Protein AF-A1TTP3-F1 (afdb_monomer_lite)

Structure (mmCIF, N/CA/C/O backbone):
data_AF-A1TTP3-F1
#
_entry.id   AF-A1TTP3-F1
#
loop_
_atom_site.group_PDB
_atom_site.id
_atom_site.type_symbol
_atom_site.label_atom_id
_atom_site.label_alt_id
_atom_site.label_comp_id
_atom_site.label_asym_id
_atom_site.label_entity_id
_atom_site.label_seq_id
_atom_site.pdbx_PDB_ins_code
_atom_site.Cartn_x
_atom_site.Cartn_y
_atom_site.Cartn_z
_atom_site.occupancy
_atom_site.B_iso_or_equiv
_atom_site.auth_seq_id
_atom_site.auth_comp_id
_atom_site.auth_asym_id
_atom_site.auth_atom_id
_atom_site.pdbx_PDB_model_num
ATOM 1 N N . MET A 1 1 ? -35.742 26.262 1.747 1.00 59.22 1 MET A N 1
ATOM 2 C CA . MET A 1 1 ? -34.486 25.643 2.225 1.00 59.22 1 MET A CA 1
ATOM 3 C C . MET A 1 1 ? -34.831 24.274 2.790 1.00 59.22 1 MET A C 1
ATOM 5 O O . MET A 1 1 ? -35.871 24.199 3.437 1.00 59.22 1 MET A O 1
ATOM 9 N N . PRO A 1 2 ? -34.054 23.215 2.505 1.00 73.19 2 PRO A N 1
ATOM 10 C CA . PRO A 1 2 ? -34.301 21.889 3.076 1.00 73.19 2 PRO A CA 1
ATOM 11 C C . PRO A 1 2 ? -34.246 21.943 4.609 1.00 73.19 2 PRO A C 1
ATOM 13 O O . PRO A 1 2 ? -33.523 22.768 5.177 1.00 73.19 2 PRO A O 1
ATOM 16 N N . SER A 1 3 ? -35.034 21.098 5.279 1.00 91.38 3 SER A N 1
ATOM 17 C CA . SER A 1 3 ? -34.999 21.002 6.742 1.00 91.38 3 SER A CA 1
ATOM 18 C C . SER A 1 3 ? -33.659 20.419 7.209 1.00 91.38 3 SER A C 1
ATOM 20 O O . SER A 1 3 ? -32.960 19.748 6.448 1.00 91.38 3 SER A O 1
ATOM 22 N N . ARG A 1 4 ? -33.291 20.652 8.476 1.00 91.38 4 ARG A N 1
ATOM 23 C CA . ARG A 1 4 ? -32.071 20.074 9.067 1.00 91.38 4 ARG A CA 1
ATOM 24 C C . ARG A 1 4 ? -32.036 18.553 8.903 1.00 91.38 4 ARG A C 1
ATOM 26 O O . ARG A 1 4 ? -31.016 18.006 8.501 1.00 91.38 4 ARG A O 1
ATOM 33 N N . ASP A 1 5 ? -33.151 17.891 9.182 1.00 92.25 5 ASP A N 1
ATOM 34 C CA . ASP A 1 5 ? -33.230 16.431 9.149 1.00 92.25 5 ASP A CA 1
ATOM 35 C C . ASP A 1 5 ? -33.136 15.908 7.707 1.00 92.25 5 ASP A C 1
ATOM 37 O O . ASP A 1 5 ? -32.488 14.893 7.458 1.00 92.25 5 ASP A O 1
ATOM 41 N N . GLN A 1 6 ? -33.689 16.650 6.739 1.00 92.81 6 GLN A N 1
ATOM 42 C CA . GLN A 1 6 ? -33.528 16.354 5.316 1.00 92.81 6 GLN A CA 1
ATOM 43 C C . GLN A 1 6 ? -32.065 16.499 4.868 1.00 92.81 6 GLN A C 1
ATOM 45 O O . GLN A 1 6 ? -31.550 15.622 4.181 1.00 92.81 6 GLN A O 1
ATOM 50 N N . LEU A 1 7 ? -31.367 17.553 5.303 1.00 94.25 7 LEU A N 1
ATOM 51 C CA . LEU A 1 7 ? -29.942 17.743 5.008 1.00 94.25 7 LEU A CA 1
ATOM 52 C C . LEU A 1 7 ? -29.069 16.623 5.591 1.00 94.25 7 LEU A C 1
ATOM 54 O O . LEU A 1 7 ? -28.158 16.147 4.916 1.00 94.25 7 LEU A O 1
ATOM 58 N N . ILE A 1 8 ? -29.339 16.195 6.829 1.00 96.25 8 ILE A N 1
ATOM 59 C CA . ILE A 1 8 ? -28.625 15.075 7.463 1.00 96.25 8 ILE A CA 1
ATOM 60 C C . ILE A 1 8 ? -28.858 13.787 6.668 1.00 96.25 8 ILE A C 1
ATOM 62 O O . ILE A 1 8 ? -27.892 13.088 6.362 1.00 96.25 8 ILE A O 1
ATOM 66 N N . ALA A 1 9 ? -30.106 13.495 6.291 1.00 94.94 9 ALA A N 1
ATOM 67 C CA . ALA A 1 9 ? -30.447 12.306 5.513 1.00 94.94 9 ALA A CA 1
ATOM 68 C C . ALA A 1 9 ? -29.756 12.295 4.137 1.00 94.94 9 ALA A C 1
ATOM 70 O O . ALA A 1 9 ? -29.125 11.301 3.774 1.00 94.94 9 ALA A O 1
ATOM 71 N N . GLU A 1 10 ? -29.795 13.415 3.407 1.00 95.19 10 GLU A N 1
ATOM 72 C CA . GLU A 1 10 ? -29.129 13.564 2.107 1.00 95.19 10 GLU A CA 1
ATOM 73 C C . GLU A 1 10 ? -27.606 13.379 2.233 1.00 95.19 10 GLU A C 1
ATOM 75 O O . GLU A 1 10 ? -27.002 12.602 1.488 1.00 95.19 10 GLU A O 1
ATOM 80 N N . LEU A 1 11 ? -26.970 14.032 3.214 1.00 96.12 11 LEU A N 1
ATOM 81 C CA . LEU A 1 11 ? -25.533 13.885 3.465 1.00 96.12 11 LEU A CA 1
ATOM 82 C C . LEU A 1 11 ? -25.159 12.450 3.842 1.00 96.12 11 LEU A C 1
ATOM 84 O O . LEU A 1 11 ? -24.139 11.942 3.364 1.00 96.12 11 LEU A O 1
ATOM 88 N N . LEU A 1 12 ? -25.955 11.793 4.685 1.00 96.44 12 LEU A N 1
ATOM 89 C CA . LEU A 1 12 ? -25.716 10.418 5.106 1.00 96.44 12 LEU A CA 1
ATOM 90 C C . LEU A 1 12 ? -25.799 9.466 3.910 1.00 96.44 12 LEU A C 1
ATOM 92 O O . LEU A 1 12 ? -24.857 8.708 3.670 1.00 96.44 12 LEU A O 1
ATOM 96 N N . GLU A 1 13 ? -26.856 9.567 3.104 1.00 95.88 13 GLU A N 1
ATOM 97 C CA . GLU A 1 13 ? -27.032 8.747 1.907 1.00 95.88 13 GLU A CA 1
ATOM 98 C C . GLU A 1 13 ? -25.877 8.939 0.911 1.00 95.88 13 GLU A C 1
ATOM 100 O O . GLU A 1 13 ? -25.285 7.969 0.419 1.00 95.88 13 GLU A O 1
ATOM 105 N N . GLU A 1 14 ? -25.499 10.190 0.638 1.00 96.31 14 GLU A N 1
ATOM 106 C CA . GLU A 1 14 ? -24.366 10.495 -0.230 1.00 96.31 14 GLU A CA 1
ATOM 107 C C . GLU A 1 14 ? -23.057 9.879 0.278 1.00 96.31 14 GLU A C 1
ATOM 109 O O . GLU A 1 14 ? -22.246 9.389 -0.519 1.00 96.31 14 GLU A O 1
ATOM 114 N N . THR A 1 15 ? -22.843 9.913 1.593 1.00 95.50 15 THR A N 1
ATOM 115 C CA . THR A 1 15 ? -21.629 9.393 2.232 1.00 95.50 15 THR A CA 1
ATOM 116 C C . THR A 1 15 ? -21.603 7.871 2.187 1.00 95.50 15 THR A C 1
ATOM 118 O O . THR A 1 15 ? -20.571 7.291 1.843 1.00 95.50 15 THR A O 1
ATOM 121 N N . VAL A 1 16 ? -22.741 7.212 2.427 1.00 95.62 16 VAL A N 1
ATOM 122 C CA . VAL A 1 16 ? -22.895 5.756 2.290 1.00 95.62 16 VAL A CA 1
ATOM 123 C C . VAL A 1 16 ? -22.591 5.323 0.858 1.00 95.62 16 VAL A C 1
ATOM 125 O O . VAL A 1 16 ? -21.792 4.408 0.641 1.00 95.62 16 VAL A O 1
ATOM 128 N N . ARG A 1 17 ? -23.162 6.007 -0.144 1.00 95.06 17 ARG A N 1
ATOM 129 C CA . ARG A 1 17 ? -22.886 5.733 -1.566 1.00 95.06 17 ARG A CA 1
ATOM 130 C C . ARG A 1 17 ? -21.397 5.901 -1.888 1.00 95.06 17 ARG A C 1
ATOM 132 O O . ARG A 1 17 ? -20.814 5.044 -2.554 1.00 95.06 17 ARG A O 1
ATOM 139 N N . ALA A 1 18 ? -20.764 6.966 -1.390 1.00 91.25 18 ALA A N 1
ATOM 140 C CA . ALA A 1 18 ? -19.334 7.202 -1.581 1.00 91.25 18 ALA A CA 1
ATOM 141 C C . ALA A 1 18 ? -18.478 6.103 -0.924 1.00 91.25 18 ALA A C 1
ATOM 143 O O . ALA A 1 18 ? -17.605 5.538 -1.582 1.00 91.25 18 ALA A O 1
ATOM 144 N N . ARG A 1 19 ? -18.765 5.720 0.327 1.00 91.06 19 ARG A N 1
ATOM 145 C CA . ARG A 1 19 ? -18.040 4.651 1.032 1.00 91.06 19 ARG A CA 1
ATOM 146 C C . ARG A 1 19 ? -18.205 3.297 0.347 1.00 91.06 19 ARG A C 1
ATOM 148 O O . ARG A 1 19 ? -17.218 2.588 0.183 1.00 91.06 19 ARG A O 1
ATOM 155 N N . ARG A 1 20 ? -19.398 2.960 -0.143 1.00 91.31 20 ARG A N 1
ATOM 156 C CA . ARG A 1 20 ? -19.616 1.737 -0.936 1.00 91.31 20 ARG A CA 1
ATOM 157 C C . ARG A 1 20 ? -18.816 1.739 -2.234 1.00 91.31 20 ARG A C 1
ATOM 159 O O . ARG A 1 20 ? -18.190 0.735 -2.565 1.00 91.31 20 ARG A O 1
ATOM 166 N N . ARG A 1 21 ? -18.778 2.870 -2.948 1.00 89.06 21 ARG A N 1
ATOM 167 C CA . ARG A 1 21 ? -17.932 3.019 -4.142 1.00 89.06 21 ARG A CA 1
ATOM 168 C C . ARG A 1 21 ? -16.455 2.842 -3.799 1.00 89.06 21 ARG A C 1
ATOM 170 O O . ARG A 1 21 ? -15.745 2.165 -4.535 1.00 89.06 21 ARG A O 1
ATOM 177 N N . ARG A 1 22 ? -16.004 3.404 -2.674 1.00 86.00 22 ARG A N 1
ATOM 178 C CA . ARG A 1 22 ? -14.642 3.211 -2.167 1.00 86.00 22 ARG A CA 1
ATOM 179 C C . ARG A 1 22 ? -14.349 1.730 -1.929 1.00 86.00 22 ARG A C 1
ATOM 181 O O . ARG A 1 22 ? -13.361 1.239 -2.456 1.00 86.00 22 ARG A O 1
ATOM 188 N N . LEU A 1 23 ? -15.224 1.025 -1.204 1.00 84.88 23 LEU A N 1
ATOM 189 C CA . LEU A 1 23 ? -15.094 -0.410 -0.925 1.00 84.88 23 LEU A CA 1
ATOM 190 C C . LEU A 1 23 ? -15.046 -1.247 -2.205 1.00 84.88 23 LEU A C 1
ATOM 192 O O . LEU A 1 23 ? -14.235 -2.161 -2.296 1.00 84.88 23 LEU A O 1
ATOM 196 N N . HIS A 1 24 ? -15.855 -0.905 -3.209 1.00 84.69 24 HIS A N 1
ATOM 197 C CA . HIS A 1 24 ? -15.828 -1.564 -4.513 1.00 84.69 24 HIS A CA 1
ATOM 198 C C . HIS A 1 24 ? -14.479 -1.379 -5.225 1.00 84.69 24 HIS A C 1
ATOM 200 O O . HIS A 1 24 ? -13.900 -2.353 -5.698 1.00 84.69 24 HIS A O 1
ATOM 206 N N . ILE A 1 25 ? -13.937 -0.155 -5.240 1.00 80.19 25 ILE A N 1
ATOM 207 C CA . ILE A 1 25 ? -12.615 0.117 -5.825 1.00 80.19 25 ILE A CA 1
ATOM 208 C C . ILE A 1 25 ? -11.528 -0.652 -5.060 1.00 80.19 25 ILE A C 1
ATOM 210 O O . ILE A 1 25 ? -10.695 -1.309 -5.676 1.00 80.19 25 ILE A O 1
ATOM 214 N N . THR A 1 26 ? -11.550 -0.626 -3.724 1.00 75.94 26 THR A N 1
ATOM 215 C CA . THR A 1 26 ? -10.543 -1.309 -2.893 1.00 75.94 26 THR A CA 1
ATOM 216 C C . THR A 1 26 ? -10.708 -2.823 -2.808 1.00 75.94 26 THR A C 1
ATOM 218 O O . THR A 1 26 ? -9.776 -3.505 -2.395 1.00 75.94 26 THR A O 1
ATOM 221 N N . GLY A 1 27 ? -11.880 -3.353 -3.165 1.00 70.19 27 GLY A N 1
ATOM 222 C CA . GLY A 1 27 ? -12.133 -4.791 -3.254 1.00 70.19 27 GLY A CA 1
ATOM 223 C C . GLY A 1 27 ? -11.354 -5.443 -4.398 1.00 70.19 27 GLY A C 1
ATOM 224 O O . GLY A 1 27 ? -11.111 -6.646 -4.374 1.00 70.19 27 GLY A O 1
ATOM 225 N N . THR A 1 28 ? -10.895 -4.646 -5.368 1.00 66.25 28 THR A N 1
ATOM 226 C CA . THR A 1 28 ? -9.881 -5.083 -6.328 1.00 66.25 28 THR A CA 1
ATOM 227 C C . THR A 1 28 ? -8.512 -5.070 -5.639 1.00 66.25 28 THR A C 1
ATOM 229 O O . THR A 1 28 ? -8.120 -4.074 -5.039 1.00 66.25 28 THR A O 1
ATOM 232 N N . MET A 1 29 ? -7.781 -6.190 -5.679 1.00 58.50 29 MET A N 1
ATOM 233 C CA . MET A 1 29 ? -6.513 -6.375 -4.942 1.00 58.50 29 MET A CA 1
ATOM 234 C C . MET A 1 29 ? -5.419 -5.354 -5.306 1.00 58.50 29 MET A C 1
ATOM 236 O O . MET A 1 29 ? -4.422 -5.254 -4.589 1.00 58.50 29 MET A O 1
ATOM 240 N N . ASP A 1 30 ? -5.585 -4.614 -6.405 1.00 70.19 30 ASP A N 1
ATOM 241 C CA . ASP A 1 30 ? -4.606 -3.657 -6.894 1.00 70.19 30 ASP A CA 1
ATOM 242 C C . ASP A 1 30 ? -5.281 -2.428 -7.522 1.00 70.19 30 ASP A C 1
ATOM 244 O O . ASP A 1 30 ? -5.767 -2.455 -8.650 1.00 70.19 30 ASP A O 1
ATOM 248 N N . PHE A 1 31 ? -5.330 -1.334 -6.762 1.00 71.75 31 PHE A N 1
ATOM 249 C CA . PHE A 1 31 ? -5.953 -0.074 -7.165 1.00 71.75 31 PHE A CA 1
ATOM 250 C C . PHE A 1 31 ? -4.997 1.108 -6.937 1.00 71.75 31 PHE A C 1
ATOM 252 O O . PHE A 1 31 ? -4.132 1.100 -6.052 1.00 71.75 31 PHE A O 1
ATOM 259 N N . ARG A 1 32 ? -5.180 2.180 -7.711 1.00 74.44 32 ARG A N 1
ATOM 260 C CA . ARG A 1 32 ? -4.397 3.421 -7.588 1.00 74.44 32 ARG A CA 1
ATOM 261 C C . ARG A 1 32 ? -5.032 4.366 -6.570 1.00 74.44 32 ARG A C 1
ATOM 263 O O . ARG A 1 32 ? -6.247 4.540 -6.577 1.00 74.44 32 ARG A O 1
ATOM 270 N N . LEU A 1 33 ? -4.229 5.033 -5.735 1.00 68.00 33 LEU A N 1
ATOM 271 C CA . LEU A 1 33 ? -4.731 6.033 -4.773 1.00 68.00 33 LEU A CA 1
ATOM 272 C C . LEU A 1 33 ? -5.452 7.181 -5.463 1.00 68.00 33 LEU A C 1
ATOM 274 O O . LEU A 1 33 ? -6.448 7.677 -4.945 1.00 68.00 33 LEU A O 1
ATOM 278 N N . LEU A 1 34 ? -4.971 7.593 -6.638 1.00 70.56 34 LEU A N 1
ATOM 279 C CA . LEU A 1 34 ? -5.595 8.678 -7.386 1.00 70.56 34 LEU A CA 1
ATOM 280 C C . LEU A 1 34 ? -7.066 8.373 -7.717 1.00 70.56 34 LEU A C 1
ATOM 282 O O . LEU A 1 34 ? -7.903 9.268 -7.657 1.00 70.56 34 LEU A O 1
ATOM 286 N N . ALA A 1 35 ? -7.403 7.103 -7.972 1.00 71.44 35 ALA A N 1
ATOM 287 C CA . ALA A 1 35 ? -8.782 6.680 -8.220 1.00 71.44 35 ALA A CA 1
ATOM 288 C C . ALA A 1 35 ? -9.688 6.843 -6.985 1.00 71.44 35 ALA A C 1
ATOM 290 O O . ALA A 1 35 ? -10.903 6.986 -7.122 1.00 71.44 35 ALA A O 1
ATOM 291 N N . LEU A 1 36 ? -9.106 6.843 -5.784 1.00 75.06 36 LEU A N 1
ATOM 292 C CA . LEU A 1 36 ? -9.829 7.025 -4.528 1.00 75.06 36 LEU A CA 1
ATOM 293 C C . LEU A 1 36 ? -9.930 8.486 -4.103 1.00 75.06 36 LEU A C 1
ATOM 295 O O . LEU A 1 36 ? -10.867 8.833 -3.395 1.00 75.06 36 LEU A O 1
ATOM 299 N N . GLN A 1 37 ? -9.036 9.357 -4.577 1.00 75.94 37 GLN A N 1
ATOM 300 C CA . GLN A 1 37 ? -8.929 10.740 -4.110 1.00 75.94 37 GLN A CA 1
ATOM 301 C C . GLN A 1 37 ? -10.264 11.500 -4.145 1.00 75.94 37 GLN A C 1
ATOM 303 O O . GLN A 1 37 ? -10.617 12.176 -3.180 1.00 75.94 37 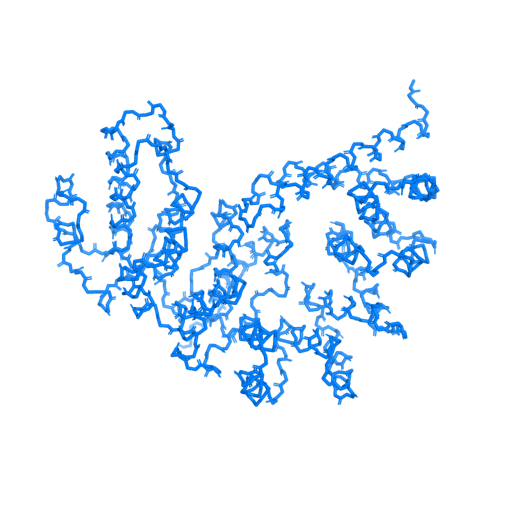GLN A O 1
ATOM 308 N N . THR A 1 38 ? -11.020 11.390 -5.239 1.00 81.38 38 THR A N 1
ATOM 309 C CA . THR A 1 38 ? -12.323 12.063 -5.378 1.00 81.38 38 THR A CA 1
ATOM 310 C C . THR A 1 38 ? -13.366 11.491 -4.419 1.00 81.38 38 THR A C 1
ATOM 312 O O . THR A 1 38 ? -14.153 12.242 -3.843 1.00 81.38 38 THR A O 1
ATOM 315 N N . VAL A 1 39 ? -13.369 10.169 -4.231 1.00 84.19 39 VAL A N 1
ATOM 316 C CA . VAL A 1 39 ? -14.325 9.479 -3.355 1.00 84.19 39 VAL A CA 1
ATOM 317 C C . VAL A 1 39 ? -14.014 9.773 -1.888 1.00 84.19 39 VAL A C 1
ATOM 319 O O . VAL A 1 39 ? -14.917 10.155 -1.147 1.00 84.19 39 VAL A O 1
ATOM 322 N N . ASP A 1 40 ? -12.744 9.691 -1.497 1.00 82.19 40 ASP A N 1
ATOM 323 C CA . ASP A 1 40 ? -12.272 10.001 -0.146 1.00 82.19 40 ASP A CA 1
ATOM 324 C C . ASP A 1 40 ? -12.561 11.465 0.210 1.00 82.19 40 ASP A C 1
ATOM 326 O O . ASP A 1 40 ? -13.148 11.738 1.251 1.00 82.19 40 ASP A O 1
ATOM 330 N N . ARG A 1 41 ? -12.284 12.421 -0.693 1.00 82.62 41 ARG A N 1
ATOM 331 C CA . ARG A 1 41 ? -12.637 13.840 -0.477 1.00 82.62 41 ARG A CA 1
ATOM 332 C C . ARG A 1 41 ? -14.132 14.044 -0.230 1.00 82.62 41 ARG A C 1
ATOM 334 O O . ARG A 1 41 ? -14.496 14.904 0.573 1.00 82.62 41 ARG A O 1
ATOM 341 N N . LYS A 1 42 ? -14.995 13.291 -0.924 1.00 87.94 42 LYS A N 1
ATOM 342 C CA . LYS A 1 42 ? -16.449 13.366 -0.723 1.00 87.94 42 LYS A CA 1
ATOM 343 C C . LYS A 1 42 ? -16.837 12.839 0.660 1.00 87.94 42 LYS A C 1
ATOM 345 O O . LYS A 1 42 ? -17.586 13.520 1.353 1.00 87.94 42 LYS A O 1
ATOM 350 N N . ILE A 1 43 ? -16.295 11.689 1.072 1.00 89.81 43 ILE A N 1
ATOM 351 C CA . ILE A 1 43 ? -16.520 11.121 2.413 1.00 89.81 43 ILE A CA 1
ATOM 352 C C . ILE A 1 43 ? -16.058 12.117 3.481 1.00 89.81 43 ILE A C 1
ATOM 354 O O . ILE A 1 43 ? -16.854 12.518 4.320 1.00 89.81 43 ILE A O 1
ATOM 358 N N . ASP A 1 44 ? -14.822 12.604 3.385 1.00 86.44 44 ASP A N 1
ATOM 359 C CA . ASP A 1 44 ? -14.217 13.545 4.332 1.00 86.44 44 ASP A CA 1
ATOM 360 C C . ASP A 1 44 ? -15.040 14.820 4.521 1.00 86.44 44 ASP A C 1
ATOM 362 O O . ASP A 1 44 ? -15.190 15.341 5.628 1.00 86.44 44 ASP A O 1
ATOM 366 N N . ARG A 1 45 ? -15.512 15.392 3.409 1.00 88.69 45 ARG A N 1
ATOM 367 C CA . ARG A 1 45 ? -16.326 16.606 3.425 1.00 88.69 45 ARG A CA 1
ATOM 368 C C . ARG A 1 45 ? -17.662 16.336 4.103 1.00 88.69 45 ARG A C 1
ATOM 370 O O . ARG A 1 45 ? -18.072 17.120 4.954 1.00 88.69 45 ARG A O 1
ATOM 377 N N . ASN A 1 46 ? -18.324 15.247 3.729 1.00 94.06 46 ASN A N 1
ATOM 378 C CA . ASN A 1 46 ? -19.654 14.952 4.230 1.00 94.06 46 ASN A CA 1
ATOM 379 C C . ASN A 1 46 ? -19.618 14.498 5.702 1.00 94.06 46 ASN A C 1
ATOM 381 O O . ASN A 1 46 ? -20.462 14.948 6.462 1.00 94.06 46 ASN A O 1
ATOM 385 N N . VAL A 1 47 ? -18.618 13.725 6.145 1.00 92.81 47 VAL A N 1
ATOM 386 C CA . VAL A 1 47 ? -18.419 13.374 7.569 1.00 92.81 47 VAL A CA 1
ATOM 387 C C . VAL A 1 47 ? -18.203 14.628 8.414 1.00 92.81 47 VAL A C 1
ATOM 389 O O . VAL A 1 47 ? -18.830 14.779 9.459 1.00 92.81 47 VAL A O 1
ATOM 392 N N . ARG A 1 48 ? -17.376 15.576 7.951 1.00 89.69 48 ARG A N 1
ATOM 393 C CA . ARG A 1 48 ? -17.197 16.854 8.655 1.00 89.69 48 ARG A CA 1
ATOM 394 C C . ARG A 1 48 ? -18.494 17.657 8.707 1.00 89.69 48 ARG A C 1
ATOM 396 O O . ARG A 1 48 ? -18.835 18.162 9.768 1.00 89.69 48 ARG A O 1
ATOM 403 N N . ALA A 1 49 ? -19.254 17.725 7.615 1.00 92.25 49 ALA A N 1
ATOM 404 C CA . ALA A 1 49 ? -20.558 18.389 7.616 1.00 92.25 49 ALA A CA 1
ATOM 405 C C . ALA A 1 49 ? -21.548 17.717 8.585 1.00 92.25 49 ALA A C 1
ATOM 407 O O . ALA A 1 49 ? -22.168 18.395 9.397 1.00 92.25 49 ALA A O 1
ATOM 408 N N . LEU A 1 50 ? -21.636 16.385 8.560 1.00 94.62 50 LEU A N 1
ATOM 409 C CA . LEU A 1 50 ? -22.449 15.588 9.480 1.00 94.62 50 LEU A CA 1
ATOM 410 C C . LEU A 1 50 ? -22.042 15.823 10.942 1.00 94.62 50 LEU A C 1
ATOM 412 O O . LEU A 1 50 ? -22.912 15.966 11.800 1.00 94.62 50 LEU A O 1
ATOM 416 N N . SER A 1 51 ? -20.741 15.943 11.229 1.00 91.44 51 SER A N 1
ATOM 417 C CA . SER A 1 51 ? -20.250 16.186 12.589 1.00 91.44 51 SER A CA 1
ATOM 418 C C . SER A 1 51 ? -20.706 17.518 13.196 1.00 91.44 51 SER A C 1
ATOM 420 O O . SER A 1 51 ? -20.854 17.606 14.413 1.00 91.44 51 SER A O 1
ATOM 422 N N . VAL A 1 52 ? -21.014 18.527 12.369 1.00 91.12 52 VAL A N 1
ATOM 423 C CA . VAL A 1 52 ? -21.512 19.836 12.833 1.00 91.12 52 VAL A CA 1
ATOM 424 C C . VAL A 1 52 ? -22.907 19.725 13.451 1.00 91.12 52 VAL A C 1
ATOM 426 O O . VAL A 1 52 ? -23.223 20.466 14.378 1.00 91.12 52 VAL A O 1
ATOM 429 N N . PHE A 1 53 ? -23.738 18.788 12.989 1.00 92.38 53 PHE A N 1
ATOM 430 C CA . PHE A 1 53 ? -25.093 18.609 13.524 1.00 92.38 53 PHE A CA 1
ATOM 431 C C . PHE A 1 53 ? -25.141 17.802 14.836 1.00 92.38 53 PHE A C 1
ATOM 433 O O . PHE A 1 53 ? -26.2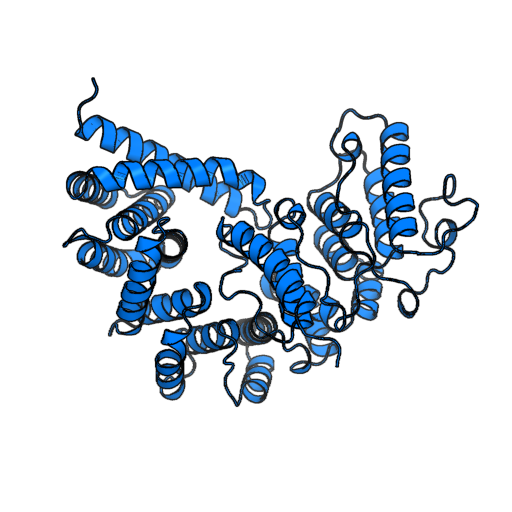26 17.624 15.394 1.00 92.38 53 PHE A O 1
ATOM 440 N N . GLY A 1 54 ? -23.991 17.342 15.351 1.00 90.94 54 GLY A N 1
ATOM 441 C CA . GLY A 1 54 ? -23.867 16.722 16.674 1.00 90.94 54 GLY A CA 1
ATOM 442 C C . GLY A 1 54 ? -24.829 15.552 16.889 1.00 90.94 54 GLY A C 1
ATOM 443 O O . GLY A 1 54 ? -24.932 14.658 16.047 1.00 90.94 54 GLY A O 1
ATOM 444 N N . GLN A 1 55 ? -25.568 15.584 18.000 1.00 92.06 55 GLN A N 1
ATOM 445 C CA . GLN A 1 55 ? -26.503 14.527 18.395 1.00 92.06 55 GLN A CA 1
ATOM 446 C C . GLN A 1 55 ? -27.519 14.150 17.305 1.00 92.06 55 GLN A C 1
ATOM 448 O O . GLN A 1 55 ? -27.768 12.967 17.104 1.00 92.06 55 GLN A O 1
ATOM 453 N N . ALA A 1 56 ? -28.042 15.117 16.542 1.00 93.62 56 ALA A N 1
ATOM 454 C CA . ALA A 1 56 ? -29.033 14.836 15.498 1.00 93.62 56 ALA A CA 1
ATOM 455 C C . ALA A 1 56 ? -28.484 13.901 14.403 1.00 93.62 56 ALA A C 1
ATOM 457 O O . ALA A 1 56 ? -29.206 13.050 13.886 1.00 93.62 56 ALA A O 1
ATOM 458 N N . THR A 1 57 ? -27.192 14.019 14.079 1.00 94.69 57 THR A N 1
ATOM 459 C CA . THR A 1 57 ? -26.503 13.086 13.176 1.00 94.69 57 THR A CA 1
ATOM 460 C C . THR A 1 57 ? -26.378 11.702 13.802 1.00 94.69 57 THR A C 1
ATOM 462 O O . THR A 1 57 ? -26.603 10.707 13.119 1.00 94.69 57 THR A O 1
ATOM 465 N N . LEU A 1 58 ? -26.015 11.620 15.085 1.00 92.38 58 LEU A N 1
ATOM 466 C CA . LEU A 1 58 ? -25.826 10.341 15.776 1.00 92.38 58 LEU A CA 1
ATOM 467 C C . LEU A 1 58 ? -27.148 9.567 15.876 1.00 92.38 58 LEU A C 1
ATOM 469 O O . LEU A 1 58 ? -27.173 8.374 15.579 1.00 92.38 58 LEU A O 1
ATOM 473 N N . ASP A 1 59 ? -28.246 10.258 16.187 1.00 93.12 59 ASP A N 1
ATOM 474 C CA . ASP A 1 59 ? -29.591 9.679 16.235 1.00 93.12 59 ASP A CA 1
ATOM 475 C C . ASP A 1 59 ? -30.044 9.190 14.850 1.00 93.12 59 ASP A C 1
ATOM 477 O O . ASP A 1 59 ? -30.577 8.086 14.715 1.00 93.12 59 ASP A O 1
ATOM 481 N N . ALA A 1 60 ? -29.792 9.982 13.800 1.00 94.69 60 ALA A N 1
ATOM 482 C CA . ALA A 1 60 ? -30.099 9.590 12.426 1.00 94.69 60 ALA A CA 1
ATOM 483 C C . ALA A 1 60 ? -29.306 8.345 11.997 1.00 94.69 60 ALA A C 1
ATOM 485 O O . ALA A 1 60 ? -29.871 7.422 11.412 1.00 94.69 60 ALA A O 1
ATOM 486 N N . ILE A 1 61 ? -28.014 8.282 12.330 1.00 94.56 61 ILE A N 1
ATOM 487 C CA . ILE A 1 61 ? -27.165 7.128 12.022 1.00 94.56 61 ILE A CA 1
ATOM 488 C C . ILE A 1 61 ? -27.623 5.882 12.793 1.00 94.56 61 ILE A C 1
ATOM 490 O O . ILE A 1 61 ? -27.730 4.818 12.190 1.00 94.56 61 ILE A O 1
ATOM 494 N N . GLU A 1 62 ? -27.927 5.983 14.092 1.00 93.56 62 GLU A N 1
ATOM 495 C CA . GLU A 1 62 ? -28.432 4.851 14.889 1.00 93.56 62 GLU A CA 1
ATOM 496 C C . GLU A 1 62 ? -29.748 4.306 14.308 1.00 93.56 62 GLU A C 1
ATOM 498 O O . GLU A 1 62 ? -29.936 3.089 14.204 1.00 93.56 62 GLU A O 1
ATOM 503 N N . LYS A 1 63 ? -30.644 5.193 13.862 1.00 93.88 63 LYS A N 1
ATOM 504 C CA . LYS A 1 63 ? -31.898 4.810 13.203 1.00 93.88 63 LYS A CA 1
ATOM 505 C C . LYS A 1 63 ? -31.660 4.050 11.890 1.00 93.88 63 LYS A C 1
ATOM 507 O O . LYS A 1 63 ? -32.274 3.008 11.661 1.00 93.88 63 LYS A O 1
ATOM 512 N N . GLU A 1 64 ? -30.757 4.529 11.040 1.00 94.44 64 GLU A N 1
ATOM 513 C CA . GLU A 1 64 ? -30.421 3.848 9.780 1.00 94.44 64 GLU A CA 1
ATOM 514 C C . GLU A 1 64 ? -29.705 2.512 10.025 1.00 94.44 64 GLU A C 1
ATOM 516 O O . GLU A 1 64 ? -30.022 1.500 9.407 1.00 94.44 64 GLU A O 1
ATOM 521 N N . ILE A 1 65 ? -28.777 2.469 10.981 1.00 93.25 65 ILE A N 1
ATOM 522 C CA . ILE A 1 65 ? -28.065 1.243 11.357 1.00 93.25 65 ILE A CA 1
ATOM 523 C C . ILE A 1 65 ? -29.037 0.181 11.880 1.00 93.25 65 ILE A C 1
ATOM 525 O O . ILE A 1 65 ? -28.958 -0.975 11.473 1.00 93.25 65 ILE A O 1
ATOM 529 N N . SER A 1 66 ? -29.956 0.560 12.771 1.00 89.94 66 SER A N 1
ATOM 530 C CA . SER A 1 66 ? -30.906 -0.375 13.387 1.00 89.94 66 SER A CA 1
ATOM 531 C C . SER A 1 66 ? -31.930 -0.954 12.406 1.00 89.94 66 SER A C 1
ATOM 533 O O . SER A 1 66 ? -32.451 -2.040 12.654 1.00 89.94 66 SER A O 1
ATOM 535 N N . SER A 1 67 ? -32.188 -0.269 11.290 1.00 90.62 67 SER A N 1
ATOM 536 C CA . SER A 1 67 ? -33.110 -0.712 10.237 1.00 90.62 67 SER A CA 1
ATOM 537 C C . SER A 1 67 ? -32.414 -1.372 9.036 1.00 90.62 67 SER A C 1
ATOM 539 O O . SER A 1 67 ? -33.075 -2.005 8.209 1.00 90.62 67 SER A O 1
ATOM 541 N N . CYS A 1 68 ? -31.085 -1.280 8.932 1.00 90.38 68 CYS A N 1
ATOM 542 C CA . CYS A 1 68 ? -30.328 -1.788 7.792 1.00 90.38 68 CYS A CA 1
ATOM 543 C C . CYS A 1 68 ? -29.940 -3.269 7.938 1.00 90.38 68 CYS A C 1
ATOM 545 O O . CYS A 1 68 ? -29.080 -3.634 8.736 1.00 90.38 68 CYS A O 1
ATOM 547 N N . VAL A 1 69 ? -30.474 -4.112 7.050 1.00 86.81 69 VAL A N 1
ATOM 548 C CA . VAL A 1 69 ? -30.113 -5.543 6.942 1.00 86.81 69 VAL A CA 1
ATOM 549 C C . VAL A 1 69 ? -29.067 -5.843 5.858 1.00 86.81 69 VAL A C 1
ATOM 551 O O . VAL A 1 69 ? -28.511 -6.937 5.801 1.00 86.81 69 VAL A O 1
ATOM 554 N N . HIS A 1 70 ? -28.778 -4.888 4.969 1.00 89.06 70 HIS A N 1
ATOM 555 C CA . HIS A 1 70 ? -27.880 -5.105 3.834 1.00 89.06 70 HIS A CA 1
ATOM 556 C C . HIS A 1 70 ? -26.409 -4.890 4.232 1.00 89.06 70 HIS A C 1
ATOM 558 O O . HIS A 1 70 ? -25.955 -3.751 4.365 1.00 89.06 70 HIS A O 1
ATOM 564 N N . GLY A 1 71 ? -25.633 -5.974 4.347 1.00 86.38 71 GLY A N 1
ATOM 565 C CA . GLY A 1 71 ? -24.258 -5.975 4.882 1.00 86.38 71 GLY A CA 1
ATOM 566 C C . GLY A 1 71 ? -23.324 -4.863 4.362 1.00 86.38 71 GLY A C 1
ATOM 567 O O . GLY A 1 71 ? -22.787 -4.108 5.167 1.00 86.38 71 GLY A O 1
ATOM 568 N N . PRO A 1 72 ? -23.158 -4.670 3.037 1.00 88.06 72 PRO A N 1
ATOM 569 C CA . PRO A 1 72 ? -22.316 -3.589 2.504 1.00 88.06 72 PRO A CA 1
ATOM 570 C C . PRO A 1 72 ? -22.778 -2.160 2.832 1.00 88.06 72 PRO A C 1
ATOM 572 O O . PRO A 1 72 ? -21.976 -1.229 2.785 1.00 88.06 72 PRO A O 1
ATOM 575 N N . VAL A 1 73 ? -24.074 -1.961 3.090 1.00 92.06 73 VAL A N 1
ATOM 576 C CA . VAL A 1 73 ? -24.614 -0.656 3.511 1.00 92.06 73 VAL A CA 1
ATOM 577 C C . VAL A 1 73 ? -24.362 -0.476 5.002 1.00 92.06 73 VAL A C 1
ATOM 579 O O . VAL A 1 73 ? -23.886 0.582 5.402 1.00 92.06 73 VAL A O 1
ATOM 582 N N . LEU A 1 74 ? -24.577 -1.530 5.792 1.00 92.56 74 LEU A N 1
ATOM 583 C CA . LEU A 1 74 ? -24.276 -1.542 7.218 1.00 92.56 74 LEU A CA 1
ATOM 584 C C . LEU A 1 74 ? -22.793 -1.244 7.490 1.00 92.56 74 LEU A C 1
ATOM 586 O O . LEU A 1 74 ? -22.501 -0.377 8.303 1.00 92.56 74 LEU A O 1
ATOM 590 N N . ASP A 1 75 ? -21.858 -1.856 6.755 1.00 91.25 75 ASP A N 1
ATOM 591 C CA . ASP A 1 75 ? -20.419 -1.565 6.892 1.00 91.25 75 ASP A CA 1
ATOM 592 C C . ASP A 1 75 ? -20.095 -0.084 6.636 1.00 91.25 75 ASP A C 1
ATOM 594 O O . ASP A 1 75 ? -19.336 0.551 7.374 1.00 91.25 75 ASP A O 1
ATOM 598 N N . ALA A 1 76 ? -20.719 0.495 5.605 1.00 93.00 76 ALA A N 1
ATOM 599 C CA . ALA A 1 76 ? -20.560 1.905 5.287 1.00 93.00 76 ALA A CA 1
ATOM 600 C C . ALA A 1 76 ? -21.138 2.808 6.385 1.00 93.00 76 ALA A C 1
ATOM 602 O O . ALA A 1 76 ? -20.483 3.775 6.769 1.00 93.00 76 ALA A O 1
ATOM 603 N N . LEU A 1 77 ? -22.320 2.482 6.910 1.00 94.88 77 LEU A N 1
ATOM 604 C CA . LEU A 1 77 ? -22.936 3.207 8.019 1.00 94.88 77 LEU A CA 1
ATOM 605 C C . LEU A 1 77 ? -22.079 3.126 9.284 1.00 94.88 77 LEU A C 1
ATOM 607 O O . LEU A 1 77 ? -21.803 4.160 9.878 1.00 94.88 77 LEU A O 1
ATOM 611 N N . VAL A 1 78 ? -21.579 1.941 9.646 1.00 93.75 78 VAL A N 1
ATOM 612 C CA . VAL A 1 78 ? -20.684 1.737 10.797 1.00 93.75 78 VAL A CA 1
ATOM 613 C C . VAL A 1 78 ? -19.405 2.569 10.662 1.00 93.75 78 VAL A C 1
ATOM 615 O O . VAL A 1 78 ? -18.981 3.214 11.621 1.00 93.75 78 VAL A O 1
ATOM 618 N N . HIS A 1 79 ? -18.811 2.617 9.465 1.00 93.50 79 HIS A N 1
ATOM 619 C CA . HIS A 1 79 ? -17.664 3.484 9.196 1.00 93.50 79 HIS A CA 1
ATOM 620 C C . HIS A 1 79 ? -18.001 4.963 9.425 1.00 93.50 79 HIS A C 1
ATOM 622 O O . HIS A 1 79 ? -17.242 5.667 10.086 1.00 93.50 79 HIS A O 1
ATOM 628 N N . ILE A 1 80 ? -19.131 5.434 8.891 1.00 94.69 80 ILE A N 1
ATOM 629 C CA . ILE A 1 80 ? -19.563 6.834 9.011 1.00 94.69 80 ILE A CA 1
ATOM 630 C C . ILE A 1 80 ? -19.870 7.186 10.466 1.00 94.69 80 ILE A C 1
ATOM 632 O O . ILE A 1 80 ? -19.479 8.258 10.920 1.00 94.69 80 ILE A O 1
ATOM 636 N N . ALA A 1 81 ? -20.509 6.275 11.198 1.00 93.31 81 ALA A N 1
ATOM 637 C CA . ALA A 1 81 ? -20.814 6.398 12.617 1.00 93.31 81 ALA A CA 1
ATOM 638 C C . ALA A 1 81 ? -19.529 6.623 13.426 1.00 93.31 81 ALA A C 1
ATOM 640 O O . ALA A 1 81 ? -19.370 7.647 14.094 1.00 93.31 81 ALA A O 1
ATOM 641 N N . ALA A 1 82 ? -18.558 5.719 13.265 1.00 91.62 82 ALA A N 1
ATOM 642 C CA . ALA A 1 82 ? -17.254 5.831 13.902 1.00 91.62 82 ALA A CA 1
ATOM 643 C C . ALA A 1 82 ? -16.520 7.116 13.482 1.00 91.62 82 ALA A C 1
ATOM 645 O O . ALA A 1 82 ? -15.971 7.812 14.332 1.00 91.62 82 ALA A O 1
ATOM 646 N N . ALA A 1 83 ? -16.544 7.475 12.196 1.00 91.44 83 ALA A N 1
ATOM 647 C CA . ALA A 1 83 ? -15.864 8.660 11.678 1.00 91.44 83 ALA A CA 1
ATOM 648 C C . ALA A 1 83 ? -16.461 9.962 12.237 1.00 91.44 83 ALA A C 1
ATOM 650 O O . ALA A 1 83 ? -15.717 10.864 12.621 1.00 91.44 83 ALA A O 1
ATOM 651 N N . CYS A 1 84 ? -17.791 10.042 12.352 1.00 93.00 84 CYS A N 1
ATOM 652 C CA . CYS A 1 84 ? -18.475 11.175 12.969 1.00 93.00 84 CYS A CA 1
ATOM 653 C C . CYS A 1 84 ? -18.108 11.301 14.450 1.00 93.00 84 CYS A C 1
ATOM 655 O O . CYS A 1 84 ? -17.730 12.390 14.873 1.00 93.00 84 CYS A O 1
ATOM 657 N N . CYS A 1 85 ? -18.116 10.204 15.219 1.00 90.50 85 CYS A N 1
ATOM 658 C CA . CYS A 1 85 ? -17.645 10.234 16.608 1.00 90.50 85 CYS A CA 1
ATOM 659 C C . CYS A 1 85 ? -16.193 10.712 16.711 1.00 90.50 85 CYS A C 1
ATOM 661 O O . CYS A 1 85 ? -15.848 11.482 17.612 1.00 90.50 85 CYS A O 1
ATOM 663 N N . MET A 1 86 ? -15.340 10.296 15.769 1.00 87.38 86 MET A N 1
ATOM 664 C CA . MET A 1 86 ? -13.946 10.724 15.742 1.00 87.38 86 MET A CA 1
ATOM 665 C C . MET A 1 86 ? -13.793 12.227 15.476 1.00 87.38 86 MET A C 1
ATOM 667 O O . MET A 1 86 ? -13.007 12.878 16.163 1.00 87.38 86 MET A O 1
ATOM 671 N N . GLU A 1 87 ? -14.566 12.802 14.555 1.00 89.25 87 GLU A N 1
ATOM 672 C CA . GLU A 1 87 ? -14.582 14.254 14.312 1.00 89.25 87 GLU A CA 1
ATOM 673 C C . GLU A 1 87 ? -15.185 15.047 15.488 1.00 89.25 87 GLU A C 1
ATOM 675 O O . GLU A 1 87 ? -14.665 16.105 15.856 1.00 89.25 87 GLU A O 1
ATOM 680 N N . MET A 1 88 ? -16.218 14.510 16.145 1.00 89.31 88 MET A N 1
ATOM 681 C CA . MET A 1 88 ? -16.922 15.111 17.289 1.00 89.31 88 MET A CA 1
ATOM 682 C C . MET A 1 88 ? -16.145 14.994 18.622 1.00 89.31 88 MET A C 1
ATOM 684 O O . MET A 1 88 ? -16.686 14.589 19.645 1.00 89.31 88 MET A O 1
ATOM 688 N N . HIS A 1 89 ? -14.864 15.361 18.640 1.00 76.25 89 HIS A N 1
ATOM 689 C CA . HIS A 1 89 ? -13.958 15.187 19.788 1.00 76.25 89 HIS A CA 1
ATOM 690 C C . HIS A 1 89 ? -14.296 15.989 21.062 1.00 76.25 89 HIS A C 1
ATOM 692 O O . HIS A 1 89 ? -13.731 15.705 22.112 1.00 76.25 89 HIS A O 1
ATOM 698 N N . VAL A 1 90 ? -15.204 16.968 20.996 1.00 77.00 90 VAL A N 1
ATOM 699 C CA . VAL A 1 90 ? -15.692 17.735 22.166 1.00 77.00 90 VAL A CA 1
ATOM 700 C C . VAL A 1 90 ? -17.084 17.259 22.612 1.00 77.00 90 VAL A C 1
ATOM 702 O O . VAL A 1 90 ? -17.605 17.701 23.632 1.00 77.00 90 VAL A O 1
ATOM 705 N N . HIS A 1 91 ? -17.721 16.360 21.855 1.00 82.00 91 HIS A N 1
ATOM 706 C CA . HIS A 1 91 ? -19.087 15.942 22.139 1.00 82.00 91 HIS A CA 1
ATOM 707 C C . HIS A 1 91 ? -19.109 14.866 23.238 1.00 82.00 91 HIS A C 1
ATOM 709 O O . HIS A 1 91 ? -18.543 13.789 23.037 1.00 82.00 91 HIS A O 1
ATOM 715 N N . PRO A 1 92 ? -19.807 15.092 24.366 1.00 77.12 92 PRO A N 1
ATOM 716 C CA . PRO A 1 92 ? -19.690 14.256 25.563 1.00 77.12 92 PRO A CA 1
ATOM 717 C C . PRO A 1 92 ? -20.125 12.799 25.355 1.00 77.12 92 PRO A C 1
ATOM 719 O O . PRO A 1 92 ? -19.628 11.917 26.039 1.00 77.12 92 PRO A O 1
ATOM 722 N N . GLN A 1 93 ? -21.018 12.531 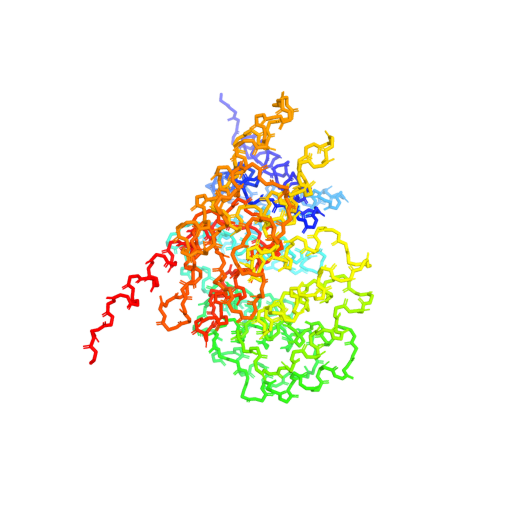24.397 1.00 82.38 93 GLN A N 1
ATOM 723 C CA . GLN A 1 93 ? -21.527 11.178 24.117 1.00 82.38 93 GLN A CA 1
ATOM 724 C C . GLN A 1 93 ? -20.827 10.462 22.950 1.00 82.38 93 GLN A C 1
ATOM 726 O O . GLN A 1 93 ? -21.134 9.303 22.673 1.00 82.38 93 GLN A O 1
ATOM 731 N N . ALA A 1 94 ? -19.929 11.135 22.220 1.00 83.19 94 ALA A N 1
ATOM 732 C CA . ALA A 1 94 ? -19.349 10.559 21.003 1.00 83.19 94 ALA A CA 1
ATOM 733 C C . ALA A 1 94 ? -18.514 9.303 21.299 1.00 83.19 94 ALA A C 1
ATOM 735 O O . ALA A 1 94 ? -18.591 8.321 20.556 1.00 83.19 94 ALA A O 1
ATOM 736 N N . ASP A 1 95 ? -17.758 9.316 22.395 1.00 82.06 95 ASP A N 1
ATOM 737 C CA . ASP A 1 95 ? -16.886 8.204 22.779 1.00 82.06 95 ASP A CA 1
ATOM 738 C C . ASP A 1 95 ? -17.694 6.999 23.286 1.00 82.06 95 ASP A C 1
ATOM 740 O O . ASP A 1 95 ? -17.447 5.871 22.853 1.00 82.06 95 ASP A O 1
ATOM 744 N N . ASP A 1 96 ? -18.728 7.237 24.099 1.00 85.12 96 ASP A N 1
ATOM 745 C CA . ASP A 1 96 ? -19.637 6.190 24.586 1.00 85.12 96 ASP A CA 1
ATOM 746 C C . ASP A 1 96 ? -20.390 5.507 23.437 1.00 85.12 96 ASP A C 1
ATOM 748 O O . ASP A 1 96 ? -20.520 4.279 23.396 1.00 85.12 96 ASP A O 1
ATOM 752 N N . LEU A 1 97 ? -20.863 6.288 22.461 1.00 86.81 97 LEU A N 1
ATOM 753 C CA . LEU A 1 97 ? -21.531 5.758 21.272 1.00 86.81 97 LEU A CA 1
ATOM 754 C C . LEU A 1 97 ? -20.572 4.967 20.381 1.00 86.81 97 LEU A C 1
ATOM 756 O O . LEU A 1 97 ? -20.927 3.882 19.919 1.00 86.81 97 LEU A O 1
ATOM 760 N N . ALA A 1 98 ? -19.341 5.449 20.194 1.00 86.06 98 ALA A N 1
ATOM 761 C CA . ALA A 1 98 ? -18.320 4.708 19.460 1.00 86.06 98 ALA A CA 1
ATOM 762 C C . ALA A 1 98 ? -18.006 3.362 20.135 1.00 86.06 98 ALA A C 1
ATOM 764 O O . ALA A 1 98 ? -17.937 2.338 19.452 1.00 86.06 98 ALA A O 1
ATOM 765 N N . ALA A 1 99 ? -17.881 3.339 21.467 1.00 85.25 99 ALA A N 1
ATOM 766 C CA . ALA A 1 99 ? -17.662 2.117 22.238 1.00 85.25 99 ALA A CA 1
ATOM 767 C C . ALA A 1 99 ? -18.851 1.147 22.142 1.00 85.25 99 ALA A C 1
ATOM 769 O O . ALA A 1 99 ? -18.656 -0.057 21.943 1.00 85.25 99 ALA A O 1
ATOM 770 N N . ARG A 1 100 ? -20.088 1.658 22.213 1.00 89.19 100 ARG A N 1
ATOM 771 C CA . ARG A 1 100 ? -21.314 0.870 22.005 1.00 89.19 100 ARG A CA 1
ATOM 772 C C . ARG A 1 100 ? -21.366 0.244 20.616 1.00 89.19 100 ARG A C 1
ATOM 774 O O . ARG A 1 100 ? -21.593 -0.959 20.497 1.00 89.19 100 ARG A O 1
ATOM 781 N N . TRP A 1 101 ? -21.151 1.033 19.565 1.00 90.25 101 TRP A N 1
ATOM 782 C CA . TRP A 1 101 ? -21.161 0.517 18.198 1.00 90.25 101 TRP A CA 1
ATOM 783 C C . TRP A 1 101 ? -20.031 -0.478 17.967 1.00 90.25 101 TRP A C 1
ATOM 785 O O . TRP A 1 101 ? -20.261 -1.496 17.320 1.00 90.25 101 TRP A O 1
ATOM 795 N N . PHE A 1 102 ? -18.838 -0.243 18.519 1.00 89.00 102 PHE A N 1
ATOM 796 C CA . PHE A 1 102 ? -17.750 -1.211 18.425 1.00 89.00 102 PHE A CA 1
ATOM 797 C C . PHE A 1 102 ? -18.097 -2.517 19.143 1.00 89.00 102 PHE A C 1
ATOM 799 O O . PHE A 1 102 ?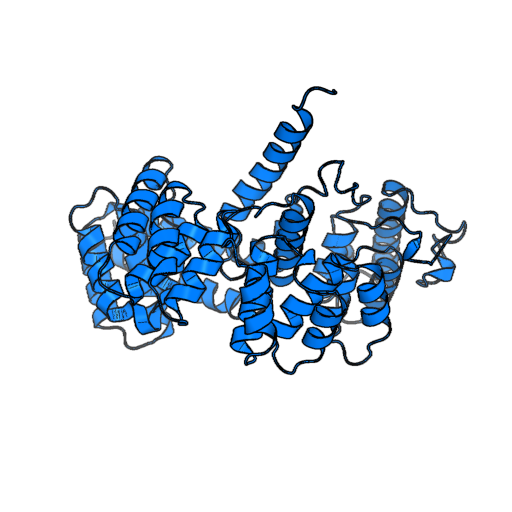 -17.863 -3.590 18.602 1.00 89.00 102 PHE A O 1
ATOM 806 N N . SER A 1 103 ? -18.720 -2.450 20.318 1.00 88.00 103 SER A N 1
ATOM 807 C CA . SER A 1 103 ? -19.154 -3.651 21.042 1.00 88.00 103 SER A CA 1
ATOM 808 C C . SER A 1 103 ? -20.205 -4.446 20.259 1.00 88.00 103 SER A C 1
ATOM 810 O O . SER A 1 103 ? -20.195 -5.670 20.289 1.00 88.00 103 SER A O 1
ATOM 812 N N . ARG A 1 104 ? -21.095 -3.759 19.532 1.00 89.19 104 ARG A N 1
ATOM 813 C CA . ARG A 1 104 ? -22.179 -4.388 18.762 1.00 89.19 104 ARG A CA 1
ATOM 814 C C . ARG A 1 104 ? -21.750 -4.901 17.384 1.00 89.19 104 ARG A C 1
ATOM 816 O O . ARG A 1 104 ? -22.260 -5.918 16.933 1.00 89.19 104 ARG A O 1
ATOM 823 N N . TYR A 1 105 ? -20.863 -4.184 16.698 1.00 89.19 105 TYR A N 1
ATOM 824 C CA . TYR A 1 105 ? -20.534 -4.421 15.286 1.00 89.19 105 TYR A CA 1
ATOM 825 C C . TYR A 1 105 ? -19.053 -4.718 15.041 1.00 89.19 105 TYR A C 1
ATOM 827 O O . TYR A 1 105 ? -18.682 -5.093 13.931 1.00 89.19 105 TYR A O 1
ATOM 835 N N . GLY A 1 106 ? -18.189 -4.537 16.037 1.00 83.38 106 GLY A N 1
ATOM 836 C CA . GLY A 1 106 ? -16.736 -4.598 15.891 1.00 83.38 106 GLY A CA 1
ATOM 837 C C . GLY A 1 106 ? -16.205 -5.967 15.480 1.00 83.38 106 GLY A C 1
ATOM 838 O O . GLY A 1 106 ? -15.154 -6.017 14.853 1.00 83.38 106 GLY A O 1
ATOM 839 N N . GLU A 1 107 ? -16.929 -7.054 15.752 1.00 84.56 107 GLU A N 1
ATOM 840 C CA . GLU A 1 107 ? -16.556 -8.400 15.303 1.00 84.56 107 GLU A CA 1
ATOM 841 C C . GLU A 1 107 ? -16.642 -8.536 13.773 1.00 84.56 107 GLU A C 1
ATOM 843 O O . GLU A 1 107 ? -15.689 -8.967 13.126 1.00 84.56 107 GLU A O 1
ATOM 848 N N . HIS A 1 108 ? -17.747 -8.085 13.172 1.00 86.25 108 HIS A N 1
ATOM 849 C CA . HIS A 1 108 ? -17.998 -8.226 11.732 1.00 86.25 108 HIS A CA 1
ATOM 850 C C . HIS A 1 108 ? -17.543 -7.017 10.901 1.00 86.25 108 HIS A C 1
ATOM 852 O O . HIS A 1 108 ? -17.276 -7.149 9.709 1.00 86.25 108 HIS A O 1
ATOM 858 N N . HIS A 1 109 ? -17.410 -5.843 11.526 1.00 88.44 109 HIS A N 1
ATOM 859 C CA . HIS A 1 109 ? -17.096 -4.569 10.868 1.00 88.44 109 HIS A CA 1
ATOM 860 C C . HIS A 1 109 ? -15.832 -3.903 11.429 1.00 88.44 109 HIS A C 1
ATOM 862 O O . HIS A 1 109 ? -15.657 -2.684 11.348 1.00 88.44 109 HIS A O 1
ATOM 868 N N . ARG A 1 110 ? -14.899 -4.690 11.981 1.00 86.56 110 ARG A N 1
ATOM 869 C CA . ARG A 1 110 ? -13.633 -4.197 12.558 1.00 86.56 110 ARG A CA 1
ATOM 870 C C . ARG A 1 110 ? -12.876 -3.245 11.632 1.00 86.56 110 ARG A C 1
ATOM 872 O O . ARG A 1 110 ? -12.309 -2.247 12.076 1.00 86.56 110 ARG A O 1
ATOM 879 N N . THR A 1 111 ? -12.851 -3.552 10.336 1.00 84.31 111 THR A N 1
ATOM 880 C CA . THR A 1 111 ? -12.167 -2.747 9.317 1.00 84.31 111 THR A CA 1
ATOM 881 C C . THR A 1 111 ? -12.798 -1.373 9.138 1.00 84.31 111 THR A C 1
ATOM 883 O O . THR A 1 111 ? -12.062 -0.412 8.930 1.00 84.31 111 THR A O 1
ATOM 886 N N . ALA A 1 112 ? -14.124 -1.258 9.260 1.00 88.00 112 ALA A N 1
ATOM 887 C CA . ALA A 1 112 ? -14.838 0.012 9.176 1.00 88.00 112 ALA A CA 1
ATOM 888 C C . ALA A 1 112 ? -14.435 0.955 10.320 1.00 88.00 112 ALA A C 1
ATOM 890 O O . ALA A 1 112 ? -14.085 2.110 10.055 1.00 88.00 112 ALA A O 1
ATOM 891 N N . PHE A 1 113 ? -14.388 0.439 11.557 1.00 88.06 113 PHE A N 1
ATOM 892 C CA . PHE A 1 113 ? -13.912 1.174 12.737 1.00 88.06 113 PHE A CA 1
ATOM 893 C C . PHE A 1 113 ? -12.443 1.551 12.629 1.00 88.06 113 PHE A C 1
ATOM 895 O O . PHE A 1 113 ? -12.099 2.717 12.797 1.00 88.06 113 PHE A O 1
ATOM 902 N N . ARG A 1 114 ? -11.580 0.580 12.309 1.00 87.19 114 ARG A N 1
ATOM 903 C CA . ARG A 1 114 ? -10.145 0.819 12.120 1.00 87.19 114 ARG A CA 1
ATOM 904 C C . ARG A 1 114 ? -9.906 1.931 11.105 1.00 87.19 114 ARG A C 1
ATOM 906 O O . ARG A 1 114 ? -9.123 2.831 11.375 1.00 87.19 114 ARG A O 1
ATOM 913 N N . ASP A 1 115 ? -10.562 1.865 9.950 1.00 83.31 115 ASP A N 1
ATOM 914 C CA . ASP A 1 115 ? -10.426 2.873 8.900 1.00 83.31 115 ASP A CA 1
ATOM 915 C C . ASP A 1 115 ? -10.930 4.244 9.370 1.00 83.31 115 ASP A C 1
ATOM 917 O O . ASP A 1 115 ? -10.259 5.245 9.153 1.00 83.31 115 ASP A O 1
ATOM 921 N N . ALA A 1 116 ? -12.088 4.303 10.033 1.00 86.38 116 ALA A N 1
ATOM 922 C CA . ALA A 1 116 ? -12.636 5.556 10.547 1.00 86.38 116 ALA A CA 1
ATOM 923 C C . ALA A 1 116 ? -11.694 6.223 11.561 1.00 86.38 116 ALA A C 1
ATOM 925 O O . ALA A 1 116 ? -11.382 7.403 11.432 1.00 86.38 116 ALA A O 1
ATOM 926 N N . TRP A 1 117 ? -11.192 5.448 12.522 1.00 84.50 117 TRP A N 1
ATOM 927 C CA . TRP A 1 117 ? -10.270 5.909 13.564 1.00 84.50 117 TRP A CA 1
ATOM 928 C C . TRP A 1 117 ? -8.897 6.286 13.032 1.00 84.50 117 TRP A C 1
ATOM 930 O O . TRP A 1 117 ? -8.221 7.158 13.572 1.00 84.50 117 TRP A O 1
ATOM 940 N N . TRP A 1 118 ? -8.474 5.606 11.970 1.00 78.12 118 TRP A N 1
ATOM 941 C CA . TRP A 1 118 ? -7.268 5.976 11.262 1.00 78.12 118 TRP A CA 1
ATOM 942 C C . TRP A 1 118 ? -7.449 7.346 10.594 1.00 78.12 118 TRP A C 1
ATOM 944 O O . TRP A 1 118 ? -6.595 8.216 10.742 1.00 78.12 118 TRP A O 1
ATOM 954 N N . PHE A 1 119 ? -8.514 7.530 9.805 1.00 75.81 119 PHE A N 1
ATOM 955 C CA . PHE A 1 119 ? -8.654 8.689 8.907 1.00 75.81 119 PHE A CA 1
ATOM 956 C C . PHE A 1 119 ? -9.177 9.957 9.582 1.00 75.81 119 PHE A C 1
ATOM 958 O O . PHE A 1 119 ? -9.036 11.044 9.016 1.00 75.81 119 PHE A O 1
ATOM 965 N N . HIS A 1 120 ? -9.768 9.823 10.766 1.00 79.38 120 HIS A N 1
ATOM 966 C CA . HIS A 1 120 ? -10.386 10.915 11.503 1.00 79.38 120 HIS A CA 1
ATOM 967 C C . HIS A 1 120 ? -9.844 10.992 12.936 1.00 79.38 120 HIS A C 1
ATOM 969 O O . HIS A 1 120 ? -9.366 9.995 13.480 1.00 79.38 120 HIS A O 1
ATOM 975 N N . PRO A 1 121 ? -9.911 12.167 13.580 1.00 74.81 121 PRO A N 1
ATOM 976 C CA . PRO A 1 121 ? -10.295 13.475 13.026 1.00 74.81 121 PRO A CA 1
ATOM 977 C C . PRO A 1 121 ? -9.250 14.056 12.060 1.00 74.81 121 PRO A C 1
ATOM 979 O O . PRO A 1 121 ? -8.078 13.705 12.141 1.00 74.81 121 PRO A O 1
ATOM 982 N N . GLN A 1 122 ? -9.649 14.964 11.164 1.00 71.31 122 GLN A N 1
ATOM 983 C CA . GLN A 1 122 ? -8.732 15.591 10.190 1.00 71.31 122 GLN A CA 1
ATOM 984 C C . GLN A 1 122 ? -8.069 16.890 10.663 1.00 71.31 122 GLN A C 1
ATOM 986 O O . GLN A 1 122 ? -7.228 17.452 9.953 1.00 71.31 122 GLN A O 1
ATOM 991 N N . SER A 1 123 ? -8.472 17.418 11.816 1.00 69.88 123 SER A N 1
ATOM 992 C CA . SER A 1 123 ? -7.909 18.649 12.368 1.00 69.88 123 SER A CA 1
ATOM 993 C C . SER A 1 123 ? -6.623 18.367 13.153 1.00 69.88 123 SER A C 1
ATOM 995 O O . SER A 1 123 ? -6.491 17.325 13.789 1.00 69.88 123 SER A O 1
ATOM 997 N N . ARG A 1 124 ? -5.690 19.333 13.177 1.00 63.88 124 ARG A N 1
ATOM 998 C CA . ARG A 1 124 ? -4.483 19.254 14.028 1.00 63.88 124 ARG A CA 1
ATOM 999 C C . ARG A 1 124 ? -4.832 19.138 15.517 1.00 63.88 124 ARG A C 1
ATOM 1001 O O . ARG A 1 124 ? -4.170 18.421 16.252 1.00 63.88 124 ARG A O 1
ATOM 1008 N N . GLN A 1 125 ? -5.892 19.820 15.958 1.00 66.25 125 GLN A N 1
ATOM 1009 C CA . GLN A 1 125 ? -6.415 19.702 17.328 1.00 66.25 125 GLN A CA 1
ATOM 1010 C C . GLN A 1 125 ? -6.948 18.290 17.616 1.00 66.25 125 GLN A C 1
ATOM 1012 O O . GLN A 1 125 ? -6.852 17.795 18.736 1.00 66.25 125 GLN A O 1
ATOM 1017 N N . GLY A 1 126 ? -7.449 17.612 16.585 1.00 72.69 126 GLY A N 1
ATOM 1018 C CA . GLY A 1 126 ? -7.946 16.253 16.664 1.00 72.69 126 GLY A CA 1
ATOM 1019 C C . GLY A 1 126 ? -6.862 15.180 16.831 1.00 72.69 126 GLY A C 1
ATOM 1020 O O . GLY A 1 126 ? -7.181 14.088 17.299 1.00 72.69 126 GLY A O 1
ATOM 1021 N N . ASP A 1 127 ? -5.590 15.457 16.521 1.00 72.62 127 ASP A N 1
ATOM 1022 C CA . ASP A 1 127 ? -4.516 14.469 16.705 1.00 72.62 127 ASP A CA 1
ATOM 1023 C C . ASP A 1 127 ? -4.328 14.106 18.190 1.00 72.62 127 ASP A C 1
ATOM 1025 O O . ASP A 1 127 ? -4.172 12.930 18.524 1.00 72.62 127 ASP A O 1
ATOM 1029 N N . ALA A 1 128 ? -4.446 15.082 19.100 1.00 79.88 128 ALA A N 1
ATOM 1030 C CA . ALA A 1 128 ? -4.410 14.833 20.544 1.00 79.88 128 ALA A CA 1
ATOM 1031 C C . ALA A 1 128 ? -5.580 13.943 20.998 1.00 79.88 128 ALA A C 1
ATOM 1033 O O . ALA A 1 128 ? -5.384 12.987 21.752 1.00 79.88 128 ALA A O 1
ATOM 1034 N N . ALA A 1 129 ? -6.783 14.200 20.474 1.00 81.38 129 ALA A N 1
ATOM 1035 C CA . ALA A 1 129 ? -7.953 13.367 20.734 1.00 81.38 129 ALA A CA 1
ATOM 1036 C C . ALA A 1 129 ? -7.767 11.941 20.190 1.00 81.38 129 ALA A C 1
ATOM 1038 O O . ALA A 1 129 ? -8.091 10.979 20.883 1.00 81.38 129 ALA A O 1
ATOM 1039 N N . ARG A 1 130 ? -7.182 11.773 18.991 1.00 83.44 130 ARG A N 1
ATOM 1040 C CA . ARG A 1 130 ? -6.864 10.450 18.421 1.00 83.44 130 ARG A CA 1
ATOM 1041 C C . ARG A 1 130 ? -5.907 9.671 19.323 1.00 83.44 130 ARG A C 1
ATOM 1043 O O . ARG A 1 130 ? -6.122 8.478 19.547 1.00 83.44 130 ARG A O 1
ATOM 1050 N N . ILE A 1 131 ? -4.879 10.334 19.860 1.00 84.19 131 ILE A N 1
ATOM 1051 C CA . ILE A 1 131 ? -3.920 9.724 20.791 1.00 84.19 131 ILE A CA 1
ATOM 1052 C C . ILE A 1 131 ? -4.625 9.276 22.074 1.00 84.19 131 ILE A C 1
ATOM 1054 O O . ILE A 1 131 ? -4.522 8.103 22.435 1.00 84.19 131 ILE A O 1
ATOM 1058 N N . ALA A 1 132 ? -5.383 10.165 22.723 1.00 86.75 132 ALA A N 1
ATOM 1059 C CA . ALA A 1 132 ? -6.099 9.858 23.963 1.00 86.75 132 ALA A CA 1
ATOM 1060 C C . ALA A 1 132 ? -7.087 8.692 23.787 1.00 86.75 132 ALA A C 1
ATOM 1062 O O . ALA A 1 132 ? -7.098 7.742 24.567 1.00 86.75 132 ALA A O 1
ATOM 1063 N N . ARG A 1 133 ? -7.854 8.710 22.698 1.00 87.00 133 ARG A N 1
ATOM 1064 C CA . ARG A 1 133 ? -8.811 7.658 22.343 1.00 87.00 133 ARG A CA 1
ATOM 1065 C C . ARG A 1 133 ? -8.145 6.319 22.035 1.00 87.00 133 ARG A C 1
ATOM 1067 O O . ARG A 1 133 ? -8.638 5.272 22.443 1.00 87.00 133 ARG A O 1
ATOM 1074 N N . THR A 1 134 ? -6.998 6.333 21.356 1.00 88.69 134 THR A N 1
ATOM 1075 C CA . THR A 1 134 ? -6.222 5.104 21.120 1.00 88.69 134 THR A CA 1
ATOM 1076 C C . THR A 1 134 ? -5.665 4.546 22.431 1.00 88.69 134 THR A C 1
ATOM 1078 O O . THR A 1 134 ? -5.704 3.335 22.647 1.00 88.69 134 THR A O 1
ATOM 1081 N N . ALA A 1 135 ? -5.213 5.414 23.341 1.00 90.25 135 ALA A N 1
ATOM 1082 C CA . ALA A 1 135 ? -4.789 5.011 24.679 1.00 90.25 135 ALA A CA 1
ATOM 1083 C C . ALA A 1 135 ? -5.944 4.406 25.500 1.00 90.25 135 ALA A C 1
ATOM 1085 O O . ALA A 1 135 ? -5.731 3.421 26.203 1.00 90.25 135 ALA A O 1
ATOM 1086 N N . ALA A 1 136 ? -7.166 4.931 25.364 1.00 89.25 136 ALA A N 1
ATOM 1087 C CA . ALA A 1 136 ? -8.358 4.358 25.989 1.00 89.25 136 ALA A CA 1
ATOM 1088 C C . ALA A 1 136 ? -8.692 2.960 25.436 1.00 89.25 136 ALA A C 1
ATOM 1090 O O . ALA A 1 136 ? -8.937 2.042 26.215 1.00 89.25 136 ALA A O 1
ATOM 1091 N N . LEU A 1 137 ? -8.615 2.755 24.113 1.00 90.56 137 LEU A N 1
ATOM 1092 C CA . LEU A 1 137 ? -8.783 1.426 23.503 1.00 90.56 137 LEU A CA 1
ATOM 1093 C C . LEU A 1 137 ? -7.742 0.423 24.019 1.00 90.56 137 LEU A C 1
ATOM 1095 O O . LEU A 1 137 ? -8.095 -0.691 24.395 1.00 90.56 137 LEU A O 1
ATOM 1099 N N . LEU A 1 138 ? -6.473 0.835 24.094 1.00 91.94 138 LEU A N 1
ATOM 1100 C CA . LEU A 1 138 ? -5.382 0.039 24.673 1.00 91.94 138 LEU A CA 1
ATOM 1101 C C . LEU A 1 138 ? -5.596 -0.309 26.152 1.00 91.94 138 LEU A C 1
ATOM 1103 O O . LEU A 1 138 ? -5.009 -1.272 26.656 1.00 91.94 138 LEU A O 1
ATOM 1107 N N . ALA A 1 139 ? -6.381 0.505 26.857 1.00 91.25 139 ALA A N 1
ATOM 1108 C CA . ALA A 1 139 ? -6.714 0.318 28.258 1.00 91.25 139 ALA A CA 1
ATOM 1109 C C . ALA A 1 139 ? -8.008 -0.452 28.510 1.00 91.25 139 ALA A C 1
ATOM 1111 O O . ALA A 1 139 ? -8.317 -0.729 29.666 1.00 91.25 139 ALA A O 1
ATOM 1112 N N . SER A 1 140 ? -8.740 -0.807 27.456 1.00 89.81 140 SER A N 1
ATOM 1113 C CA . SER A 1 140 ? -9.979 -1.561 27.574 1.00 89.81 140 SER A CA 1
ATOM 1114 C C . SER A 1 140 ? -9.733 -2.984 28.076 1.00 89.81 140 SER A C 1
ATOM 1116 O O . SER A 1 140 ? -8.759 -3.630 27.693 1.00 89.81 140 SER A O 1
ATOM 1118 N N . ASN A 1 141 ? -10.677 -3.492 28.871 1.00 88.69 141 ASN A N 1
ATOM 1119 C CA . ASN A 1 141 ? -10.731 -4.898 29.284 1.00 88.69 141 ASN A CA 1
ATOM 1120 C C . ASN A 1 141 ? -11.264 -5.819 28.170 1.00 88.69 141 ASN A C 1
ATOM 1122 O O . ASN A 1 141 ? -11.241 -7.038 28.308 1.00 88.69 141 ASN A O 1
ATOM 1126 N N . SER A 1 142 ? -11.783 -5.257 27.072 1.00 88.38 142 SER A N 1
ATOM 1127 C CA . SER A 1 142 ? -12.202 -6.030 25.902 1.00 88.38 142 SER A CA 1
ATOM 1128 C C . SER A 1 142 ? -10.995 -6.333 25.016 1.00 88.38 142 SER A C 1
ATOM 1130 O O . SER A 1 142 ? -10.403 -5.411 24.452 1.00 88.38 142 SER A O 1
ATOM 1132 N N . GLU A 1 143 ? -10.681 -7.617 24.815 1.00 89.44 143 GLU A N 1
ATOM 1133 C CA . GLU A 1 143 ? -9.589 -8.051 23.929 1.00 89.44 143 GLU A CA 1
ATOM 1134 C C . GLU A 1 143 ? -9.739 -7.471 22.512 1.00 89.44 143 GLU A C 1
ATOM 1136 O O . GLU A 1 143 ? -8.768 -7.011 21.915 1.00 89.44 143 GLU A O 1
ATOM 1141 N N . ALA A 1 144 ? -10.965 -7.410 21.982 1.00 87.69 144 ALA A N 1
ATOM 1142 C CA . ALA A 1 144 ? -11.234 -6.855 20.657 1.00 87.69 144 ALA A CA 1
ATOM 1143 C C . ALA A 1 144 ? -10.898 -5.354 20.569 1.00 87.69 144 ALA A C 1
ATOM 1145 O O . ALA A 1 144 ? -10.278 -4.912 19.594 1.00 87.69 144 ALA A O 1
ATOM 1146 N N . MET A 1 145 ? -11.276 -4.571 21.589 1.00 88.38 145 MET A N 1
ATOM 1147 C CA . MET A 1 145 ? -10.936 -3.145 21.671 1.00 88.38 145 MET A CA 1
ATOM 1148 C C . MET A 1 145 ? -9.437 -2.950 21.870 1.00 88.38 145 MET A C 1
ATOM 1150 O O . MET A 1 145 ? -8.837 -2.109 21.203 1.00 88.38 145 MET A O 1
ATOM 1154 N N . GLN A 1 146 ? -8.825 -3.762 22.731 1.00 91.81 146 GLN A N 1
ATOM 1155 C CA . GLN A 1 146 ? -7.396 -3.715 22.993 1.00 91.81 146 GLN A CA 1
ATOM 1156 C C . GLN A 1 146 ? -6.594 -4.044 21.728 1.00 91.81 146 GLN A C 1
ATOM 1158 O O . GLN A 1 146 ? -5.688 -3.295 21.367 1.00 91.81 146 GLN A O 1
ATOM 1163 N N . ALA A 1 147 ? -6.987 -5.074 20.973 1.00 91.06 147 ALA A N 1
ATOM 1164 C CA . ALA A 1 147 ? -6.381 -5.429 19.692 1.00 91.06 147 ALA A CA 1
ATOM 1165 C C . ALA A 1 147 ? -6.527 -4.317 18.646 1.00 91.06 147 ALA A C 1
ATOM 1167 O O . ALA A 1 147 ? -5.606 -4.077 17.862 1.00 91.06 147 ALA A O 1
ATOM 1168 N N . LEU A 1 148 ? -7.676 -3.629 18.603 1.00 89.25 148 LEU A N 1
ATOM 1169 C CA . LEU A 1 148 ? -7.846 -2.445 17.761 1.00 89.25 148 LEU A CA 1
ATOM 1170 C C . LEU A 1 148 ? -6.924 -1.302 18.218 1.00 89.25 148 LEU A C 1
ATOM 1172 O O . LEU A 1 148 ? -6.263 -0.699 17.376 1.00 89.25 148 LEU A O 1
ATOM 1176 N N . GLY A 1 149 ? -6.836 -1.037 19.523 1.00 91.50 149 GLY A N 1
ATOM 1177 C CA . GLY A 1 149 ? -5.964 -0.014 20.102 1.00 91.50 149 GLY A CA 1
ATOM 1178 C C . GLY A 1 149 ? -4.486 -0.252 19.791 1.00 91.50 149 GLY A C 1
ATOM 1179 O O . GLY A 1 149 ? -3.797 0.667 19.358 1.00 91.50 149 GLY A O 1
ATOM 1180 N N . VAL A 1 150 ? -4.013 -1.494 19.921 1.00 93.38 150 VAL A N 1
ATOM 1181 C CA . VAL A 1 150 ? -2.647 -1.909 19.558 1.00 93.38 150 VAL A CA 1
ATOM 1182 C C . VAL A 1 150 ? -2.395 -1.699 18.071 1.00 93.38 150 VAL A C 1
ATOM 1184 O O . VAL A 1 150 ? -1.399 -1.081 17.684 1.00 93.38 150 VAL A O 1
ATOM 1187 N N . GLU A 1 151 ? -3.316 -2.176 17.230 1.00 88.62 151 GLU A N 1
ATOM 1188 C CA . GLU A 1 151 ? -3.213 -2.002 15.788 1.00 88.62 151 GLU A CA 1
ATOM 1189 C C . GLU A 1 151 ? -3.145 -0.513 15.423 1.00 88.62 151 GLU A C 1
ATOM 1191 O O . GLU A 1 151 ? -2.259 -0.135 14.658 1.00 88.62 151 GLU A O 1
ATOM 1196 N N . LEU A 1 152 ? -4.021 0.328 15.980 1.00 85.75 152 LEU A N 1
ATOM 1197 C CA . LEU A 1 152 ? -4.061 1.770 15.735 1.00 85.75 152 LEU A CA 1
ATOM 1198 C C . LEU A 1 152 ? -2.832 2.495 16.280 1.00 85.75 152 LEU A C 1
ATOM 1200 O O . LEU A 1 152 ? -2.313 3.364 15.595 1.00 85.75 152 LEU A O 1
ATOM 1204 N N . ALA A 1 153 ? -2.309 2.132 17.449 1.00 87.25 153 ALA A N 1
ATOM 1205 C CA . ALA A 1 153 ? -1.104 2.751 17.995 1.00 87.25 153 ALA A CA 1
ATOM 1206 C C . ALA A 1 153 ? 0.113 2.504 17.098 1.00 87.25 153 ALA A C 1
ATOM 1208 O O . ALA A 1 153 ? 0.809 3.449 16.716 1.00 87.25 153 ALA A O 1
ATOM 1209 N N . GLY A 1 154 ? 0.307 1.247 16.683 1.00 83.25 154 GLY A N 1
ATOM 1210 C CA . GLY A 1 154 ? 1.362 0.874 15.743 1.00 83.25 154 GLY A CA 1
ATOM 1211 C C . GLY A 1 154 ? 1.175 1.472 14.353 1.00 83.25 154 GLY A C 1
ATOM 1212 O O . GLY A 1 154 ? 2.137 1.620 13.613 1.00 83.25 154 GLY A O 1
ATOM 1213 N N . ARG A 1 155 ? -0.061 1.813 13.992 1.00 78.12 155 ARG A N 1
ATOM 1214 C CA . ARG A 1 155 ? -0.434 2.418 12.716 1.00 78.12 155 ARG A CA 1
ATOM 1215 C C . ARG A 1 155 ? -0.335 3.945 12.711 1.00 78.12 155 ARG A C 1
ATOM 1217 O O . ARG A 1 155 ? 0.072 4.551 11.739 1.00 78.12 155 ARG A O 1
ATOM 1224 N N . CYS A 1 156 ? -0.670 4.599 13.805 1.00 76.69 156 CYS A N 1
ATOM 1225 C CA . CYS A 1 156 ? -0.632 6.053 13.917 1.00 76.69 156 CYS A CA 1
ATOM 1226 C C . CYS A 1 156 ? 0.727 6.562 14.418 1.00 76.69 156 CYS A C 1
ATOM 1228 O O . CYS A 1 156 ? 0.903 7.767 14.559 1.00 76.69 156 CYS A O 1
ATOM 1230 N N . GLY A 1 157 ? 1.684 5.671 14.695 1.00 78.25 157 GLY A N 1
ATOM 1231 C CA . GLY A 1 157 ? 3.013 6.059 15.171 1.00 78.25 157 GLY A CA 1
ATOM 1232 C C . GLY A 1 157 ? 2.999 6.620 16.588 1.00 78.25 157 GLY A C 1
ATOM 1233 O O . GLY A 1 157 ? 3.781 7.511 16.905 1.00 78.25 157 GLY A O 1
ATOM 1234 N N . ILE A 1 158 ? 2.095 6.132 17.441 1.00 82.31 158 ILE A N 1
ATOM 1235 C CA . ILE A 1 158 ? 1.903 6.659 18.795 1.00 82.31 158 ILE A CA 1
ATOM 1236 C C . ILE A 1 158 ? 2.994 6.095 19.713 1.00 82.31 158 ILE A C 1
ATOM 1238 O O . ILE A 1 158 ? 2.783 5.124 20.438 1.00 82.31 158 ILE A O 1
ATOM 1242 N N . ALA A 1 159 ? 4.175 6.714 19.680 1.00 85.06 159 ALA A N 1
ATOM 1243 C CA . ALA A 1 159 ? 5.348 6.283 20.445 1.00 85.06 159 ALA A CA 1
ATOM 1244 C C . ALA A 1 159 ? 5.086 6.199 21.962 1.00 85.06 159 ALA A C 1
ATOM 1246 O O . ALA A 1 159 ? 5.590 5.300 22.629 1.00 85.06 159 ALA A O 1
ATOM 1247 N N . SER A 1 160 ? 4.221 7.063 22.504 1.00 87.44 160 SER A N 1
ATOM 1248 C CA . SER A 1 160 ? 3.817 7.022 23.918 1.00 87.44 160 SER A CA 1
ATOM 1249 C C . SER A 1 160 ? 3.107 5.722 24.326 1.00 87.44 160 SER A C 1
ATOM 1251 O O . SER A 1 160 ? 3.022 5.423 25.514 1.00 87.44 160 SER A O 1
ATOM 1253 N N . SER A 1 161 ? 2.623 4.922 23.368 1.00 91.38 161 SER A N 1
ATOM 1254 C CA . SER A 1 161 ? 1.980 3.628 23.635 1.00 91.38 161 SER A CA 1
ATOM 1255 C C . SER A 1 161 ? 2.968 2.468 23.791 1.00 91.38 161 SER A C 1
ATOM 1257 O O . SER A 1 161 ? 2.564 1.404 24.258 1.00 91.38 161 SER A O 1
ATOM 1259 N N . VAL A 1 162 ? 4.249 2.646 23.434 1.00 92.81 162 VAL A N 1
ATOM 1260 C CA . VAL A 1 162 ? 5.258 1.570 23.448 1.00 92.81 162 VAL A CA 1
ATOM 1261 C C . VAL A 1 162 ? 5.348 0.866 24.807 1.00 92.81 162 VAL A C 1
ATOM 1263 O O . VAL A 1 162 ? 5.205 -0.355 24.814 1.00 92.81 162 VAL A O 1
ATOM 1266 N N . PRO A 1 163 ? 5.491 1.559 25.960 1.00 95.50 163 PRO A N 1
ATOM 1267 C CA . PRO A 1 163 ? 5.620 0.876 27.251 1.00 95.50 163 PRO A CA 1
ATOM 1268 C C . PRO A 1 163 ? 4.425 -0.030 27.568 1.00 95.50 163 PRO A C 1
ATOM 1270 O O . PRO A 1 163 ? 4.600 -1.153 28.033 1.00 95.50 163 PRO A O 1
ATOM 1273 N N . ARG A 1 164 ? 3.207 0.431 27.252 1.00 95.38 164 ARG A N 1
ATOM 1274 C CA . ARG A 1 164 ? 1.975 -0.325 27.495 1.00 95.38 164 ARG A CA 1
ATOM 1275 C C . ARG A 1 164 ? 1.861 -1.544 26.584 1.00 95.38 164 ARG A C 1
ATOM 1277 O O . ARG A 1 164 ? 1.491 -2.610 27.060 1.00 95.38 164 ARG A O 1
ATOM 1284 N N . ILE A 1 165 ? 2.184 -1.400 25.296 1.00 96.12 165 ILE A N 1
ATOM 1285 C CA . ILE A 1 165 ? 2.153 -2.520 24.342 1.00 96.12 165 ILE A CA 1
ATOM 1286 C C . ILE A 1 165 ? 3.215 -3.563 24.712 1.00 96.12 165 ILE A C 1
ATOM 1288 O O . ILE A 1 165 ? 2.935 -4.755 24.643 1.00 96.12 165 ILE A O 1
ATOM 1292 N N . THR A 1 166 ? 4.405 -3.134 25.145 1.00 96.19 166 THR A N 1
ATOM 1293 C CA . THR A 1 166 ? 5.468 -4.037 25.611 1.00 96.19 166 THR A CA 1
ATOM 1294 C C . THR A 1 166 ? 5.046 -4.820 26.851 1.00 96.19 166 THR A C 1
ATOM 1296 O O . THR A 1 166 ? 5.197 -6.039 26.862 1.00 96.19 166 THR A O 1
ATOM 1299 N N . ALA A 1 167 ? 4.489 -4.149 27.867 1.00 94.88 167 ALA A N 1
ATOM 1300 C CA . ALA A 1 167 ? 3.991 -4.814 29.073 1.00 94.88 167 ALA A CA 1
ATOM 1301 C C . ALA A 1 167 ? 2.889 -5.829 28.734 1.00 94.88 167 ALA A C 1
ATOM 1303 O O . ALA A 1 167 ? 2.970 -6.987 29.129 1.00 94.88 167 ALA A O 1
ATOM 1304 N N . LEU A 1 168 ? 1.924 -5.423 27.902 1.00 94.56 168 LEU A N 1
ATOM 1305 C CA . LEU A 1 168 ? 0.855 -6.297 27.429 1.00 94.56 168 LEU A CA 1
ATOM 1306 C C . LEU A 1 168 ? 1.404 -7.524 26.681 1.00 94.56 168 LEU A C 1
ATOM 1308 O O . LEU A 1 168 ? 0.987 -8.645 26.935 1.00 94.56 168 LEU A O 1
ATOM 1312 N N . ALA A 1 169 ? 2.363 -7.338 25.773 1.00 94.56 169 ALA A N 1
ATOM 1313 C CA . ALA A 1 169 ? 2.949 -8.434 25.001 1.00 94.56 169 ALA A CA 1
ATOM 1314 C C . ALA A 1 169 ? 3.711 -9.459 25.859 1.00 94.56 169 ALA A C 1
ATOM 1316 O O . ALA A 1 169 ? 3.844 -10.607 25.438 1.00 94.56 169 ALA A O 1
ATOM 1317 N N . ALA A 1 170 ? 4.232 -9.059 27.022 1.00 92.69 170 ALA A N 1
ATOM 1318 C CA . ALA A 1 170 ? 5.007 -9.937 27.897 1.00 92.69 170 ALA A CA 1
ATOM 1319 C C . ALA A 1 170 ? 4.140 -10.985 28.618 1.00 92.69 170 ALA A C 1
ATOM 1321 O O . ALA A 1 170 ? 4.634 -12.060 28.948 1.00 92.69 170 ALA A O 1
ATOM 1322 N N . GLU A 1 171 ? 2.861 -10.679 28.842 1.00 91.31 171 GLU A N 1
ATOM 1323 C CA . GLU A 1 171 ? 1.934 -11.506 29.626 1.00 91.31 171 GLU A CA 1
ATOM 1324 C C . GLU A 1 171 ? 1.017 -12.377 28.754 1.00 91.31 171 GLU A C 1
ATOM 1326 O O . GLU A 1 171 ? 0.384 -13.312 29.245 1.00 91.31 171 GLU A O 1
ATOM 1331 N N . LEU A 1 172 ? 0.929 -12.082 27.455 1.00 92.19 172 LEU A N 1
ATOM 1332 C CA . LEU A 1 172 ? -0.015 -12.741 26.558 1.00 92.19 172 LEU A CA 1
ATOM 1333 C C . LEU A 1 172 ? 0.497 -14.095 26.035 1.00 92.19 172 LEU A C 1
ATOM 1335 O O . LEU A 1 172 ? 1.655 -14.202 25.619 1.00 92.19 172 LEU A O 1
ATOM 1339 N N . PRO A 1 173 ? -0.379 -15.115 25.942 1.00 91.25 173 PRO A N 1
ATOM 1340 C CA . PRO A 1 173 ? -0.082 -16.337 25.198 1.00 91.25 173 PRO A CA 1
ATOM 1341 C C . PRO A 1 173 ? -0.008 -16.062 23.685 1.00 91.25 173 PRO A C 1
ATOM 1343 O O . PRO A 1 173 ? -0.420 -15.001 23.206 1.00 91.25 173 PRO A O 1
ATOM 1346 N N . ASP A 1 174 ? 0.489 -17.029 22.899 1.00 86.31 174 ASP A N 1
ATOM 1347 C CA . ASP A 1 174 ? 0.436 -16.896 21.437 1.00 86.31 174 ASP A CA 1
ATOM 1348 C C . ASP A 1 174 ? -1.018 -16.863 20.955 1.00 86.31 174 ASP A C 1
ATOM 1350 O O . ASP A 1 174 ? -1.802 -17.771 21.217 1.00 86.31 174 ASP A O 1
ATOM 1354 N N . GLY A 1 175 ? -1.375 -15.789 20.255 1.00 89.44 175 GLY A N 1
ATOM 1355 C CA . GLY A 1 175 ? -2.746 -15.494 19.862 1.00 89.44 175 GLY A CA 1
ATOM 1356 C C . GLY A 1 175 ? -2.835 -14.213 19.037 1.00 89.44 175 GLY A C 1
ATOM 1357 O O . GLY A 1 175 ? -1.826 -13.561 18.752 1.00 89.44 175 GLY A O 1
ATOM 1358 N N . HIS A 1 176 ? -4.051 -13.838 18.633 1.00 89.00 176 HIS A N 1
ATOM 1359 C CA . HIS A 1 176 ? -4.273 -12.683 17.758 1.00 89.00 176 HIS A CA 1
ATOM 1360 C C . HIS A 1 176 ? -3.763 -11.371 18.378 1.00 89.00 176 HIS A C 1
ATOM 1362 O O . HIS A 1 176 ? -3.088 -10.593 17.699 1.00 89.00 176 HIS A O 1
ATOM 1368 N N . LEU A 1 177 ? -4.033 -11.140 19.667 1.00 92.62 177 LEU A N 1
ATOM 1369 C CA . LEU A 1 177 ? -3.592 -9.930 20.357 1.00 92.62 177 LEU A CA 1
ATOM 1370 C C . LEU A 1 177 ? -2.061 -9.843 20.471 1.00 92.62 177 LEU A C 1
ATOM 1372 O O . LEU A 1 177 ? -1.500 -8.798 20.143 1.00 92.62 177 LEU A O 1
ATOM 1376 N N . LEU A 1 178 ? -1.367 -10.933 20.831 1.00 93.12 178 LEU A N 1
ATOM 1377 C CA . LEU A 1 178 ? 0.102 -10.940 20.876 1.00 93.12 178 LEU A CA 1
ATOM 1378 C C . LEU A 1 178 ? 0.700 -10.619 19.502 1.00 93.12 178 LEU A C 1
ATOM 1380 O O . LEU A 1 178 ? 1.590 -9.776 19.392 1.00 93.12 178 LEU A O 1
ATOM 1384 N N . ARG A 1 179 ? 0.176 -11.233 18.434 1.00 91.50 179 ARG A N 1
ATOM 1385 C CA . ARG A 1 179 ? 0.618 -10.957 17.058 1.00 91.50 179 ARG A CA 1
ATOM 1386 C C . ARG A 1 179 ? 0.400 -9.488 16.679 1.00 91.50 179 ARG A C 1
ATOM 1388 O O . ARG A 1 179 ? 1.260 -8.887 16.032 1.00 91.50 179 ARG A O 1
ATOM 1395 N N . ALA A 1 180 ? -0.714 -8.887 17.101 1.00 91.69 180 ALA A N 1
ATOM 1396 C CA . ALA A 1 180 ? -0.958 -7.459 16.914 1.00 91.69 180 ALA A CA 1
ATOM 1397 C C . ALA A 1 180 ? 0.073 -6.601 17.669 1.00 91.69 180 ALA A C 1
ATOM 1399 O O . ALA A 1 180 ? 0.592 -5.647 17.084 1.00 91.69 180 ALA A O 1
ATOM 1400 N N . CYS A 1 181 ? 0.414 -6.961 18.913 1.00 94.94 181 CYS A N 1
ATOM 1401 C CA . CYS A 1 181 ? 1.430 -6.272 19.714 1.00 94.94 181 CYS A CA 1
ATOM 1402 C C . CYS A 1 181 ? 2.808 -6.335 19.058 1.00 94.94 181 CYS A C 1
ATOM 1404 O O . CYS A 1 181 ? 3.430 -5.295 18.861 1.00 94.94 181 CYS A O 1
ATOM 1406 N N . GLU A 1 182 ? 3.259 -7.524 18.653 1.00 93.19 182 GLU A N 1
ATOM 1407 C CA . GLU A 1 182 ? 4.542 -7.716 17.965 1.00 93.19 182 GLU A CA 1
ATOM 1408 C C . GLU A 1 182 ? 4.636 -6.835 16.711 1.00 93.19 182 GLU A C 1
ATOM 1410 O O . GLU A 1 182 ? 5.620 -6.123 16.506 1.00 93.19 182 GLU A O 1
ATOM 1415 N N . LEU A 1 183 ? 3.579 -6.828 15.892 1.00 90.88 183 LEU A N 1
ATOM 1416 C CA . LEU A 1 183 ? 3.548 -6.038 14.667 1.00 90.88 183 LEU A CA 1
ATOM 1417 C C . LEU A 1 183 ? 3.519 -4.530 14.947 1.00 90.88 183 LEU A C 1
ATOM 1419 O O . LEU A 1 183 ? 4.172 -3.764 14.237 1.00 90.88 183 LEU A O 1
ATOM 1423 N N . ALA A 1 184 ? 2.770 -4.092 15.961 1.00 89.94 184 ALA A N 1
ATOM 1424 C CA . ALA A 1 184 ? 2.728 -2.694 16.375 1.00 89.94 184 ALA A CA 1
ATOM 1425 C C . ALA A 1 184 ? 4.092 -2.220 16.892 1.00 89.94 184 ALA A C 1
ATOM 1427 O O . ALA A 1 184 ? 4.561 -1.161 16.486 1.00 89.94 184 ALA A O 1
ATOM 1428 N N . LEU A 1 185 ? 4.758 -3.032 17.710 1.00 91.94 185 LEU A N 1
ATOM 1429 C CA . LEU A 1 185 ? 6.098 -2.772 18.231 1.00 91.94 185 LEU A CA 1
ATOM 1430 C C . LEU A 1 185 ? 7.143 -2.664 17.113 1.00 91.94 185 LEU A C 1
ATOM 1432 O O . LEU A 1 185 ? 7.909 -1.701 17.088 1.00 91.94 185 LEU A O 1
ATOM 1436 N N . CYS A 1 186 ? 7.123 -3.570 16.127 1.00 88.69 186 CYS A N 1
ATOM 1437 C CA . CYS A 1 186 ? 7.971 -3.451 14.936 1.00 88.69 186 CYS A CA 1
ATOM 1438 C C . CYS A 1 186 ? 7.722 -2.131 14.187 1.00 88.69 186 CYS A C 1
ATOM 1440 O O . CYS A 1 186 ? 8.673 -1.419 13.876 1.00 88.69 186 CYS A O 1
ATOM 1442 N N . ARG A 1 187 ? 6.453 -1.761 13.960 1.00 84.31 187 ARG A N 1
ATOM 1443 C CA . ARG A 1 187 ? 6.084 -0.503 13.281 1.00 84.31 187 ARG A CA 1
ATOM 1444 C C . ARG A 1 187 ? 6.491 0.751 14.048 1.00 84.31 187 ARG A C 1
ATOM 1446 O O . ARG A 1 187 ? 6.792 1.767 13.426 1.00 84.31 187 ARG A O 1
ATOM 1453 N N . LEU A 1 188 ? 6.509 0.682 15.374 1.00 83.12 188 LEU A N 1
ATOM 1454 C CA . LEU A 1 188 ? 6.970 1.758 16.250 1.00 83.12 188 LEU A CA 1
ATOM 1455 C C . LEU A 1 188 ? 8.496 1.788 16.390 1.00 83.12 188 LEU A C 1
ATOM 1457 O O . LEU A 1 188 ? 9.006 2.600 17.149 1.00 83.12 188 LEU A O 1
ATOM 1461 N N . ASN A 1 189 ? 9.228 0.943 15.654 1.00 85.50 189 ASN A N 1
ATOM 1462 C CA . ASN A 1 189 ? 10.682 0.824 15.733 1.00 85.50 189 ASN A CA 1
ATOM 1463 C C . ASN A 1 189 ? 11.192 0.348 17.113 1.00 85.50 189 ASN A C 1
ATOM 1465 O O . ASN A 1 189 ? 12.328 0.621 17.491 1.00 85.50 189 ASN A O 1
ATOM 1469 N N . HIS A 1 190 ? 10.364 -0.404 17.843 1.00 90.62 190 HIS A N 1
ATOM 1470 C CA . HIS A 1 190 ? 10.694 -1.049 19.118 1.00 90.62 190 HIS A CA 1
ATOM 1471 C C . HIS A 1 190 ? 10.443 -2.565 19.044 1.00 90.62 190 HIS A C 1
ATOM 1473 O O . HIS A 1 190 ? 9.628 -3.081 19.806 1.00 90.62 190 HIS A O 1
ATOM 1479 N N . PRO A 1 191 ? 11.078 -3.298 18.107 1.00 89.62 191 PRO A N 1
ATOM 1480 C CA . PRO A 1 191 ? 10.845 -4.733 17.967 1.00 89.62 191 PRO A CA 1
ATOM 1481 C C . PRO A 1 191 ? 11.170 -5.492 19.268 1.00 89.62 191 PRO A C 1
ATOM 1483 O O . PRO A 1 191 ? 12.088 -5.087 19.987 1.00 89.62 191 PRO A O 1
ATOM 1486 N N . PRO A 1 192 ? 10.484 -6.617 19.551 1.00 89.50 192 PRO A N 1
ATOM 1487 C CA . PRO A 1 192 ? 10.832 -7.486 20.675 1.00 89.50 192 PRO A CA 1
ATOM 1488 C C . PRO A 1 192 ? 12.312 -7.896 20.651 1.00 89.50 192 PRO A C 1
ATOM 1490 O O . PRO A 1 192 ? 12.866 -8.161 19.582 1.00 89.50 192 PRO A O 1
ATOM 1493 N N . ALA A 1 193 ? 12.957 -7.983 21.818 1.00 88.62 193 ALA A N 1
ATOM 1494 C CA . ALA A 1 193 ? 14.377 -8.344 21.911 1.00 88.62 193 ALA A CA 1
ATOM 1495 C C . ALA A 1 193 ? 14.668 -9.746 21.339 1.00 88.62 193 ALA A C 1
ATOM 1497 O O . ALA A 1 193 ? 15.700 -9.972 20.713 1.00 88.62 193 ALA A O 1
ATOM 1498 N N . ASP A 1 194 ? 13.720 -10.670 21.490 1.00 90.81 194 ASP A N 1
ATOM 1499 C CA . ASP A 1 194 ? 13.755 -12.038 20.971 1.00 90.81 194 ASP A CA 1
ATOM 1500 C C . ASP A 1 194 ? 13.133 -12.169 19.565 1.00 90.81 194 ASP A C 1
ATOM 1502 O O . ASP A 1 194 ? 12.794 -13.277 19.139 1.00 90.81 194 ASP A O 1
ATOM 1506 N N . LEU A 1 195 ? 12.984 -11.064 18.816 1.00 90.38 195 LEU A N 1
ATOM 1507 C CA . LEU A 1 195 ? 12.410 -11.069 17.464 1.00 90.38 195 LEU A CA 1
ATOM 1508 C C . LEU A 1 195 ? 13.036 -12.129 16.529 1.00 90.38 195 LEU A C 1
ATOM 1510 O O . LEU A 1 195 ? 12.258 -12.822 15.869 1.00 90.38 195 LEU A O 1
ATOM 1514 N N . PRO A 1 196 ? 14.373 -12.337 16.480 1.00 92.88 196 PRO A N 1
ATOM 1515 C CA . PRO A 1 196 ? 14.959 -13.396 15.651 1.00 92.88 196 PRO A CA 1
ATOM 1516 C C . PRO A 1 196 ? 14.436 -14.793 16.018 1.00 92.88 196 PRO A C 1
ATOM 1518 O O . PRO A 1 196 ? 14.030 -15.561 15.147 1.00 92.88 196 PRO A O 1
ATOM 1521 N N . ALA A 1 197 ? 14.360 -15.106 17.316 1.00 91.31 197 ALA A N 1
ATOM 1522 C CA . ALA A 1 197 ? 13.848 -16.387 17.799 1.00 91.31 197 ALA A CA 1
ATOM 1523 C C . ALA A 1 197 ? 12.347 -16.552 17.508 1.00 91.31 197 ALA A C 1
ATOM 1525 O O . ALA A 1 197 ? 11.886 -17.651 17.196 1.00 91.31 197 ALA A O 1
ATOM 1526 N N . ARG A 1 198 ? 11.563 -15.468 17.576 1.00 90.88 198 ARG A N 1
ATOM 1527 C CA . ARG A 1 198 ? 10.139 -15.474 17.194 1.00 90.88 198 ARG A CA 1
ATOM 1528 C C . ARG A 1 198 ? 9.950 -15.735 15.707 1.00 90.88 198 ARG A C 1
ATOM 1530 O O . ARG A 1 198 ? 9.134 -16.579 15.352 1.00 90.88 198 ARG A O 1
ATOM 1537 N N . ILE A 1 199 ? 10.708 -15.050 14.853 1.00 92.12 199 ILE A N 1
ATOM 1538 C CA . ILE A 1 199 ? 10.674 -15.264 13.402 1.00 92.12 199 ILE A CA 1
ATOM 1539 C C . ILE A 1 199 ? 11.045 -16.707 13.073 1.00 92.12 199 ILE A C 1
ATOM 1541 O O . ILE A 1 199 ? 10.324 -17.344 12.313 1.00 92.12 199 ILE A O 1
ATOM 1545 N N . HIS A 1 200 ? 12.095 -17.248 13.696 1.00 91.94 200 HIS A N 1
ATOM 1546 C CA . HIS A 1 200 ? 12.499 -18.635 13.487 1.00 91.94 200 HIS A CA 1
ATOM 1547 C C . HIS A 1 200 ? 11.390 -19.627 13.874 1.00 91.94 200 HIS A C 1
ATOM 1549 O O . HIS A 1 200 ? 10.978 -20.431 13.043 1.00 91.94 200 HIS A O 1
ATOM 1555 N N . ARG A 1 201 ? 10.831 -19.513 15.091 1.00 91.19 201 ARG A N 1
ATOM 1556 C CA . ARG A 1 201 ? 9.726 -20.377 15.558 1.00 91.19 201 ARG A CA 1
ATOM 1557 C C . ARG A 1 201 ? 8.491 -20.304 14.662 1.00 91.19 201 ARG A C 1
ATOM 1559 O O . ARG A 1 201 ? 7.833 -21.310 14.428 1.00 91.19 201 ARG A O 1
ATOM 1566 N N . ARG A 1 202 ? 8.148 -19.107 14.180 1.00 90.94 202 ARG A N 1
ATOM 1567 C CA . ARG A 1 202 ? 6.989 -18.902 13.300 1.00 90.94 202 ARG A CA 1
ATOM 1568 C C . ARG A 1 202 ? 7.257 -19.356 11.867 1.00 90.94 202 ARG A C 1
ATOM 1570 O O . ARG A 1 202 ? 6.327 -19.785 11.195 1.00 90.94 202 ARG A O 1
ATOM 1577 N N . GLY A 1 203 ? 8.511 -19.308 11.426 1.00 86.38 203 GLY A N 1
ATOM 1578 C CA . GLY A 1 203 ? 8.945 -19.803 10.122 1.00 86.38 203 GLY A CA 1
ATOM 1579 C C . GLY A 1 203 ? 8.795 -21.316 9.960 1.00 86.38 203 GLY A C 1
ATOM 1580 O O . GLY A 1 203 ? 8.669 -21.790 8.837 1.00 86.38 203 GLY A O 1
ATOM 1581 N N . THR A 1 204 ? 8.755 -22.063 11.067 1.00 85.88 204 THR A N 1
ATOM 1582 C CA . THR A 1 204 ? 8.496 -23.513 11.086 1.00 85.88 204 THR A CA 1
ATOM 1583 C C . THR A 1 204 ? 7.042 -23.864 11.424 1.00 85.88 204 THR A C 1
ATOM 1585 O O . THR A 1 204 ? 6.735 -25.035 11.636 1.00 85.88 204 THR A O 1
ATOM 1588 N N . GLY A 1 205 ? 6.166 -22.862 11.554 1.00 88.12 205 GLY A N 1
ATOM 1589 C CA . GLY A 1 205 ? 4.750 -23.038 11.875 1.00 88.12 205 GLY A CA 1
ATOM 1590 C C . GLY A 1 205 ? 3.865 -23.240 10.643 1.00 88.12 205 GLY A C 1
ATOM 1591 O O . GLY A 1 205 ? 4.331 -23.591 9.560 1.00 88.12 205 GLY A O 1
ATOM 1592 N N . ASP A 1 206 ? 2.566 -23.000 10.818 1.00 91.62 206 ASP A N 1
ATOM 1593 C CA . ASP A 1 206 ? 1.596 -22.992 9.721 1.00 91.62 206 ASP A CA 1
ATOM 1594 C C . ASP A 1 206 ? 1.757 -21.769 8.790 1.00 91.62 206 ASP A C 1
ATOM 1596 O O . ASP A 1 206 ? 2.544 -20.848 9.031 1.00 91.62 206 ASP A O 1
ATOM 1600 N N . THR A 1 207 ? 0.985 -21.751 7.700 1.00 91.69 207 THR A N 1
ATOM 1601 C CA . THR A 1 207 ? 0.992 -20.668 6.702 1.00 91.69 207 THR A CA 1
ATOM 1602 C C . THR A 1 207 ? 0.723 -19.289 7.316 1.00 91.69 207 THR A C 1
ATOM 1604 O O . THR A 1 207 ? 1.313 -18.299 6.876 1.00 91.69 207 THR A O 1
ATOM 1607 N N . ASP A 1 208 ? -0.131 -19.200 8.338 1.00 89.81 208 ASP A N 1
ATOM 1608 C CA . ASP A 1 208 ? -0.481 -17.935 8.988 1.00 89.81 208 ASP A CA 1
ATOM 1609 C C . ASP A 1 208 ? 0.638 -17.434 9.906 1.00 89.81 208 ASP A C 1
ATOM 1611 O O . ASP A 1 208 ? 0.932 -16.233 9.936 1.00 89.81 208 ASP A O 1
ATOM 1615 N N . ALA A 1 209 ? 1.296 -18.341 10.629 1.00 91.88 209 ALA A N 1
ATOM 1616 C CA . ALA A 1 209 ? 2.482 -18.055 11.421 1.00 91.88 209 ALA A CA 1
ATOM 1617 C C . ALA A 1 209 ? 3.630 -17.583 10.522 1.00 91.88 209 ALA A C 1
ATOM 1619 O O . ALA A 1 209 ? 4.240 -16.549 10.809 1.00 91.88 209 ALA A O 1
ATOM 1620 N N . LEU A 1 210 ? 3.863 -18.266 9.400 1.00 92.94 210 LEU A N 1
ATOM 1621 C CA . LEU A 1 210 ? 4.876 -17.888 8.419 1.00 92.94 210 LEU A CA 1
ATOM 1622 C C . LEU A 1 210 ? 4.568 -16.525 7.784 1.00 92.94 210 LEU A C 1
ATOM 1624 O O . LEU A 1 210 ? 5.439 -15.655 7.719 1.00 92.94 210 LEU A O 1
ATOM 1628 N N . LEU A 1 211 ? 3.315 -16.277 7.387 1.00 91.50 211 LEU A N 1
ATOM 1629 C CA . LEU A 1 211 ? 2.888 -14.968 6.888 1.00 91.50 211 LEU A CA 1
ATOM 1630 C C . LEU A 1 211 ? 3.110 -13.864 7.930 1.00 91.50 211 LEU A C 1
ATOM 1632 O O . LEU A 1 211 ? 3.534 -12.759 7.584 1.00 91.50 211 LEU A O 1
ATOM 1636 N N . HIS A 1 212 ? 2.826 -14.141 9.203 1.00 91.81 212 HIS A N 1
ATOM 1637 C CA . HIS A 1 212 ? 3.091 -13.199 10.286 1.00 91.81 212 HIS A CA 1
ATOM 1638 C C . HIS A 1 212 ? 4.593 -12.949 10.472 1.00 91.81 212 HIS A C 1
ATOM 1640 O O . HIS A 1 212 ? 4.990 -11.792 10.584 1.00 91.81 212 HIS A O 1
ATOM 1646 N N . ALA A 1 213 ? 5.444 -13.976 10.391 1.00 92.94 213 ALA A N 1
ATOM 1647 C CA . ALA A 1 213 ? 6.901 -13.816 10.431 1.00 92.94 213 ALA A CA 1
ATOM 1648 C C . ALA A 1 213 ? 7.405 -12.865 9.329 1.00 92.94 213 ALA A C 1
ATOM 1650 O O . ALA A 1 213 ? 8.138 -11.917 9.615 1.00 92.94 213 ALA A O 1
ATOM 1651 N N . LEU A 1 214 ? 6.930 -13.040 8.090 1.00 91.88 214 LEU A N 1
ATOM 1652 C CA . LEU A 1 214 ? 7.256 -12.136 6.980 1.00 91.88 214 LEU A CA 1
ATOM 1653 C C . LEU A 1 214 ? 6.743 -10.706 7.221 1.00 91.88 214 LEU A C 1
ATOM 1655 O O . LEU A 1 214 ? 7.415 -9.737 6.867 1.00 91.88 214 LEU A O 1
ATOM 1659 N N . ARG A 1 215 ? 5.572 -10.539 7.851 1.00 91.06 215 ARG A N 1
ATOM 1660 C CA . ARG A 1 215 ? 5.050 -9.212 8.227 1.00 91.06 215 ARG A CA 1
ATOM 1661 C C . ARG A 1 215 ? 5.922 -8.526 9.277 1.00 91.06 215 ARG A C 1
ATOM 1663 O O . ARG A 1 215 ? 6.077 -7.310 9.197 1.00 91.06 215 ARG A O 1
ATOM 1670 N N . LEU A 1 216 ? 6.492 -9.270 10.226 1.00 90.25 216 LEU A N 1
ATOM 1671 C CA . LEU A 1 216 ? 7.421 -8.727 11.222 1.00 90.25 216 LEU A CA 1
ATOM 1672 C C . LEU A 1 216 ? 8.729 -8.258 10.575 1.00 90.25 216 LEU A C 1
ATOM 1674 O O . LEU A 1 216 ? 9.188 -7.153 10.867 1.00 90.25 216 LEU A O 1
ATOM 1678 N N . VAL A 1 217 ? 9.291 -9.040 9.647 1.00 90.12 217 VAL A N 1
ATOM 1679 C CA . VAL A 1 217 ? 10.452 -8.630 8.835 1.00 90.12 217 VAL A CA 1
ATOM 1680 C C . VAL A 1 217 ? 10.139 -7.342 8.072 1.00 90.12 217 VAL A C 1
ATOM 1682 O O . VAL A 1 217 ? 10.846 -6.346 8.210 1.00 90.12 217 VAL A O 1
ATOM 1685 N N . ALA A 1 218 ? 9.034 -7.331 7.324 1.00 87.25 218 ALA A N 1
ATOM 1686 C CA . ALA A 1 218 ? 8.624 -6.183 6.523 1.00 87.25 218 ALA A CA 1
ATOM 1687 C C . ALA A 1 218 ? 8.396 -4.919 7.367 1.00 87.25 218 ALA A C 1
ATOM 1689 O O . ALA A 1 218 ? 8.791 -3.830 6.963 1.00 87.25 218 ALA A O 1
ATOM 1690 N N . ALA A 1 219 ? 7.767 -5.058 8.539 1.00 83.75 219 ALA A N 1
ATOM 1691 C CA . ALA A 1 219 ? 7.471 -3.939 9.430 1.00 83.75 219 ALA A CA 1
ATOM 1692 C C . ALA A 1 219 ? 8.699 -3.424 10.191 1.00 83.75 219 ALA A C 1
ATOM 1694 O O . ALA A 1 219 ? 8.754 -2.243 10.513 1.00 83.75 219 ALA A O 1
ATOM 1695 N N . SER A 1 220 ? 9.658 -4.294 10.507 1.00 84.25 220 SER A N 1
ATOM 1696 C CA . SER A 1 220 ? 10.893 -3.900 11.194 1.00 84.25 220 SER A CA 1
ATOM 1697 C C . SER A 1 220 ? 11.970 -3.371 10.243 1.00 84.25 220 SER A C 1
ATOM 1699 O O . SER A 1 220 ? 12.896 -2.709 10.703 1.00 84.25 220 SER A O 1
ATOM 1701 N N . GLY A 1 221 ? 11.874 -3.670 8.942 1.00 81.94 221 GLY A N 1
ATOM 1702 C CA . GLY A 1 221 ? 12.906 -3.346 7.952 1.00 81.94 221 GLY A CA 1
ATOM 1703 C C . GLY A 1 221 ? 14.175 -4.201 8.075 1.00 81.94 221 GLY A C 1
ATOM 1704 O O . GLY A 1 221 ? 15.186 -3.877 7.459 1.00 81.94 221 GLY A O 1
ATOM 1705 N N . ARG A 1 222 ? 14.139 -5.281 8.864 1.00 86.75 222 ARG A N 1
ATOM 1706 C CA . ARG A 1 222 ? 15.293 -6.139 9.170 1.00 86.75 222 ARG A CA 1
ATOM 1707 C C . ARG A 1 222 ? 15.304 -7.396 8.303 1.00 86.75 222 ARG A C 1
ATOM 1709 O O . ARG A 1 222 ? 14.848 -8.458 8.728 1.00 86.75 222 ARG A O 1
ATOM 1716 N N . LEU A 1 223 ? 15.769 -7.263 7.059 1.00 87.56 223 LEU A N 1
ATOM 1717 C CA . LEU A 1 223 ? 15.807 -8.377 6.098 1.00 87.56 223 LEU A CA 1
ATOM 1718 C C . LEU A 1 223 ? 16.773 -9.489 6.505 1.00 87.56 223 LEU A C 1
ATOM 1720 O O . LEU A 1 223 ? 16.559 -10.634 6.119 1.00 87.56 223 LEU A O 1
ATOM 1724 N N . GLU A 1 224 ? 17.796 -9.171 7.297 1.00 89.50 224 GLU A N 1
ATOM 1725 C CA . GLU A 1 224 ? 18.829 -10.099 7.760 1.00 89.50 224 GLU A CA 1
ATOM 1726 C C . GLU A 1 224 ? 18.296 -11.218 8.670 1.00 89.50 224 GLU A C 1
ATOM 1728 O O . GLU A 1 224 ? 18.997 -12.193 8.927 1.00 89.50 224 GLU A O 1
ATOM 1733 N N . LEU A 1 225 ? 17.053 -11.098 9.149 1.00 90.00 225 LEU A N 1
ATOM 1734 C CA . LEU A 1 225 ? 16.427 -12.066 10.054 1.00 90.00 225 LEU A CA 1
ATOM 1735 C C . LEU A 1 225 ? 16.000 -13.368 9.363 1.00 90.00 225 LEU A C 1
ATOM 1737 O O . LEU A 1 225 ? 15.774 -14.367 10.045 1.00 90.00 225 LEU A O 1
ATOM 1741 N N . ILE A 1 226 ? 15.879 -13.372 8.034 1.00 91.38 226 ILE A N 1
ATOM 1742 C CA . ILE A 1 226 ? 15.619 -14.572 7.232 1.00 91.38 226 ILE A CA 1
ATOM 1743 C C . ILE A 1 226 ? 16.563 -14.537 6.031 1.00 91.38 226 ILE A C 1
ATOM 1745 O O . ILE A 1 226 ? 16.671 -13.526 5.341 1.00 91.38 226 ILE A O 1
ATOM 1749 N N . GLN A 1 227 ? 17.239 -15.653 5.764 1.00 91.56 227 GLN A N 1
ATOM 1750 C CA . GLN A 1 227 ? 18.072 -15.785 4.570 1.00 91.56 227 GLN A CA 1
ATOM 1751 C C . GLN A 1 227 ? 17.225 -15.662 3.298 1.00 91.56 227 GLN A C 1
ATOM 1753 O O . GLN A 1 227 ? 16.082 -16.116 3.255 1.00 91.56 227 GLN A O 1
ATOM 1758 N N . THR A 1 228 ? 17.806 -15.122 2.227 1.00 90.62 228 THR A N 1
ATOM 1759 C CA . THR A 1 228 ? 17.119 -14.916 0.941 1.00 90.62 228 THR A CA 1
ATOM 1760 C C . THR A 1 228 ? 16.435 -16.181 0.414 1.00 90.62 228 THR A C 1
ATOM 1762 O O . THR A 1 228 ? 15.300 -16.123 -0.060 1.00 90.62 228 THR A O 1
ATOM 1765 N N . SER A 1 229 ? 17.079 -17.341 0.573 1.00 92.25 229 SER A N 1
ATOM 1766 C CA . SER A 1 229 ? 16.530 -18.655 0.216 1.00 92.25 229 SER A CA 1
ATOM 1767 C C . SER A 1 229 ? 15.194 -18.957 0.904 1.00 92.25 229 SER A C 1
ATOM 1769 O O . SER A 1 229 ? 14.307 -19.536 0.279 1.00 92.25 229 SER A O 1
ATOM 1771 N N . GLY A 1 230 ? 15.007 -18.514 2.151 1.00 92.94 230 GLY A N 1
ATOM 1772 C CA . GLY A 1 230 ? 13.755 -18.657 2.891 1.00 92.94 230 GLY A CA 1
ATOM 1773 C C . GLY A 1 230 ? 12.618 -17.837 2.279 1.00 92.94 230 GLY A C 1
ATOM 1774 O O . GLY A 1 230 ? 11.509 -18.349 2.112 1.00 92.94 230 GLY A O 1
ATOM 1775 N N . TYR A 1 231 ? 12.888 -16.594 1.858 1.00 94.00 231 TYR A N 1
ATOM 1776 C CA . TYR A 1 231 ? 11.896 -15.799 1.122 1.00 94.00 231 TYR A CA 1
ATOM 1777 C C . TYR A 1 231 ? 11.550 -16.454 -0.219 1.00 94.00 231 TYR A C 1
ATOM 1779 O O . TYR A 1 231 ? 10.376 -16.574 -0.555 1.00 94.00 231 TYR A O 1
ATOM 1787 N N . LEU A 1 232 ? 12.547 -16.935 -0.964 1.00 93.00 232 LEU A N 1
ATOM 1788 C CA . LEU A 1 232 ? 12.334 -17.600 -2.254 1.00 93.00 232 LEU A CA 1
ATOM 1789 C C . LEU A 1 232 ? 11.590 -18.936 -2.133 1.00 93.00 232 LEU A C 1
ATOM 1791 O O . LEU A 1 232 ? 10.841 -19.306 -3.028 1.00 93.00 232 LEU A O 1
ATOM 1795 N N . GLN A 1 233 ? 11.732 -19.661 -1.026 1.00 92.06 233 GLN A N 1
ATOM 1796 C CA . GLN A 1 233 ? 10.904 -20.840 -0.770 1.00 92.06 233 GLN A CA 1
ATOM 1797 C C . GLN A 1 233 ? 9.428 -20.448 -0.597 1.00 92.06 233 GLN A C 1
ATOM 1799 O O . GLN A 1 233 ? 8.535 -21.096 -1.146 1.00 92.06 233 GLN A O 1
ATOM 1804 N N . CYS A 1 234 ? 9.175 -19.347 0.112 1.00 92.56 234 CYS A N 1
ATOM 1805 C CA . CYS A 1 234 ? 7.836 -18.819 0.351 1.00 92.56 234 CYS A CA 1
ATOM 1806 C C . CYS A 1 234 ? 7.132 -18.355 -0.941 1.00 92.56 234 CYS A C 1
ATOM 1808 O O . CYS A 1 234 ? 5.905 -18.416 -1.025 1.00 92.56 234 CYS A O 1
ATOM 1810 N N . THR A 1 235 ? 7.869 -17.939 -1.980 1.00 91.25 235 THR A N 1
ATOM 1811 C CA . THR A 1 235 ? 7.259 -17.535 -3.263 1.00 91.25 235 THR A CA 1
ATOM 1812 C C . THR A 1 235 ? 6.589 -18.691 -4.007 1.00 91.25 235 THR A C 1
ATOM 1814 O O . THR A 1 235 ? 5.722 -18.456 -4.848 1.00 91.25 235 THR A O 1
ATOM 1817 N N . ARG A 1 236 ? 6.939 -19.938 -3.678 1.00 89.94 236 ARG A N 1
ATOM 1818 C CA . ARG A 1 236 ? 6.400 -21.154 -4.309 1.00 89.94 236 ARG A CA 1
ATOM 1819 C C . ARG A 1 236 ? 5.175 -21.722 -3.587 1.00 89.94 236 ARG A C 1
ATOM 1821 O O . ARG A 1 236 ? 4.600 -22.710 -4.035 1.00 89.94 236 ARG A O 1
ATOM 1828 N N . MET A 1 237 ? 4.773 -21.132 -2.461 1.00 90.44 237 MET A N 1
ATOM 1829 C CA . MET A 1 237 ? 3.629 -21.607 -1.681 1.00 90.44 237 MET A CA 1
ATOM 1830 C C . MET A 1 237 ? 2.295 -21.166 -2.294 1.00 90.44 237 MET A C 1
ATOM 1832 O O . MET A 1 237 ? 2.160 -20.045 -2.785 1.00 90.44 237 MET A O 1
ATOM 1836 N N . GLN A 1 238 ? 1.264 -22.007 -2.168 1.00 87.56 238 GLN A N 1
ATOM 1837 C CA . GLN A 1 238 ? -0.098 -21.738 -2.654 1.00 87.56 238 GLN A CA 1
ATOM 1838 C C . GLN A 1 238 ? -0.894 -20.797 -1.729 1.00 87.56 238 GLN A C 1
ATOM 1840 O O . GLN A 1 238 ? -2.049 -21.048 -1.394 1.00 87.56 238 GLN A O 1
ATOM 1845 N N . HIS A 1 239 ? -0.278 -19.700 -1.287 1.00 89.75 239 HIS A N 1
ATOM 1846 C CA . HIS A 1 239 ? -0.940 -18.690 -0.465 1.00 89.75 239 HIS A CA 1
ATOM 1847 C C . HIS A 1 239 ? -0.684 -17.282 -1.033 1.00 89.75 239 HIS A C 1
ATOM 1849 O O . HIS A 1 239 ? 0.404 -16.729 -0.839 1.00 89.75 239 HIS A O 1
ATOM 1855 N N . PRO A 1 240 ? -1.669 -16.646 -1.706 1.00 87.50 240 PRO A N 1
ATOM 1856 C CA . PRO A 1 240 ? -1.436 -15.443 -2.511 1.00 87.50 240 PRO A CA 1
ATOM 1857 C C . PRO A 1 240 ? -0.840 -14.249 -1.758 1.00 87.50 240 PRO A C 1
ATOM 1859 O O . PRO A 1 240 ? -0.080 -13.474 -2.337 1.00 87.50 240 PRO A O 1
ATOM 1862 N N . ALA A 1 241 ? -1.201 -14.046 -0.487 1.00 85.38 241 ALA A N 1
ATOM 1863 C CA . ALA A 1 241 ? -0.660 -12.936 0.305 1.00 85.38 241 ALA A CA 1
ATOM 1864 C C . ALA A 1 241 ? 0.775 -13.206 0.779 1.00 85.38 241 ALA A C 1
ATOM 1866 O O . ALA A 1 241 ? 1.569 -12.276 0.908 1.00 85.38 241 ALA A O 1
ATOM 1867 N N . LEU A 1 242 ? 1.097 -14.480 1.009 1.00 89.69 242 LEU A N 1
ATOM 1868 C CA . LEU A 1 242 ? 2.423 -14.913 1.431 1.00 89.69 242 LEU A CA 1
ATOM 1869 C C . LEU A 1 242 ? 3.374 -14.849 0.240 1.00 89.69 242 LEU A C 1
ATOM 1871 O O . LEU A 1 242 ? 4.398 -14.188 0.345 1.00 89.69 242 LEU A O 1
ATOM 1875 N N . GLN A 1 243 ? 2.984 -15.407 -0.909 1.00 91.00 243 GLN A N 1
ATOM 1876 C CA . GLN A 1 243 ? 3.759 -15.337 -2.149 1.00 91.00 243 GLN A CA 1
ATOM 1877 C C . GLN A 1 243 ? 4.091 -13.888 -2.537 1.00 91.00 243 GLN A C 1
ATOM 1879 O O . GLN A 1 243 ? 5.243 -13.575 -2.831 1.00 91.00 243 GLN A O 1
ATOM 1884 N N . ARG A 1 244 ? 3.102 -12.983 -2.499 1.00 89.25 244 ARG A N 1
ATOM 1885 C CA . ARG A 1 244 ? 3.312 -11.561 -2.820 1.00 89.25 244 ARG A CA 1
ATOM 1886 C C . ARG A 1 244 ? 4.324 -10.898 -1.890 1.00 89.25 244 ARG A C 1
ATOM 1888 O O . ARG A 1 244 ? 5.245 -10.241 -2.365 1.00 89.25 244 ARG A O 1
ATOM 1895 N N . LEU A 1 245 ? 4.166 -11.075 -0.578 1.00 90.19 245 LEU A N 1
ATOM 1896 C CA . LEU A 1 245 ? 5.083 -10.488 0.398 1.00 90.19 245 LEU A CA 1
ATOM 1897 C C . LEU A 1 245 ? 6.484 -11.104 0.300 1.00 90.19 245 LEU A C 1
ATOM 1899 O O . LEU A 1 245 ? 7.473 -10.380 0.368 1.00 90.19 245 LEU A O 1
ATOM 1903 N N . ALA A 1 246 ? 6.564 -12.416 0.089 1.00 93.12 246 ALA A N 1
ATOM 1904 C CA . ALA A 1 246 ? 7.808 -13.149 -0.084 1.00 93.12 246 ALA A CA 1
ATOM 1905 C C . ALA A 1 246 ? 8.601 -12.655 -1.297 1.00 93.12 246 ALA A C 1
ATOM 1907 O O . ALA A 1 246 ? 9.790 -12.391 -1.163 1.00 93.12 246 ALA A O 1
ATOM 1908 N N . TRP A 1 247 ? 7.952 -12.440 -2.446 1.00 93.62 247 TRP A N 1
ATOM 1909 C CA . TRP A 1 247 ? 8.611 -11.871 -3.624 1.00 93.62 247 TRP A CA 1
ATOM 1910 C C . TRP A 1 247 ? 9.146 -10.464 -3.359 1.00 93.62 247 TRP A C 1
ATOM 1912 O O . TRP A 1 247 ? 10.275 -10.163 -3.743 1.00 93.62 247 TRP A O 1
ATOM 1922 N N . CYS A 1 248 ? 8.377 -9.611 -2.673 1.00 91.50 248 CYS A N 1
ATOM 1923 C CA . CYS A 1 248 ? 8.857 -8.287 -2.280 1.00 91.50 248 CYS A CA 1
ATOM 1924 C C . CYS A 1 248 ? 10.110 -8.394 -1.399 1.00 91.50 248 CYS A C 1
ATOM 1926 O O . CYS A 1 248 ? 11.127 -7.784 -1.712 1.00 91.50 248 CYS A O 1
ATOM 1928 N N . LEU A 1 249 ? 10.064 -9.196 -0.332 1.00 92.31 249 LEU A N 1
ATOM 1929 C CA . LEU A 1 249 ? 11.185 -9.354 0.599 1.00 92.31 249 LEU A CA 1
ATOM 1930 C C . LEU A 1 249 ? 12.410 -10.000 -0.061 1.00 92.31 249 LEU A C 1
ATOM 1932 O O . LEU A 1 249 ? 13.522 -9.519 0.141 1.00 92.31 249 LEU A O 1
ATOM 1936 N N . ALA A 1 250 ? 12.213 -11.016 -0.905 1.00 94.62 250 ALA A N 1
ATOM 1937 C CA . ALA A 1 250 ? 13.278 -11.643 -1.683 1.00 94.62 250 ALA A CA 1
ATOM 1938 C C . ALA A 1 250 ? 13.969 -10.626 -2.596 1.00 94.62 250 ALA A C 1
ATOM 1940 O O . ALA A 1 250 ? 15.190 -10.535 -2.593 1.00 94.62 250 ALA A O 1
ATOM 1941 N N . THR A 1 251 ? 13.193 -9.806 -3.309 1.00 93.69 251 THR A N 1
ATOM 1942 C CA . THR A 1 251 ? 13.733 -8.780 -4.215 1.00 93.69 251 THR A CA 1
ATOM 1943 C C . THR A 1 251 ? 14.506 -7.695 -3.475 1.00 93.69 251 THR A C 1
ATOM 1945 O O . THR A 1 251 ? 15.491 -7.177 -3.989 1.00 93.69 251 THR A O 1
ATOM 1948 N N . LEU A 1 252 ? 14.072 -7.327 -2.269 1.00 89.81 252 LEU A N 1
ATOM 1949 C CA . LEU A 1 252 ? 14.788 -6.347 -1.454 1.00 89.81 252 LEU A CA 1
ATOM 1950 C C . LEU A 1 252 ? 16.043 -6.935 -0.801 1.00 89.81 252 LEU A C 1
ATOM 1952 O O . LEU A 1 252 ? 16.997 -6.201 -0.562 1.00 89.81 252 LEU A O 1
ATOM 1956 N N . SER A 1 253 ? 16.034 -8.239 -0.516 1.00 91.62 253 SER A N 1
ATOM 1957 C CA . SER A 1 253 ? 17.155 -8.953 0.096 1.00 91.62 253 SER A CA 1
ATOM 1958 C C . SER A 1 253 ? 18.257 -9.272 -0.912 1.00 91.62 253 SER A C 1
ATOM 1960 O O . SER A 1 253 ? 19.422 -9.044 -0.607 1.00 91.62 253 SER A O 1
ATOM 1962 N N . ASP A 1 254 ? 17.894 -9.787 -2.086 1.00 93.00 254 ASP A N 1
ATOM 1963 C CA . ASP A 1 254 ? 18.798 -10.064 -3.201 1.00 93.00 254 ASP A CA 1
ATOM 1964 C C . ASP A 1 254 ? 18.096 -9.696 -4.521 1.00 93.00 254 ASP A C 1
ATOM 1966 O O . ASP A 1 254 ? 17.403 -10.521 -5.136 1.00 93.00 254 ASP A O 1
ATOM 1970 N N . PRO A 1 255 ? 18.237 -8.438 -4.974 1.00 92.50 255 PRO A N 1
ATOM 1971 C CA . PRO A 1 255 ? 17.576 -7.986 -6.189 1.00 92.50 255 PRO A CA 1
ATOM 1972 C C . PRO A 1 255 ? 18.088 -8.718 -7.429 1.00 92.50 255 PRO A C 1
ATOM 1974 O O . PRO A 1 255 ? 17.311 -8.897 -8.364 1.00 92.50 255 PRO A O 1
ATOM 1977 N N . VAL A 1 256 ? 19.359 -9.142 -7.462 1.00 93.31 256 VAL A N 1
ATOM 1978 C CA . VAL A 1 256 ? 19.958 -9.817 -8.627 1.00 93.31 256 VAL A CA 1
ATOM 1979 C C . VAL A 1 256 ? 19.341 -11.199 -8.796 1.00 93.31 256 VAL A C 1
ATOM 1981 O O . VAL A 1 256 ? 18.870 -11.535 -9.883 1.00 93.31 256 VAL A O 1
ATOM 1984 N N . GLN A 1 257 ? 19.295 -11.988 -7.720 1.00 94.12 257 GLN A N 1
ATOM 1985 C CA . GLN A 1 257 ? 18.705 -13.322 -7.762 1.00 94.12 257 GLN A CA 1
ATOM 1986 C C . GLN A 1 257 ? 17.207 -13.265 -8.079 1.00 94.12 257 GLN A C 1
ATOM 1988 O O . GLN A 1 257 ? 16.734 -14.007 -8.940 1.00 94.12 257 GLN A O 1
ATOM 1993 N N . ALA A 1 258 ? 16.461 -12.366 -7.430 1.00 94.31 258 ALA A N 1
ATOM 1994 C CA . ALA A 1 258 ? 15.030 -12.214 -7.683 1.00 94.31 258 ALA A CA 1
ATOM 1995 C C . ALA A 1 258 ? 14.732 -11.766 -9.123 1.00 94.31 258 ALA A C 1
ATOM 1997 O O . ALA A 1 258 ? 13.768 -12.240 -9.720 1.00 94.31 258 ALA A O 1
ATOM 1998 N N . HIS A 1 259 ? 15.567 -10.890 -9.693 1.00 94.38 259 HIS A N 1
ATOM 1999 C CA . HIS A 1 259 ? 15.451 -10.454 -11.083 1.00 94.38 259 HIS A CA 1
ATOM 2000 C C . HIS A 1 259 ? 15.591 -11.621 -12.064 1.00 94.38 259 HIS A C 1
ATOM 2002 O O . HIS A 1 259 ? 14.706 -11.821 -12.893 1.00 94.38 259 HIS A O 1
ATOM 2008 N N . ARG A 1 260 ? 16.659 -12.419 -11.924 1.00 94.25 260 ARG A N 1
ATOM 2009 C CA . ARG A 1 260 ? 16.906 -13.595 -12.775 1.00 94.25 260 ARG A CA 1
ATOM 2010 C C . ARG A 1 260 ? 15.760 -14.598 -12.680 1.00 94.25 260 ARG A C 1
ATOM 2012 O O . ARG A 1 260 ? 15.183 -14.971 -13.694 1.00 94.25 260 ARG A O 1
ATOM 2019 N N . LEU A 1 261 ? 15.345 -14.935 -11.456 1.00 94.94 261 LEU A N 1
ATOM 2020 C CA . LEU A 1 261 ? 14.230 -15.858 -11.237 1.00 94.94 261 LEU A CA 1
ATOM 2021 C C . LEU A 1 261 ? 12.918 -15.349 -11.842 1.00 94.94 261 LEU A C 1
ATOM 2023 O O . LEU A 1 261 ? 12.164 -16.144 -12.381 1.00 94.94 261 LEU A O 1
ATOM 2027 N N . ALA A 1 262 ? 12.631 -14.047 -11.788 1.00 94.88 262 ALA A N 1
ATOM 2028 C CA . ALA A 1 262 ? 11.412 -13.507 -12.388 1.00 94.88 262 ALA A CA 1
ATOM 2029 C C . ALA A 1 262 ? 11.404 -13.590 -13.926 1.00 94.88 262 ALA A C 1
ATOM 2031 O O . ALA A 1 262 ? 10.329 -13.728 -14.515 1.00 94.88 262 ALA A O 1
ATOM 2032 N N . LEU A 1 263 ? 12.572 -13.497 -14.573 1.00 92.94 263 LEU A N 1
ATOM 2033 C CA . LEU A 1 263 ? 12.710 -13.681 -16.022 1.00 92.94 263 LEU A CA 1
ATOM 2034 C C . LEU A 1 263 ? 12.600 -15.158 -16.427 1.00 92.94 263 LEU A C 1
ATOM 2036 O O . LEU A 1 263 ? 11.967 -15.463 -17.434 1.00 92.94 263 LEU A O 1
ATOM 2040 N N . GLU A 1 264 ? 13.184 -16.059 -15.638 1.00 92.75 264 GLU A N 1
ATOM 2041 C CA . GLU A 1 264 ? 13.243 -17.499 -15.927 1.00 92.75 264 GLU A CA 1
ATOM 2042 C C . GLU A 1 264 ? 11.957 -18.251 -15.541 1.00 92.75 264 GLU A C 1
ATOM 2044 O O . GLU A 1 264 ? 11.603 -19.251 -16.168 1.00 92.75 264 GLU A O 1
ATOM 2049 N N . ASP A 1 265 ? 11.238 -17.790 -14.513 1.00 90.44 265 ASP A N 1
ATOM 2050 C CA . ASP A 1 265 ? 10.041 -18.459 -14.005 1.00 90.44 265 ASP A CA 1
ATOM 2051 C C . ASP A 1 265 ? 8.825 -18.203 -14.912 1.00 90.44 265 ASP A C 1
ATOM 2053 O O . ASP A 1 265 ? 8.093 -17.210 -14.794 1.00 90.44 265 ASP A O 1
ATOM 2057 N N . ALA A 1 266 ? 8.585 -19.153 -15.815 1.00 86.19 266 ALA A N 1
ATOM 2058 C CA . ALA A 1 266 ? 7.427 -19.164 -16.701 1.00 86.19 266 ALA A CA 1
ATOM 2059 C C . ALA A 1 266 ? 6.085 -19.299 -15.952 1.00 86.19 266 ALA A C 1
ATOM 2061 O O . ALA A 1 266 ? 5.050 -18.934 -16.505 1.00 86.19 266 ALA A O 1
ATOM 2062 N N . SER A 1 267 ? 6.084 -19.802 -14.710 1.00 86.56 267 SER A N 1
ATOM 2063 C CA . SER A 1 267 ? 4.868 -19.957 -13.899 1.00 86.56 267 SER A CA 1
ATOM 2064 C C . SER A 1 267 ? 4.474 -18.684 -13.143 1.00 86.56 267 SER A C 1
ATOM 2066 O O . SER A 1 267 ? 3.355 -18.585 -12.634 1.00 86.56 267 SER A O 1
ATOM 2068 N N . LEU A 1 268 ? 5.374 -17.698 -13.079 1.00 90.06 268 LEU A N 1
ATOM 2069 C CA . LEU A 1 268 ? 5.113 -16.424 -12.429 1.00 90.06 268 LEU A CA 1
ATOM 2070 C C . LEU A 1 268 ? 4.096 -15.609 -13.237 1.00 90.06 268 LEU A C 1
ATOM 2072 O O . LEU A 1 268 ? 4.317 -15.311 -14.410 1.00 90.06 268 LEU A O 1
ATOM 2076 N N . ASP A 1 269 ? 3.009 -15.201 -12.579 1.00 90.38 269 ASP A N 1
ATOM 2077 C CA . ASP A 1 269 ? 2.031 -14.265 -13.142 1.00 90.38 269 ASP A CA 1
ATOM 2078 C C . ASP A 1 269 ? 2.729 -13.014 -13.696 1.00 90.38 269 ASP A C 1
ATOM 2080 O O . ASP A 1 269 ? 3.535 -12.389 -12.999 1.00 90.38 269 ASP A O 1
ATOM 2084 N N . ASP A 1 270 ? 2.380 -12.614 -14.921 1.00 90.25 270 ASP A N 1
ATOM 2085 C CA . ASP A 1 270 ? 2.978 -11.463 -15.609 1.00 90.25 270 ASP A CA 1
ATOM 2086 C C . ASP A 1 270 ? 2.915 -10.195 -14.755 1.00 90.25 270 ASP A C 1
ATOM 2088 O O . ASP A 1 270 ? 3.877 -9.429 -14.675 1.00 90.25 270 ASP A O 1
ATOM 2092 N N . GLY A 1 271 ? 1.792 -9.974 -14.068 1.00 90.25 271 GLY A N 1
ATOM 2093 C CA . GLY A 1 271 ? 1.641 -8.839 -13.176 1.00 90.25 271 GLY A CA 1
ATOM 2094 C C . GLY A 1 271 ? 2.672 -8.866 -12.051 1.00 90.25 271 GLY A C 1
ATOM 2095 O O . GLY A 1 271 ? 3.259 -7.830 -11.727 1.00 90.25 271 GLY A O 1
ATOM 2096 N N . MET A 1 272 ? 2.888 -10.017 -11.416 1.00 91.12 272 MET A N 1
ATOM 2097 C CA . MET A 1 272 ? 3.913 -10.150 -10.382 1.00 91.12 272 MET A CA 1
ATOM 2098 C C . MET A 1 272 ? 5.326 -10.032 -10.963 1.00 91.12 272 MET A C 1
ATOM 2100 O O . MET A 1 272 ? 6.144 -9.323 -10.374 1.00 91.12 272 MET A O 1
ATOM 2104 N N . ARG A 1 273 ? 5.589 -10.619 -12.140 1.00 95.06 273 ARG A N 1
ATOM 2105 C CA . ARG A 1 273 ? 6.868 -10.500 -12.859 1.00 95.06 273 ARG A CA 1
ATOM 2106 C C . ARG A 1 273 ? 7.258 -9.038 -13.044 1.00 95.06 273 ARG A C 1
ATOM 2108 O O . ARG A 1 273 ? 8.320 -8.629 -12.583 1.00 95.06 273 ARG A O 1
ATOM 2115 N N . TRP A 1 274 ? 6.379 -8.213 -13.618 1.00 95.12 274 TRP A N 1
ATOM 2116 C CA . TRP A 1 274 ? 6.675 -6.790 -13.838 1.00 95.12 274 TRP A CA 1
ATOM 2117 C C . TRP A 1 274 ? 6.933 -6.028 -12.540 1.00 95.12 274 TRP A C 1
ATOM 2119 O O . TRP A 1 274 ? 7.793 -5.147 -12.506 1.00 95.12 274 TRP A O 1
ATOM 2129 N N . ARG A 1 275 ? 6.242 -6.387 -11.452 1.00 91.62 275 ARG A N 1
ATOM 2130 C CA . ARG A 1 275 ? 6.469 -5.769 -10.142 1.00 91.62 275 ARG A CA 1
ATOM 2131 C C . ARG A 1 275 ? 7.823 -6.160 -9.550 1.00 91.62 275 ARG A C 1
ATOM 2133 O O . ARG A 1 275 ? 8.514 -5.286 -9.039 1.00 91.62 275 ARG A O 1
ATOM 2140 N N . VAL A 1 276 ? 8.229 -7.426 -9.650 1.00 94.56 276 VAL A N 1
ATOM 2141 C CA . VAL A 1 276 ? 9.557 -7.879 -9.200 1.00 94.56 276 VAL A CA 1
ATOM 2142 C C . VAL A 1 276 ? 10.656 -7.196 -10.007 1.00 94.56 276 VAL A C 1
ATOM 2144 O O . VAL A 1 276 ? 11.565 -6.613 -9.422 1.00 94.56 276 VAL A O 1
ATOM 2147 N N . LEU A 1 277 ? 10.541 -7.180 -11.338 1.00 95.75 277 LEU A N 1
ATOM 2148 C CA . LEU A 1 277 ? 11.535 -6.547 -12.208 1.00 95.75 277 LEU A CA 1
ATOM 2149 C C . LEU A 1 277 ? 11.665 -5.045 -11.926 1.00 95.75 277 LEU A C 1
ATOM 2151 O O . LEU A 1 277 ? 12.783 -4.545 -11.813 1.00 95.75 277 LEU A O 1
ATOM 2155 N N . ALA A 1 278 ? 10.547 -4.337 -11.745 1.00 94.19 278 ALA A N 1
ATOM 2156 C CA . ALA A 1 278 ? 10.553 -2.917 -11.399 1.00 94.19 278 ALA A CA 1
ATOM 2157 C C . ALA A 1 278 ? 11.072 -2.636 -9.985 1.00 94.19 278 ALA A C 1
ATOM 2159 O O . ALA A 1 278 ? 11.740 -1.628 -9.757 1.00 94.19 278 ALA A O 1
ATOM 2160 N N . LEU A 1 279 ? 10.799 -3.514 -9.019 1.00 91.88 279 LEU A N 1
ATOM 2161 C CA . LEU A 1 279 ? 11.342 -3.393 -7.669 1.00 91.88 279 LEU A CA 1
ATOM 2162 C C . LEU A 1 279 ? 12.859 -3.641 -7.655 1.00 91.88 279 LEU A C 1
ATOM 2164 O O . LEU A 1 279 ? 13.593 -2.873 -7.029 1.00 91.88 279 LEU A O 1
ATOM 2168 N N . ALA A 1 280 ? 13.333 -4.640 -8.404 1.00 93.38 280 ALA A N 1
ATOM 2169 C CA . ALA A 1 280 ? 14.754 -4.894 -8.622 1.00 93.38 280 ALA A CA 1
ATOM 2170 C C . ALA A 1 280 ? 15.419 -3.723 -9.360 1.00 93.38 280 ALA A C 1
ATOM 2172 O O . ALA A 1 280 ? 16.517 -3.319 -8.998 1.00 93.38 280 ALA A O 1
ATOM 2173 N N . GLY A 1 281 ? 14.744 -3.111 -10.333 1.00 92.75 281 GLY A N 1
ATOM 2174 C CA . GLY A 1 281 ? 15.181 -1.867 -10.965 1.00 92.75 281 GLY A CA 1
ATOM 2175 C C . GLY A 1 281 ? 16.288 -2.032 -12.009 1.00 92.75 281 GLY A C 1
ATOM 2176 O O . GLY A 1 281 ? 16.849 -1.034 -12.446 1.00 92.75 281 GLY A O 1
ATOM 2177 N N . PHE A 1 282 ? 16.632 -3.244 -12.446 1.00 94.31 282 PHE A N 1
ATOM 2178 C CA . PHE A 1 282 ? 17.680 -3.410 -13.458 1.00 94.31 282 PHE A CA 1
ATOM 2179 C C . PHE A 1 282 ? 17.219 -2.983 -14.866 1.00 94.31 282 PHE A C 1
ATOM 2181 O O . PHE A 1 282 ? 16.082 -3.285 -15.245 1.00 94.31 282 PHE A O 1
ATOM 2188 N N . PRO A 1 283 ? 18.090 -2.325 -15.662 1.00 94.56 283 PRO A N 1
ATOM 2189 C CA . PRO A 1 283 ? 17.791 -1.885 -17.029 1.00 94.56 283 PRO A CA 1
ATOM 2190 C C . PRO A 1 283 ? 17.277 -2.985 -17.963 1.00 94.56 283 PRO A C 1
ATOM 2192 O O . PRO A 1 283 ? 16.397 -2.727 -18.778 1.00 94.56 283 PRO A O 1
ATOM 2195 N N . GLU A 1 284 ? 17.778 -4.210 -17.816 1.00 94.75 284 GLU A N 1
ATOM 2196 C CA . GLU A 1 284 ? 17.317 -5.387 -18.561 1.00 94.75 284 GLU A CA 1
ATOM 2197 C C . GLU A 1 284 ? 15.796 -5.579 -18.429 1.00 94.75 284 GLU A C 1
ATOM 2199 O O . GLU A 1 284 ? 15.072 -5.682 -19.421 1.00 94.75 284 GLU A O 1
ATOM 2204 N N . GLY A 1 285 ? 15.283 -5.496 -17.199 1.00 95.25 285 GLY A N 1
ATOM 2205 C CA . GLY A 1 285 ? 13.852 -5.600 -16.918 1.00 95.25 285 GLY A CA 1
ATOM 2206 C C . GLY A 1 285 ? 13.031 -4.482 -17.560 1.00 95.25 285 GLY A C 1
ATOM 2207 O O . GLY A 1 285 ? 11.908 -4.729 -17.999 1.00 95.25 285 GLY A O 1
ATOM 2208 N N . LEU A 1 286 ? 13.588 -3.270 -17.665 1.00 96.38 286 LEU A N 1
ATOM 2209 C CA . LEU A 1 286 ? 12.947 -2.151 -18.361 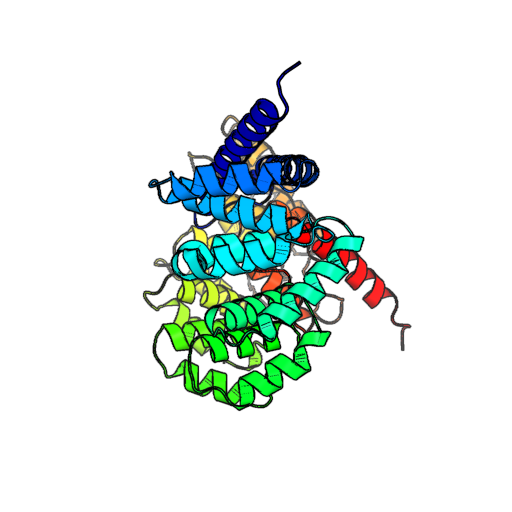1.00 96.38 286 LEU A CA 1
ATOM 2210 C C . LEU A 1 286 ? 12.868 -2.396 -19.876 1.00 96.38 286 LEU A C 1
ATOM 2212 O O . LEU A 1 286 ? 11.845 -2.083 -20.486 1.00 96.38 286 LEU A O 1
ATOM 2216 N N . VAL A 1 287 ? 13.904 -2.982 -20.483 1.00 96.38 287 VAL A N 1
ATOM 2217 C CA . VAL A 1 287 ? 13.898 -3.334 -21.912 1.00 96.38 287 VAL A CA 1
ATOM 2218 C C . VAL A 1 287 ? 12.858 -4.423 -22.198 1.00 96.38 287 VAL A C 1
ATOM 2220 O O . VAL A 1 287 ? 12.033 -4.253 -23.098 1.00 96.38 287 VAL A O 1
ATOM 2223 N N . HIS A 1 288 ? 12.811 -5.487 -21.387 1.00 95.88 288 HIS A N 1
ATOM 2224 C CA . HIS A 1 288 ? 11.783 -6.531 -21.506 1.00 95.88 288 HIS A CA 1
ATOM 2225 C C . HIS A 1 288 ? 10.364 -5.991 -21.312 1.00 95.88 288 HIS A C 1
ATOM 2227 O O . HIS A 1 288 ? 9.453 -6.349 -22.062 1.00 95.88 288 HIS A O 1
ATOM 2233 N N . LEU A 1 289 ? 10.174 -5.101 -20.337 1.00 96.31 289 LEU A N 1
ATOM 2234 C CA . LEU A 1 289 ? 8.903 -4.421 -20.115 1.00 96.31 289 LEU A CA 1
ATOM 2235 C C . LEU A 1 289 ? 8.499 -3.583 -21.335 1.00 96.31 289 LEU A C 1
ATOM 2237 O O . LEU A 1 289 ? 7.348 -3.650 -21.764 1.00 96.31 289 LEU A O 1
ATOM 2241 N N . GLY A 1 290 ? 9.440 -2.830 -21.912 1.00 95.88 290 GLY A N 1
ATOM 2242 C CA . GLY A 1 290 ? 9.207 -2.030 -23.112 1.00 95.88 290 GLY A CA 1
ATOM 2243 C C . GLY A 1 290 ? 8.758 -2.882 -24.296 1.00 95.88 290 GLY A C 1
ATOM 2244 O O . GLY A 1 290 ? 7.715 -2.609 -24.891 1.00 95.88 290 GLY A O 1
ATOM 2245 N N . ARG A 1 291 ? 9.468 -3.988 -24.554 1.00 95.75 291 ARG A N 1
ATOM 2246 C CA . ARG A 1 291 ? 9.079 -4.989 -25.557 1.00 95.75 291 ARG A CA 1
ATOM 2247 C C . ARG A 1 291 ? 7.662 -5.506 -25.322 1.00 95.75 291 ARG A C 1
ATOM 2249 O O . ARG A 1 291 ? 6.843 -5.492 -26.237 1.00 95.75 291 ARG A O 1
ATOM 2256 N N . SER A 1 292 ? 7.365 -5.932 -24.094 1.00 95.12 292 SER A N 1
ATOM 2257 C CA . SER A 1 292 ? 6.059 -6.488 -23.730 1.00 95.12 292 SER A CA 1
ATOM 2258 C C . SER A 1 292 ? 4.922 -5.486 -23.956 1.00 95.12 292 SER A C 1
ATOM 2260 O O . SER A 1 292 ? 3.883 -5.853 -24.494 1.00 95.12 292 SER A O 1
ATOM 2262 N N . VAL A 1 293 ? 5.120 -4.211 -23.612 1.00 94.31 293 VAL A N 1
ATOM 2263 C CA . VAL A 1 293 ? 4.119 -3.150 -23.819 1.00 94.31 293 VAL A CA 1
ATOM 2264 C C . VAL A 1 293 ? 3.853 -2.881 -25.305 1.00 94.31 293 VAL A C 1
ATOM 2266 O O . VAL A 1 293 ? 2.715 -2.585 -25.680 1.00 94.31 293 VAL A O 1
ATOM 2269 N N . LEU A 1 294 ? 4.881 -2.968 -26.151 1.00 92.62 294 LEU A N 1
ATOM 2270 C CA . LEU A 1 294 ? 4.767 -2.698 -27.589 1.00 92.62 294 LEU A CA 1
ATOM 2271 C C . LEU A 1 294 ? 4.204 -3.881 -28.384 1.00 92.62 294 LEU A C 1
ATOM 2273 O O . LEU A 1 294 ? 3.525 -3.668 -29.382 1.00 92.62 294 LEU A O 1
ATOM 2277 N N . GLN A 1 295 ? 4.425 -5.115 -27.928 1.00 91.06 295 GLN A N 1
ATOM 2278 C CA . GLN A 1 295 ? 3.871 -6.318 -28.561 1.00 91.06 295 GLN A CA 1
ATOM 2279 C C . GLN A 1 295 ? 2.363 -6.492 -28.326 1.00 91.06 295 GLN A C 1
ATOM 2281 O O . GLN A 1 295 ? 1.714 -7.277 -29.018 1.00 91.06 295 GLN A O 1
ATOM 2286 N N . GLN A 1 296 ? 1.788 -5.782 -27.354 1.00 85.38 296 GLN A N 1
ATOM 2287 C CA . GLN A 1 296 ? 0.370 -5.890 -27.040 1.00 85.38 296 GLN A CA 1
ATOM 2288 C C . GLN A 1 296 ? -0.498 -5.038 -27.975 1.00 85.38 296 GLN A C 1
ATOM 2290 O O . GLN A 1 296 ? -0.295 -3.832 -28.143 1.00 85.38 296 GLN A O 1
ATOM 2295 N N . THR A 1 297 ? -1.538 -5.673 -28.517 1.00 76.19 297 THR A N 1
ATOM 2296 C CA . THR A 1 297 ? -2.610 -5.015 -29.278 1.00 76.19 297 THR A CA 1
ATOM 2297 C C . THR A 1 297 ? -3.609 -4.317 -28.354 1.00 76.19 297 THR A C 1
ATOM 2299 O O . THR A 1 297 ? -4.096 -3.230 -28.658 1.00 76.19 297 THR A O 1
ATOM 2302 N N . SER A 1 298 ? -3.883 -4.902 -27.185 1.00 73.75 298 SER A N 1
ATOM 2303 C CA . SER A 1 298 ? -4.568 -4.235 -26.079 1.00 73.75 298 SER A CA 1
ATOM 2304 C C . SER A 1 298 ? -3.591 -3.301 -25.359 1.00 73.75 298 SER A C 1
ATOM 2306 O O . SER A 1 298 ? -2.480 -3.714 -25.061 1.00 73.75 298 SER A O 1
ATOM 2308 N N . GLY A 1 299 ? -3.977 -2.059 -25.052 1.00 82.00 299 GLY A N 1
ATOM 2309 C CA . GLY A 1 299 ? -3.100 -1.129 -24.319 1.00 82.00 299 GLY A CA 1
ATOM 2310 C C . GLY A 1 299 ? -2.530 -1.700 -23.005 1.00 82.00 299 GLY A C 1
ATOM 2311 O O . GLY A 1 299 ? -3.076 -2.653 -22.447 1.00 82.00 299 GLY A O 1
ATOM 2312 N N . ALA A 1 300 ? -1.455 -1.084 -22.500 1.00 89.56 300 ALA A N 1
ATOM 2313 C CA . ALA A 1 300 ? -0.673 -1.592 -21.370 1.00 89.56 300 ALA A CA 1
ATOM 2314 C C . ALA A 1 300 ? -1.515 -1.902 -20.117 1.00 89.56 300 ALA A C 1
ATOM 2316 O O . ALA A 1 300 ? -2.392 -1.132 -19.708 1.00 89.56 300 ALA A O 1
ATOM 2317 N N . THR A 1 301 ? -1.196 -3.019 -19.463 1.00 89.06 301 THR A N 1
ATOM 2318 C CA . THR A 1 301 ? -1.849 -3.457 -18.222 1.00 89.06 301 THR A CA 1
ATOM 2319 C C . THR A 1 301 ? -1.510 -2.538 -17.037 1.00 89.06 301 THR A C 1
ATOM 2321 O O . THR A 1 301 ? -0.467 -1.877 -17.035 1.00 89.06 301 THR A O 1
ATOM 2324 N N . PRO A 1 302 ? -2.329 -2.514 -15.964 1.00 86.31 302 PRO A N 1
ATOM 2325 C CA . PRO A 1 302 ? -2.022 -1.735 -14.763 1.00 86.31 302 PRO A CA 1
ATOM 2326 C C . PRO A 1 302 ? -0.647 -2.044 -14.156 1.00 86.31 302 PRO A C 1
ATOM 2328 O O . PRO A 1 302 ? 0.053 -1.113 -13.768 1.00 86.31 302 PRO A O 1
ATOM 2331 N N . ALA A 1 303 ? -0.236 -3.318 -14.137 1.00 89.12 303 ALA A N 1
ATOM 2332 C CA . ALA A 1 303 ? 1.061 -3.740 -13.606 1.00 89.12 303 ALA A CA 1
ATOM 2333 C C . ALA A 1 303 ? 2.239 -3.233 -14.455 1.00 89.12 303 ALA A C 1
ATOM 2335 O O . ALA A 1 303 ? 3.252 -2.812 -13.902 1.00 89.12 303 ALA A O 1
ATOM 2336 N N . GLN A 1 304 ? 2.096 -3.219 -15.784 1.00 92.94 304 GLN A N 1
ATOM 2337 C CA . GLN A 1 304 ? 3.108 -2.652 -16.680 1.00 92.94 304 GLN A CA 1
ATOM 2338 C C . GLN A 1 304 ? 3.191 -1.133 -16.540 1.00 92.94 304 GLN A C 1
ATOM 2340 O O . GLN A 1 304 ? 4.285 -0.583 -16.495 1.00 92.94 304 GLN A O 1
ATOM 2345 N N . LEU A 1 305 ? 2.049 -0.449 -16.431 1.00 91.00 305 LEU A N 1
ATOM 2346 C CA . LEU A 1 305 ? 2.021 0.994 -16.194 1.00 91.00 305 LEU A CA 1
ATOM 2347 C C . LEU A 1 305 ? 2.691 1.355 -14.862 1.00 91.00 305 LEU A C 1
ATOM 2349 O O . LEU A 1 305 ? 3.453 2.315 -14.813 1.00 91.00 305 LEU A O 1
ATOM 2353 N N . ASP A 1 306 ? 2.436 0.590 -13.801 1.00 89.19 306 ASP A N 1
ATOM 2354 C CA . ASP A 1 306 ? 3.113 0.759 -12.516 1.00 89.19 306 ASP A CA 1
ATOM 2355 C C . ASP A 1 306 ? 4.618 0.522 -12.635 1.00 89.19 306 ASP A C 1
ATOM 2357 O O . ASP A 1 306 ? 5.401 1.342 -12.170 1.00 89.19 306 ASP A O 1
ATOM 2361 N N . ALA A 1 307 ? 5.026 -0.563 -13.296 1.00 93.12 307 ALA A N 1
ATOM 2362 C CA . ALA A 1 307 ? 6.431 -0.871 -13.520 1.00 93.12 307 ALA A CA 1
ATOM 2363 C C . ALA A 1 307 ? 7.135 0.244 -14.312 1.00 93.12 307 ALA A C 1
ATOM 2365 O O . ALA A 1 307 ? 8.200 0.700 -13.902 1.00 93.12 307 ALA A O 1
ATOM 2366 N N . LEU A 1 308 ? 6.512 0.752 -15.383 1.00 93.94 308 LEU A N 1
ATOM 2367 C CA . LEU A 1 308 ? 7.025 1.883 -16.158 1.00 93.94 308 LEU A CA 1
ATOM 2368 C C . LEU A 1 308 ? 7.144 3.138 -15.289 1.00 93.94 308 LEU A C 1
ATOM 2370 O O . LEU A 1 308 ? 8.198 3.762 -15.289 1.00 93.94 308 LEU A O 1
ATOM 2374 N N . TRP A 1 309 ? 6.123 3.475 -14.493 1.00 91.38 309 TRP A N 1
ATOM 2375 C CA . TRP A 1 309 ? 6.203 4.580 -13.529 1.00 91.38 309 TRP A CA 1
ATOM 2376 C C . TRP A 1 309 ? 7.360 4.394 -12.544 1.00 91.38 309 TRP A C 1
ATOM 2378 O O . TRP A 1 309 ? 8.100 5.334 -12.272 1.00 91.38 309 TRP A O 1
ATOM 2388 N N . THR A 1 310 ? 7.529 3.187 -12.007 1.00 89.94 310 THR A N 1
ATOM 2389 C CA . THR A 1 310 ? 8.588 2.860 -11.054 1.00 89.94 310 THR A CA 1
ATOM 2390 C C . THR A 1 310 ? 9.983 2.966 -11.674 1.00 89.94 310 THR A C 1
ATOM 2392 O O . THR A 1 310 ? 10.893 3.450 -11.003 1.00 89.94 310 THR A O 1
ATOM 2395 N N . PHE A 1 311 ? 10.161 2.564 -12.932 1.00 92.12 311 PHE A N 1
ATOM 2396 C CA . PHE A 1 311 ? 11.432 2.673 -13.649 1.00 92.12 311 PHE A CA 1
ATOM 2397 C C . PHE A 1 311 ? 11.732 4.098 -14.117 1.00 92.12 311 PHE A C 1
ATOM 2399 O O . PHE A 1 311 ? 12.831 4.597 -13.890 1.00 92.12 311 PHE A O 1
ATOM 2406 N N . LEU A 1 312 ? 10.769 4.736 -14.782 1.00 91.81 312 LEU A N 1
ATOM 2407 C CA . LEU A 1 312 ? 10.959 5.956 -15.570 1.00 91.81 312 LEU A CA 1
ATOM 2408 C C . LEU A 1 312 ? 10.587 7.231 -14.813 1.00 91.81 312 LEU A C 1
ATOM 2410 O O . LEU A 1 312 ? 11.019 8.310 -15.193 1.00 91.81 312 LEU A O 1
ATOM 2414 N N . GLY A 1 313 ? 9.790 7.129 -13.748 1.00 87.12 313 GLY A N 1
ATOM 2415 C CA . GLY A 1 313 ? 9.282 8.291 -13.012 1.00 87.12 313 GLY A CA 1
ATOM 2416 C C . GLY A 1 313 ? 8.040 8.913 -13.635 1.00 87.12 313 GLY A C 1
ATOM 2417 O O . GLY A 1 313 ? 7.350 9.661 -12.955 1.00 87.12 313 GLY A O 1
ATOM 2418 N N . GLU A 1 314 ? 7.717 8.548 -14.873 1.00 87.94 314 GLU A N 1
ATOM 2419 C CA . GLU A 1 314 ? 6.503 8.904 -15.595 1.00 87.94 314 GLU A CA 1
ATOM 2420 C C . GLU A 1 314 ? 6.193 7.851 -16.663 1.00 87.94 314 GLU A C 1
ATOM 2422 O O . GLU A 1 314 ? 7.037 7.036 -17.025 1.00 87.94 314 GLU A O 1
ATOM 2427 N N . VAL A 1 315 ? 4.964 7.854 -17.175 1.00 90.88 315 VAL A N 1
ATOM 2428 C CA . VAL A 1 315 ? 4.585 7.001 -18.314 1.00 90.88 315 VAL A CA 1
ATOM 2429 C C . VAL A 1 315 ? 4.158 7.907 -19.454 1.00 90.88 315 VAL A C 1
ATOM 2431 O O . VAL A 1 315 ? 3.206 8.664 -19.208 1.00 90.88 315 VAL A O 1
ATOM 2434 N N . PRO A 1 316 ? 4.782 7.802 -20.647 1.00 92.44 316 PRO A N 1
ATOM 2435 C CA . PRO A 1 316 ? 4.420 8.602 -21.813 1.00 92.44 316 PRO A CA 1
ATOM 2436 C C . PRO A 1 316 ? 2.914 8.573 -22.080 1.00 92.44 316 PRO A C 1
ATOM 2438 O O . PRO A 1 316 ? 2.262 7.537 -21.899 1.00 92.44 316 PRO A O 1
ATOM 2441 N N . ALA A 1 317 ? 2.346 9.713 -22.473 1.00 90.38 317 ALA A N 1
ATOM 2442 C CA . ALA A 1 317 ? 0.905 9.849 -22.681 1.00 90.38 317 ALA A CA 1
ATOM 2443 C C . ALA A 1 317 ? 0.414 8.909 -23.792 1.00 90.38 317 ALA A C 1
ATOM 2445 O O . ALA A 1 317 ? -0.628 8.274 -23.653 1.00 90.38 317 ALA A O 1
ATOM 2446 N N . GLU A 1 318 ? 1.235 8.732 -24.821 1.00 92.19 318 GLU A N 1
ATOM 2447 C CA . GLU A 1 318 ? 1.030 7.871 -25.982 1.00 92.19 318 GLU A CA 1
ATOM 2448 C C . GLU A 1 318 ? 0.879 6.402 -25.574 1.00 92.19 318 GLU A C 1
ATOM 2450 O O . GLU A 1 318 ? 0.119 5.658 -26.178 1.00 92.19 318 GLU A O 1
ATOM 2455 N N . ILE A 1 319 ? 1.551 5.968 -24.501 1.00 90.38 319 ILE A N 1
ATOM 2456 C CA . ILE A 1 319 ? 1.414 4.600 -23.973 1.00 90.38 319 ILE A CA 1
ATOM 2457 C C . ILE A 1 319 ? 0.090 4.405 -23.229 1.00 90.38 319 ILE A C 1
ATOM 2459 O O . ILE A 1 319 ? -0.406 3.280 -23.126 1.00 90.38 319 ILE A O 1
ATOM 2463 N N . ARG A 1 320 ? -0.502 5.487 -22.717 1.00 84.31 320 ARG A N 1
ATOM 2464 C CA . ARG A 1 320 ? -1.822 5.462 -22.072 1.00 84.31 320 ARG A CA 1
ATOM 2465 C C . ARG A 1 320 ? -2.952 5.599 -23.084 1.00 84.31 320 ARG A C 1
ATOM 2467 O O . ARG A 1 320 ? -4.052 5.112 -22.817 1.00 84.31 320 ARG A O 1
ATOM 2474 N N . ASP A 1 321 ? -2.691 6.265 -24.203 1.00 84.56 321 ASP A N 1
ATOM 2475 C CA . ASP A 1 321 ? -3.658 6.462 -25.268 1.00 84.56 321 ASP A CA 1
ATOM 2476 C C . ASP A 1 321 ? -3.768 5.214 -26.152 1.00 84.56 321 ASP A C 1
ATOM 2478 O O . ASP A 1 321 ? -2.860 4.847 -26.895 1.00 84.56 321 ASP A O 1
ATOM 2482 N N . LYS A 1 322 ? -4.926 4.554 -26.084 1.00 77.44 322 LYS A N 1
ATOM 2483 C CA . LYS A 1 322 ? -5.215 3.367 -26.898 1.00 77.44 322 LYS A CA 1
ATOM 2484 C C . LYS A 1 322 ? -5.373 3.692 -28.385 1.00 77.44 322 LYS A C 1
ATOM 2486 O O . LYS A 1 322 ? -5.298 2.771 -29.190 1.00 77.44 322 LYS A O 1
ATOM 2491 N N . ALA A 1 323 ? -5.627 4.953 -28.736 1.00 84.25 323 ALA A N 1
ATOM 2492 C CA . ALA A 1 323 ? -5.766 5.398 -30.119 1.00 84.25 323 ALA A CA 1
ATOM 2493 C C . ALA A 1 323 ? -4.420 5.770 -30.765 1.00 84.25 323 ALA A C 1
ATOM 2495 O O . ALA A 1 323 ? -4.366 5.958 -31.981 1.00 84.25 323 ALA A O 1
ATOM 2496 N N . ALA A 1 324 ? -3.337 5.861 -29.985 1.00 86.62 324 ALA A N 1
ATOM 2497 C CA . ALA A 1 324 ? -2.027 6.216 -30.509 1.00 86.62 324 ALA A CA 1
ATOM 2498 C C . ALA A 1 324 ? -1.485 5.119 -31.456 1.00 86.62 324 ALA A C 1
ATOM 2500 O O . ALA A 1 324 ? -1.447 3.942 -31.073 1.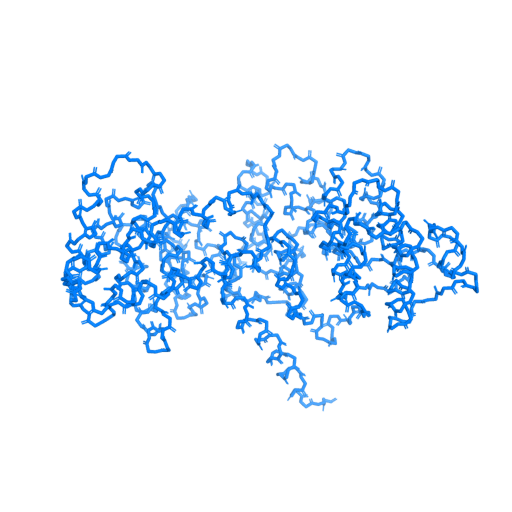00 86.62 324 ALA A O 1
ATOM 2501 N N . PRO A 1 325 ? -1.017 5.481 -32.668 1.00 90.06 325 PRO A N 1
ATOM 2502 C CA . PRO A 1 325 ? -0.379 4.550 -33.594 1.00 90.06 325 PRO A CA 1
ATOM 2503 C C . PRO A 1 325 ? 0.817 3.806 -32.966 1.00 90.06 325 PRO A C 1
ATOM 2505 O O . PRO A 1 325 ? 1.556 4.410 -32.181 1.00 90.06 325 PRO A O 1
ATOM 2508 N N . PRO A 1 326 ? 1.069 2.530 -33.332 1.00 90.06 326 PRO A N 1
ATOM 2509 C CA . PRO A 1 326 ? 2.170 1.737 -32.774 1.00 90.06 326 PRO A CA 1
ATOM 2510 C C . PRO A 1 326 ? 3.547 2.403 -32.881 1.00 90.06 326 PRO A C 1
ATOM 2512 O O . PRO A 1 326 ? 4.309 2.384 -31.919 1.00 90.06 326 PRO A O 1
ATOM 2515 N N . GLU A 1 327 ? 3.840 3.054 -34.008 1.00 91.88 327 GLU A N 1
ATOM 2516 C CA . GLU A 1 327 ? 5.114 3.749 -34.242 1.00 91.88 327 GLU A CA 1
ATOM 2517 C C . GLU A 1 327 ? 5.317 4.929 -33.281 1.00 91.88 327 GLU A C 1
ATOM 2519 O O . GLU A 1 327 ? 6.394 5.101 -32.710 1.00 91.88 327 GLU A O 1
ATOM 2524 N N . ILE A 1 328 ? 4.257 5.708 -33.033 1.00 92.81 328 ILE A N 1
ATOM 2525 C CA . ILE A 1 328 ? 4.280 6.841 -32.097 1.00 92.81 328 ILE A CA 1
ATOM 2526 C C . ILE A 1 328 ? 4.478 6.334 -30.663 1.00 92.81 328 ILE A C 1
ATOM 2528 O O . ILE A 1 328 ? 5.283 6.886 -29.908 1.00 92.81 328 ILE A O 1
ATOM 2532 N N . ARG A 1 329 ? 3.791 5.243 -30.297 1.00 92.25 329 ARG A N 1
ATOM 2533 C CA . ARG A 1 329 ? 3.958 4.573 -28.998 1.00 92.25 329 ARG A CA 1
ATOM 2534 C C . ARG A 1 329 ? 5.395 4.097 -28.796 1.00 92.25 329 ARG A C 1
ATOM 2536 O O . ARG A 1 329 ? 5.974 4.346 -27.738 1.00 92.25 329 ARG A O 1
ATOM 2543 N N . GLU A 1 330 ? 5.973 3.437 -29.798 1.00 94.44 330 GLU A N 1
ATOM 2544 C CA . GLU A 1 330 ? 7.356 2.968 -29.747 1.00 94.44 330 GLU A CA 1
ATOM 2545 C C . GLU A 1 330 ? 8.341 4.128 -29.603 1.00 94.44 330 GLU A C 1
ATOM 2547 O O . GLU A 1 330 ? 9.198 4.088 -28.719 1.00 94.44 330 GLU A O 1
ATOM 2552 N N . GLN A 1 331 ? 8.209 5.172 -30.422 1.00 95.31 331 GLN A N 1
ATOM 2553 C CA . GLN A 1 331 ? 9.105 6.323 -30.380 1.00 95.31 331 GLN A CA 1
ATOM 2554 C C . GLN A 1 331 ? 9.069 7.018 -29.012 1.00 95.31 331 GLN A C 1
ATOM 2556 O O . GLN A 1 331 ? 10.126 7.302 -28.440 1.00 95.31 331 GLN A O 1
ATOM 2561 N N . ALA A 1 332 ? 7.872 7.249 -28.462 1.00 95.00 332 ALA A N 1
ATOM 2562 C CA . ALA A 1 332 ? 7.694 7.879 -27.157 1.00 95.00 332 ALA A CA 1
ATOM 2563 C C . ALA A 1 332 ? 8.305 7.036 -26.025 1.00 95.00 332 ALA A C 1
ATOM 2565 O O . ALA A 1 332 ? 9.052 7.551 -25.188 1.00 95.00 332 ALA A O 1
ATOM 2566 N N . LEU A 1 333 ? 8.050 5.722 -26.022 1.00 96.12 333 LEU A N 1
ATOM 2567 C CA . LEU A 1 333 ? 8.596 4.822 -25.007 1.00 96.12 333 LEU A CA 1
ATOM 2568 C C . LEU A 1 333 ? 10.114 4.688 -25.114 1.00 96.12 333 LEU A C 1
ATOM 2570 O O . LEU A 1 333 ? 10.807 4.749 -24.099 1.00 96.12 333 LEU A O 1
ATOM 2574 N N . ARG A 1 334 ? 10.649 4.556 -26.331 1.00 96.75 334 ARG A N 1
ATOM 2575 C CA . ARG A 1 334 ? 12.093 4.468 -26.561 1.00 96.75 334 ARG A CA 1
ATOM 2576 C C . ARG A 1 334 ? 12.804 5.732 -26.099 1.00 96.75 334 ARG A C 1
ATOM 2578 O O . ARG A 1 334 ? 13.839 5.637 -25.443 1.00 96.75 334 ARG A O 1
ATOM 2585 N N . LEU A 1 335 ? 12.245 6.907 -26.393 1.00 96.06 335 LEU A N 1
ATOM 2586 C CA . LEU A 1 335 ? 12.791 8.179 -25.927 1.00 96.06 335 LEU A CA 1
ATOM 2587 C C . LEU A 1 335 ? 12.845 8.236 -24.394 1.00 96.06 335 LEU A C 1
ATOM 2589 O O . LEU A 1 335 ? 13.899 8.550 -23.841 1.00 96.06 335 LEU A O 1
ATOM 2593 N N . ALA A 1 336 ? 11.749 7.877 -23.718 1.00 96.19 336 ALA A N 1
ATOM 2594 C CA . ALA A 1 336 ? 11.680 7.868 -22.258 1.00 96.19 336 ALA A CA 1
ATOM 2595 C C . ALA A 1 336 ? 12.680 6.880 -21.630 1.00 96.19 336 ALA A C 1
ATOM 2597 O O . ALA A 1 336 ? 13.397 7.236 -20.694 1.00 96.19 336 ALA A O 1
ATOM 2598 N N . VAL A 1 337 ? 12.796 5.667 -22.184 1.00 96.62 337 VAL A N 1
ATOM 2599 C CA . VAL A 1 337 ? 13.769 4.655 -21.736 1.00 96.62 337 VAL A CA 1
ATOM 2600 C C . VAL A 1 337 ? 15.199 5.165 -21.899 1.00 96.62 337 VAL A C 1
ATOM 2602 O O . VAL A 1 337 ? 15.959 5.173 -20.934 1.00 96.62 337 VAL A O 1
ATOM 2605 N N . LEU A 1 338 ? 15.573 5.650 -23.086 1.00 95.88 338 LEU A N 1
ATOM 2606 C CA . LEU A 1 338 ? 16.927 6.153 -23.333 1.00 95.88 338 LEU A CA 1
ATOM 2607 C C . LEU A 1 338 ? 17.264 7.372 -22.465 1.00 95.88 338 LEU A C 1
ATOM 2609 O O . LEU A 1 338 ? 18.420 7.540 -22.075 1.00 95.88 338 LEU A O 1
ATOM 2613 N N . GLN A 1 339 ? 16.279 8.215 -22.148 1.00 94.88 339 GLN A N 1
ATOM 2614 C CA . GLN A 1 339 ? 16.469 9.337 -21.234 1.00 94.88 339 GLN A CA 1
ATOM 2615 C C . GLN A 1 339 ? 16.725 8.858 -19.799 1.00 94.88 339 GLN A C 1
ATOM 2617 O O . GLN A 1 339 ? 17.675 9.329 -19.176 1.00 94.88 339 GLN A O 1
ATOM 2622 N N . ALA A 1 340 ? 15.947 7.896 -19.293 1.00 92.94 340 ALA A N 1
ATOM 2623 C CA . ALA A 1 340 ? 16.151 7.322 -17.962 1.00 92.94 340 ALA A CA 1
ATOM 2624 C C . ALA A 1 340 ? 17.518 6.626 -17.836 1.00 92.94 340 ALA A C 1
ATOM 2626 O O . ALA A 1 340 ? 18.239 6.844 -16.862 1.00 92.94 340 ALA A O 1
ATOM 2627 N N . LEU A 1 341 ? 17.919 5.850 -18.851 1.00 93.56 341 LEU A N 1
ATOM 2628 C CA . LEU A 1 341 ? 19.237 5.206 -18.890 1.00 93.56 341 LEU A CA 1
ATOM 2629 C C . LEU A 1 341 ? 20.368 6.239 -18.886 1.00 93.56 341 LEU A C 1
ATOM 2631 O O . LEU A 1 341 ? 21.325 6.099 -18.126 1.00 93.56 341 LEU A O 1
ATOM 2635 N N . ARG A 1 342 ? 20.230 7.318 -19.667 1.00 92.19 342 ARG A N 1
ATOM 2636 C CA . ARG A 1 342 ? 21.199 8.421 -19.679 1.00 92.19 342 ARG A CA 1
ATOM 2637 C C . ARG A 1 342 ? 21.294 9.111 -18.319 1.00 92.19 342 ARG A C 1
ATOM 2639 O O . ARG A 1 342 ? 22.402 9.302 -17.830 1.00 92.19 342 ARG A O 1
ATOM 2646 N N . ASN A 1 343 ? 20.159 9.444 -17.704 1.00 89.44 343 ASN A N 1
ATOM 2647 C CA . ASN A 1 343 ? 20.100 10.090 -16.387 1.00 89.44 343 ASN A CA 1
ATOM 2648 C C . ASN A 1 343 ? 20.739 9.229 -15.288 1.00 89.44 343 ASN A C 1
ATOM 2650 O O . ASN A 1 343 ? 21.341 9.748 -14.355 1.00 89.44 343 ASN A O 1
ATOM 2654 N N . ALA A 1 344 ? 20.624 7.907 -15.399 1.00 87.31 344 ALA A N 1
ATOM 2655 C CA . ALA A 1 344 ? 21.236 6.968 -14.467 1.00 87.31 344 ALA A CA 1
ATOM 2656 C C . ALA A 1 344 ? 22.703 6.630 -14.790 1.00 87.31 344 ALA A C 1
ATOM 2658 O O . ALA A 1 344 ? 23.345 5.902 -14.027 1.00 87.31 344 ALA A O 1
ATOM 2659 N N . HIS A 1 345 ? 23.244 7.162 -15.891 1.00 89.31 345 HIS A N 1
ATOM 2660 C CA . HIS A 1 345 ? 24.555 6.815 -16.444 1.00 89.31 345 HIS A CA 1
ATOM 2661 C C . HIS A 1 345 ? 24.712 5.315 -16.741 1.00 89.31 345 HIS A C 1
ATOM 2663 O O . HIS A 1 345 ? 25.763 4.725 -16.491 1.00 89.31 345 HIS A O 1
ATOM 2669 N N . VAL A 1 346 ? 23.660 4.686 -17.264 1.00 91.19 346 VAL A N 1
ATOM 2670 C CA . VAL A 1 346 ? 23.717 3.323 -17.800 1.00 91.19 346 VAL A CA 1
ATOM 2671 C C . VAL A 1 346 ? 24.194 3.393 -19.250 1.00 91.19 346 VAL A C 1
ATOM 2673 O O . VAL A 1 346 ? 23.616 4.111 -20.068 1.00 91.19 346 VAL A O 1
ATOM 2676 N N . GLY A 1 347 ? 25.258 2.654 -19.569 1.00 91.00 347 GLY A N 1
ATOM 2677 C CA . GLY A 1 347 ? 25.797 2.580 -20.926 1.00 91.00 347 GLY A CA 1
ATOM 2678 C C . GLY A 1 347 ? 24.821 1.906 -21.892 1.00 91.00 347 GLY A C 1
ATOM 2679 O O . GLY A 1 347 ? 24.286 0.836 -21.602 1.00 91.00 347 GLY A O 1
ATOM 2680 N N . VAL A 1 348 ? 24.621 2.518 -23.058 1.00 93.69 348 VAL A N 1
ATOM 2681 C CA . VAL A 1 348 ? 23.799 1.992 -24.159 1.00 93.69 348 VAL A CA 1
ATOM 2682 C C . VAL A 1 348 ? 24.647 1.818 -25.412 1.00 93.69 348 VAL A C 1
ATOM 2684 O O . VAL A 1 348 ? 25.687 2.462 -25.555 1.00 93.69 348 VAL A O 1
ATOM 2687 N N . THR A 1 349 ? 24.211 0.962 -26.331 1.00 92.88 349 THR A N 1
ATOM 2688 C CA . THR A 1 349 ? 24.890 0.791 -27.621 1.00 92.88 349 THR A CA 1
ATOM 2689 C C . THR A 1 349 ? 24.676 2.015 -28.521 1.00 92.88 349 THR A C 1
ATOM 2691 O O . THR A 1 349 ? 23.681 2.737 -28.406 1.00 92.88 349 THR A O 1
ATOM 2694 N N . ASN A 1 350 ? 25.574 2.234 -29.489 1.00 88.38 350 ASN A N 1
ATOM 2695 C CA . ASN A 1 350 ? 25.440 3.325 -30.469 1.00 88.38 350 ASN A CA 1
ATOM 2696 C C . ASN A 1 350 ? 24.153 3.223 -31.313 1.00 88.38 350 ASN A C 1
ATOM 2698 O O . ASN A 1 350 ? 23.677 4.227 -31.840 1.00 88.38 350 ASN A O 1
ATOM 2702 N N . GLN A 1 351 ? 23.583 2.019 -31.432 1.00 91.31 351 GLN A N 1
ATOM 2703 C CA . GLN A 1 351 ? 22.397 1.731 -32.241 1.00 91.31 351 GLN A CA 1
ATOM 2704 C C . GLN A 1 351 ? 21.100 1.664 -31.420 1.00 91.31 351 GLN A C 1
ATOM 2706 O O . GLN A 1 351 ? 20.032 1.466 -31.995 1.00 91.31 351 GLN A O 1
ATOM 2711 N N . ALA A 1 352 ? 21.134 1.902 -30.104 1.00 90.19 352 ALA A N 1
ATOM 2712 C CA . ALA A 1 352 ? 19.982 1.719 -29.211 1.00 90.19 352 ALA A CA 1
ATOM 2713 C C . ALA A 1 352 ? 18.710 2.511 -29.605 1.00 90.19 352 ALA A C 1
ATOM 2715 O O . ALA A 1 352 ? 17.602 2.161 -29.197 1.00 90.19 352 ALA A O 1
ATOM 2716 N N . LYS A 1 353 ? 18.832 3.567 -30.425 1.00 91.19 353 LYS A N 1
ATOM 2717 C CA . LYS A 1 353 ? 17.694 4.332 -30.976 1.00 91.19 353 LYS A CA 1
ATOM 2718 C C . LYS A 1 353 ? 16.866 3.568 -32.014 1.00 91.19 353 LYS A C 1
ATOM 2720 O O . LYS A 1 353 ? 15.712 3.922 -32.214 1.00 91.19 353 LYS A O 1
ATOM 2725 N N . GLN A 1 354 ? 17.456 2.581 -32.681 1.00 91.62 354 GLN A N 1
ATOM 2726 C CA . GLN A 1 354 ? 16.841 1.823 -33.780 1.00 91.62 354 GLN A CA 1
ATOM 2727 C C . GLN A 1 354 ? 16.966 0.303 -33.587 1.00 91.62 354 GLN A C 1
ATOM 2729 O O . GLN A 1 354 ? 16.399 -0.462 -34.356 1.00 91.62 354 GLN A O 1
ATOM 2734 N N . ALA A 1 355 ? 17.705 -0.133 -32.566 1.00 92.25 355 ALA A N 1
ATOM 2735 C CA . ALA A 1 355 ? 17.910 -1.534 -32.230 1.00 92.25 355 ALA A CA 1
ATOM 2736 C C . ALA A 1 355 ? 16.608 -2.256 -31.848 1.00 92.25 355 ALA A C 1
ATOM 2738 O O . ALA A 1 355 ? 15.642 -1.632 -31.398 1.00 92.25 355 ALA A O 1
ATOM 2739 N N . GLU A 1 356 ? 16.611 -3.583 -31.944 1.00 94.12 356 GLU A N 1
ATOM 2740 C CA . GLU A 1 356 ? 15.549 -4.416 -31.376 1.00 94.12 356 GLU A CA 1
ATOM 2741 C C . GLU A 1 356 ? 15.398 -4.159 -29.863 1.00 94.12 356 GLU A C 1
ATOM 2743 O O . GLU A 1 356 ? 16.357 -3.789 -29.183 1.00 94.12 356 GLU A O 1
ATOM 2748 N N . TRP A 1 357 ? 14.191 -4.357 -29.325 1.00 95.38 357 TRP A N 1
ATOM 2749 C CA . TRP A 1 357 ? 13.916 -4.297 -27.885 1.00 95.38 357 TRP A CA 1
ATOM 2750 C C . TRP A 1 357 ? 14.443 -5.538 -27.147 1.00 95.38 357 TRP A C 1
ATOM 2752 O O . TRP A 1 357 ? 13.687 -6.293 -26.530 1.00 95.38 357 TRP A O 1
ATOM 2762 N N . THR A 1 358 ? 15.752 -5.750 -27.223 1.00 95.06 358 THR A N 1
ATOM 2763 C CA . THR A 1 358 ? 16.482 -6.780 -26.483 1.00 95.06 358 THR A CA 1
ATOM 2764 C C . THR A 1 358 ? 17.589 -6.141 -25.641 1.00 95.06 358 THR A C 1
ATOM 2766 O O . THR A 1 358 ? 18.166 -5.123 -26.052 1.00 95.06 358 THR A O 1
ATOM 2769 N N . PRO A 1 359 ? 17.878 -6.680 -24.441 1.00 93.31 359 PRO A N 1
ATOM 2770 C CA . PRO A 1 359 ? 18.934 -6.152 -23.582 1.00 93.31 359 PRO A CA 1
ATOM 2771 C C . PRO A 1 359 ? 20.283 -6.049 -24.301 1.00 93.31 359 PRO A C 1
ATOM 2773 O O . PRO A 1 359 ? 20.938 -5.014 -24.211 1.00 93.31 359 PRO A O 1
ATOM 2776 N N . GLU A 1 360 ? 20.657 -7.068 -25.075 1.00 93.62 360 GLU A N 1
ATOM 2777 C CA . GLU A 1 360 ? 21.934 -7.162 -25.792 1.00 93.62 360 GLU A CA 1
ATOM 2778 C C . GLU A 1 360 ? 22.069 -6.107 -26.893 1.00 93.62 360 GLU A C 1
ATOM 2780 O O . GLU A 1 360 ? 23.165 -5.618 -27.162 1.00 93.62 360 GLU A O 1
ATOM 2785 N N . ALA A 1 361 ? 20.960 -5.739 -27.539 1.00 93.75 361 ALA A N 1
ATOM 2786 C CA . ALA A 1 361 ? 20.982 -4.767 -28.623 1.00 93.75 361 ALA A CA 1
ATOM 2787 C C . ALA A 1 361 ? 20.947 -3.318 -28.109 1.00 93.75 361 ALA A C 1
ATOM 2789 O O . ALA A 1 361 ? 21.464 -2.416 -28.773 1.00 93.75 361 ALA A O 1
ATOM 2790 N N . MET A 1 362 ? 20.357 -3.071 -26.933 1.00 94.81 362 MET A N 1
ATOM 2791 C CA . MET A 1 362 ? 20.182 -1.721 -26.383 1.00 94.81 362 MET A CA 1
ATOM 2792 C C . MET A 1 362 ? 21.235 -1.329 -25.338 1.00 94.81 362 MET A C 1
ATOM 2794 O O . MET A 1 362 ? 21.628 -0.161 -25.292 1.00 94.81 362 MET A O 1
ATOM 2798 N N . LEU A 1 363 ? 21.688 -2.258 -24.496 1.00 94.19 363 LEU A N 1
ATOM 2799 C CA . LEU A 1 363 ? 22.574 -1.983 -23.361 1.00 94.19 363 LEU A CA 1
ATOM 2800 C C . LEU A 1 363 ? 24.027 -2.328 -23.699 1.00 94.19 363 LEU A C 1
ATOM 2802 O O . LEU A 1 363 ? 24.304 -3.318 -24.364 1.00 94.19 363 LEU A O 1
ATOM 2806 N N . ALA A 1 364 ? 24.974 -1.524 -23.211 1.00 90.69 364 ALA A N 1
ATOM 2807 C CA . ALA A 1 364 ? 26.402 -1.805 -23.397 1.00 90.69 364 ALA A CA 1
ATOM 2808 C C . ALA A 1 364 ? 26.901 -2.971 -22.519 1.00 90.69 364 ALA A C 1
ATOM 2810 O O . ALA A 1 364 ? 27.896 -3.610 -22.847 1.00 90.69 364 ALA A O 1
ATOM 2811 N N . ALA A 1 365 ? 26.214 -3.238 -21.405 1.00 85.88 365 ALA A N 1
ATOM 2812 C CA . ALA A 1 365 ? 26.438 -4.381 -20.530 1.00 85.88 365 ALA A CA 1
ATOM 2813 C C . ALA A 1 365 ? 25.085 -4.876 -20.004 1.00 85.88 365 ALA A C 1
ATOM 2815 O O . ALA A 1 365 ? 24.254 -4.066 -19.581 1.00 85.88 365 ALA A O 1
ATOM 2816 N N . THR A 1 366 ? 24.874 -6.191 -20.033 1.00 80.69 366 THR A N 1
ATOM 2817 C CA . THR A 1 366 ? 23.604 -6.818 -19.642 1.00 80.69 366 THR A CA 1
ATOM 2818 C C . THR A 1 366 ? 23.636 -7.448 -18.255 1.00 80.69 366 THR A C 1
ATOM 2820 O O . THR A 1 366 ? 22.570 -7.655 -17.698 1.00 80.69 366 THR A O 1
ATOM 2823 N N . ASP A 1 367 ? 24.808 -7.692 -17.652 1.00 79.19 367 ASP A N 1
ATOM 2824 C CA . ASP A 1 367 ? 24.892 -8.329 -16.329 1.00 79.19 367 ASP A CA 1
ATOM 2825 C C . ASP A 1 367 ? 24.246 -7.456 -15.231 1.00 79.19 367 ASP A C 1
ATOM 2827 O O . ASP A 1 367 ? 24.780 -6.385 -14.899 1.00 79.19 367 ASP A O 1
ATOM 2831 N N . PRO A 1 368 ? 23.143 -7.912 -14.597 1.00 74.06 368 PRO A N 1
ATOM 2832 C CA . PRO A 1 368 ? 22.508 -7.187 -13.502 1.00 74.06 368 PRO A CA 1
ATOM 2833 C C . PRO A 1 368 ? 23.457 -6.941 -12.326 1.00 74.06 368 PRO A C 1
ATOM 2835 O O . PRO A 1 368 ? 23.356 -5.906 -11.671 1.00 74.06 368 PRO A O 1
ATOM 2838 N N . GLY A 1 369 ? 24.417 -7.841 -12.077 1.00 74.00 369 GLY A N 1
ATOM 2839 C CA . GLY A 1 369 ? 25.375 -7.711 -10.974 1.00 74.00 369 GLY A CA 1
ATOM 2840 C C . GLY A 1 369 ? 26.304 -6.498 -11.091 1.00 74.00 369 GLY A C 1
ATOM 2841 O O . GLY A 1 369 ? 26.836 -6.035 -10.084 1.00 74.00 369 GLY A O 1
ATOM 2842 N N . GLN A 1 370 ? 26.470 -5.957 -12.300 1.00 76.38 370 GLN A N 1
ATOM 2843 C CA . GLN A 1 370 ? 27.352 -4.821 -12.593 1.00 76.38 370 GLN A CA 1
ATOM 2844 C C . GLN A 1 370 ? 26.576 -3.554 -12.976 1.00 76.38 370 GLN A C 1
ATOM 2846 O O . GLN A 1 370 ? 27.165 -2.488 -13.170 1.00 76.38 370 GLN A O 1
ATOM 2851 N N . SER A 1 371 ? 25.250 -3.651 -13.092 1.00 80.31 371 SER A N 1
ATOM 2852 C CA . SER A 1 371 ? 24.412 -2.582 -13.619 1.00 80.31 371 SER A CA 1
ATOM 2853 C C . SER A 1 371 ? 23.873 -1.660 -12.527 1.00 80.31 371 SER A C 1
ATOM 2855 O O . SER A 1 371 ? 23.569 -2.068 -11.403 1.00 80.31 371 SER A O 1
ATOM 2857 N N . ARG A 1 372 ? 23.707 -0.379 -12.869 1.00 86.06 372 ARG A N 1
ATOM 2858 C CA . ARG A 1 372 ? 23.052 0.589 -11.985 1.00 86.06 372 ARG A CA 1
ATOM 2859 C C . ARG A 1 372 ? 21.547 0.354 -12.006 1.00 86.06 372 ARG A C 1
ATOM 2861 O O . ARG A 1 372 ? 20.917 0.377 -13.061 1.00 86.06 372 ARG A O 1
ATOM 2868 N N . ARG A 1 373 ? 20.968 0.173 -10.820 1.00 89.75 373 ARG A N 1
ATOM 2869 C CA . ARG A 1 373 ? 19.519 0.044 -10.639 1.00 89.75 373 ARG A CA 1
ATOM 2870 C C . ARG A 1 373 ? 18.836 1.396 -10.839 1.00 89.75 373 ARG A C 1
ATOM 2872 O O . ARG A 1 373 ? 19.364 2.433 -10.441 1.00 89.75 373 ARG A O 1
ATOM 2879 N N . LEU A 1 374 ? 17.645 1.365 -11.415 1.00 89.50 374 LEU A N 1
ATOM 2880 C CA . LEU A 1 374 ? 16.803 2.499 -11.757 1.00 89.50 374 LEU A CA 1
ATOM 2881 C C . LEU A 1 374 ? 15.627 2.612 -10.787 1.00 89.50 374 LEU A C 1
ATOM 2883 O O . LEU A 1 374 ? 14.996 1.615 -10.431 1.00 89.50 374 LEU A O 1
ATOM 2887 N N . ARG A 1 375 ? 15.288 3.846 -10.425 1.00 89.06 375 ARG A N 1
ATOM 2888 C CA . ARG A 1 375 ? 14.043 4.206 -9.749 1.00 89.06 375 ARG A CA 1
ATOM 2889 C C . ARG A 1 375 ? 13.647 5.618 -10.166 1.00 89.06 375 ARG A C 1
ATOM 2891 O O . ARG A 1 375 ? 14.456 6.538 -10.107 1.00 89.06 375 ARG A O 1
ATOM 2898 N N . PHE A 1 376 ? 12.397 5.780 -10.582 1.00 86.44 376 PHE A N 1
ATOM 2899 C CA . PHE A 1 376 ? 11.799 7.055 -10.977 1.00 86.44 376 PHE A CA 1
ATOM 2900 C C . PHE A 1 376 ? 12.659 7.876 -11.963 1.00 86.44 376 PHE A C 1
ATOM 2902 O O . PHE A 1 376 ? 12.859 9.074 -11.785 1.00 86.44 376 PHE A O 1
ATOM 2909 N N . GLY A 1 377 ? 13.204 7.216 -12.989 1.00 87.12 377 GLY A N 1
ATOM 2910 C CA . GLY A 1 377 ? 13.974 7.846 -14.067 1.00 87.12 377 GLY A CA 1
ATOM 2911 C C . GLY A 1 377 ? 15.417 8.193 -13.700 1.00 87.12 377 GLY A C 1
ATOM 2912 O O . GLY A 1 377 ? 16.101 8.852 -14.481 1.00 87.12 377 GLY A O 1
ATOM 2913 N N . SER A 1 378 ? 15.873 7.766 -12.521 1.00 85.12 378 SER A N 1
ATOM 2914 C CA . SER A 1 378 ? 17.196 8.058 -11.966 1.00 85.12 378 SER A CA 1
ATOM 2915 C C . SER A 1 378 ? 17.862 6.791 -11.429 1.00 85.12 378 SER A C 1
ATOM 2917 O O . SER A 1 378 ? 17.203 5.776 -11.207 1.00 85.12 378 SER A O 1
ATOM 2919 N N . ALA A 1 379 ? 19.174 6.838 -11.191 1.00 86.31 379 ALA A N 1
ATOM 2920 C CA . ALA A 1 379 ? 19.859 5.759 -10.485 1.00 86.31 379 ALA A CA 1
ATOM 2921 C C . ALA A 1 379 ? 19.404 5.701 -9.015 1.00 86.31 379 ALA A C 1
ATOM 2923 O O . ALA A 1 379 ? 19.295 6.738 -8.354 1.00 86.31 379 ALA A O 1
ATOM 2924 N N . ILE A 1 380 ? 19.181 4.494 -8.487 1.00 80.25 380 ILE A N 1
ATOM 2925 C CA . ILE A 1 380 ? 18.995 4.288 -7.047 1.00 80.25 380 ILE A CA 1
ATOM 2926 C C . ILE A 1 380 ? 20.302 4.682 -6.357 1.00 80.25 380 ILE A C 1
ATOM 2928 O O . ILE A 1 380 ? 21.348 4.081 -6.608 1.00 80.25 380 ILE A O 1
ATOM 2932 N N . ARG A 1 381 ? 20.241 5.710 -5.505 1.00 66.88 381 ARG A N 1
ATOM 2933 C CA . ARG A 1 381 ? 21.375 6.129 -4.675 1.00 66.88 381 ARG A CA 1
ATOM 2934 C C . ARG A 1 381 ? 21.723 5.026 -3.675 1.00 66.88 381 ARG A C 1
ATOM 2936 O O . ARG A 1 381 ? 20.846 4.249 -3.287 1.00 66.88 381 ARG A O 1
ATOM 2943 N N . ARG A 1 382 ? 22.993 4.925 -3.271 1.00 58.97 382 ARG A N 1
ATOM 2944 C CA . ARG A 1 382 ? 23.391 3.919 -2.277 1.00 58.97 382 ARG A CA 1
ATOM 2945 C C . ARG A 1 382 ? 22.639 4.171 -0.969 1.00 58.97 382 ARG A C 1
ATOM 2947 O O . ARG A 1 382 ? 22.153 5.270 -0.713 1.00 58.97 382 ARG A O 1
ATOM 2954 N N . ARG A 1 383 ? 22.541 3.136 -0.134 1.00 53.22 383 ARG A N 1
ATOM 2955 C CA . ARG A 1 383 ? 21.888 3.205 1.184 1.00 53.22 383 ARG A CA 1
ATOM 2956 C C . ARG A 1 383 ? 22.451 4.340 2.053 1.00 53.22 383 ARG A C 1
ATOM 2958 O O . ARG A 1 383 ? 21.700 4.979 2.775 1.00 53.22 383 ARG A O 1
ATOM 2965 N N . GLU A 1 384 ? 23.751 4.586 1.927 1.00 44.34 384 GLU A N 1
ATOM 2966 C CA . GLU A 1 384 ? 24.515 5.636 2.615 1.00 44.34 384 GLU A CA 1
ATOM 2967 C C . GLU A 1 384 ? 24.186 7.053 2.103 1.00 44.34 384 GLU A C 1
ATOM 2969 O O . GLU A 1 384 ? 24.327 8.019 2.840 1.00 44.34 384 GLU A O 1
ATOM 2974 N N . ASP A 1 385 ? 23.649 7.173 0.885 1.00 41.12 385 ASP A N 1
ATOM 2975 C CA . ASP A 1 385 ? 23.335 8.439 0.207 1.00 41.12 385 ASP A CA 1
ATOM 2976 C C . ASP A 1 385 ? 21.844 8.842 0.348 1.00 41.12 385 ASP A C 1
ATOM 2978 O O . ASP A 1 385 ? 21.311 9.603 -0.470 1.00 41.12 385 ASP A O 1
ATOM 2982 N N . GLY A 1 386 ? 21.138 8.279 1.337 1.00 41.38 386 GLY A N 1
ATOM 2983 C CA . GLY A 1 386 ? 19.748 8.625 1.677 1.00 41.38 386 GLY A CA 1
ATOM 2984 C C . GLY A 1 386 ? 18.646 7.819 0.973 1.00 41.38 386 GLY A C 1
ATOM 2985 O O . GLY A 1 386 ? 17.463 8.040 1.236 1.00 41.38 386 GLY A O 1
ATOM 2986 N N . GLY A 1 387 ? 18.994 6.846 0.121 1.00 49.97 387 GLY A N 1
ATOM 2987 C CA . GLY A 1 387 ? 18.004 6.035 -0.601 1.00 49.97 387 GLY A CA 1
ATOM 2988 C C . GLY A 1 387 ? 17.137 6.847 -1.579 1.00 49.97 387 GLY A C 1
ATOM 2989 O O . GLY A 1 387 ? 17.267 8.063 -1.717 1.00 49.97 387 GLY A O 1
ATOM 2990 N N . ALA A 1 388 ? 16.257 6.183 -2.329 1.00 50.84 388 ALA A N 1
ATOM 2991 C CA . ALA A 1 388 ? 15.339 6.893 -3.220 1.00 50.84 388 ALA A CA 1
ATOM 2992 C C . ALA A 1 388 ? 14.146 7.406 -2.404 1.00 50.84 388 ALA A C 1
ATOM 2994 O O . ALA A 1 388 ? 13.240 6.633 -2.102 1.00 50.84 388 ALA A O 1
ATOM 2995 N N . ALA A 1 389 ? 14.127 8.701 -2.069 1.00 56.03 389 ALA A N 1
ATOM 2996 C CA . ALA A 1 389 ? 12.955 9.327 -1.462 1.00 56.03 389 ALA A CA 1
ATOM 2997 C C . ALA A 1 389 ? 11.697 8.992 -2.281 1.00 56.03 389 ALA A C 1
ATOM 2999 O O . ALA A 1 389 ? 11.689 9.080 -3.515 1.00 56.03 389 ALA A O 1
ATOM 3000 N N . LEU A 1 390 ? 10.629 8.585 -1.596 1.00 61.91 390 LEU A N 1
ATOM 3001 C CA . LEU A 1 390 ? 9.367 8.249 -2.243 1.00 61.91 390 LEU A CA 1
ATOM 3002 C C . LEU A 1 390 ? 8.762 9.510 -2.852 1.00 61.91 390 LEU A C 1
ATOM 3004 O O . LEU A 1 390 ? 8.097 10.286 -2.176 1.00 61.91 390 LEU A O 1
ATOM 3008 N N . ALA A 1 391 ? 8.992 9.704 -4.147 1.00 59.25 391 ALA A N 1
ATOM 3009 C CA . ALA A 1 391 ? 8.480 10.847 -4.882 1.00 59.25 391 ALA A CA 1
ATOM 3010 C C . ALA A 1 391 ? 6.936 10.869 -4.891 1.00 59.25 391 ALA A C 1
ATOM 3012 O O . ALA A 1 391 ? 6.294 9.816 -4.783 1.00 59.25 391 ALA A O 1
ATOM 3013 N N . PRO A 1 392 ? 6.303 12.034 -5.140 1.00 63.19 392 PRO A N 1
ATOM 3014 C CA . PRO A 1 392 ? 4.860 12.130 -5.392 1.00 63.19 392 PRO A CA 1
ATOM 3015 C C . PRO A 1 392 ? 4.342 11.150 -6.460 1.00 63.19 392 PRO A C 1
ATOM 3017 O O . PRO A 1 392 ? 3.179 10.746 -6.415 1.00 63.19 392 PRO A O 1
ATOM 3020 N N . ALA A 1 393 ? 5.214 10.704 -7.373 1.00 65.56 393 ALA A N 1
ATOM 3021 C CA . ALA A 1 393 ? 4.948 9.647 -8.349 1.00 65.56 393 ALA A CA 1
ATOM 3022 C C . ALA A 1 393 ? 4.467 8.324 -7.716 1.00 65.56 393 ALA A C 1
ATOM 3024 O O . ALA A 1 393 ? 3.673 7.612 -8.326 1.00 65.56 393 ALA A O 1
ATOM 3025 N N . ALA A 1 394 ? 4.839 8.014 -6.467 1.00 67.31 394 ALA A N 1
ATOM 3026 C CA . ALA A 1 394 ? 4.359 6.824 -5.760 1.00 67.31 394 ALA A CA 1
ATOM 3027 C C . ALA A 1 394 ? 2.824 6.806 -5.581 1.00 67.31 394 ALA A C 1
ATOM 3029 O O . ALA A 1 394 ? 2.226 5.738 -5.436 1.00 67.31 394 ALA A O 1
ATOM 3030 N N . LEU A 1 395 ? 2.153 7.965 -5.648 1.00 68.00 395 LEU A N 1
ATOM 3031 C CA . LEU A 1 395 ? 0.687 8.057 -5.621 1.00 68.00 395 LEU A CA 1
ATOM 3032 C C . LEU A 1 395 ? 0.023 7.480 -6.883 1.00 68.00 395 LEU A C 1
ATOM 3034 O O . LEU A 1 395 ? -1.142 7.077 -6.826 1.00 68.00 395 LEU A O 1
ATOM 3038 N N . GLN A 1 396 ? 0.754 7.437 -8.001 1.00 73.38 396 GLN A N 1
ATOM 3039 C CA . GLN A 1 396 ? 0.281 6.932 -9.296 1.00 73.38 396 GLN A CA 1
ATOM 3040 C C . GLN A 1 396 ? 0.333 5.407 -9.388 1.00 73.38 396 GLN A C 1
ATOM 3042 O O . GLN A 1 396 ? -0.409 4.816 -10.171 1.00 73.38 396 GLN A O 1
ATOM 3047 N N . LEU A 1 397 ? 1.177 4.782 -8.566 1.00 78.62 397 LEU A N 1
ATOM 3048 C CA . LEU A 1 397 ? 1.341 3.334 -8.500 1.00 78.62 397 LEU A CA 1
ATOM 3049 C C . LEU A 1 397 ? 0.103 2.679 -7.890 1.00 78.62 397 LEU A C 1
ATOM 3051 O O . LEU A 1 397 ? -0.697 3.333 -7.222 1.00 78.62 397 LEU A O 1
ATOM 3055 N N . ALA A 1 398 ? -0.086 1.387 -8.080 1.00 79.38 398 ALA A N 1
ATOM 3056 C CA . ALA A 1 398 ? -1.105 0.627 -7.388 1.00 79.38 398 ALA A CA 1
ATOM 3057 C C . ALA A 1 398 ? -0.615 0.149 -6.012 1.00 79.38 398 ALA A C 1
ATOM 3059 O O . ALA A 1 398 ? 0.529 0.362 -5.591 1.00 79.38 398 ALA A O 1
ATOM 3060 N N . THR A 1 399 ? -1.538 -0.419 -5.244 1.00 76.44 399 THR A N 1
ATOM 3061 C CA . THR A 1 399 ? -1.351 -0.709 -3.821 1.00 76.44 399 THR A CA 1
ATOM 3062 C C . THR A 1 399 ? -0.188 -1.651 -3.555 1.00 76.44 399 THR A C 1
ATOM 3064 O O . THR A 1 399 ? 0.588 -1.375 -2.643 1.00 76.44 399 THR A O 1
ATOM 3067 N N . LEU A 1 400 ? -0.023 -2.711 -4.345 1.00 79.06 400 LEU A N 1
ATOM 3068 C CA . LEU A 1 400 ? 1.034 -3.693 -4.093 1.00 79.06 400 LEU A CA 1
ATOM 3069 C C . LEU A 1 400 ? 2.434 -3.119 -4.335 1.00 79.06 400 LEU A C 1
ATOM 3071 O O . LEU A 1 400 ? 3.324 -3.311 -3.510 1.00 79.06 400 LEU A O 1
ATOM 3075 N N . MET A 1 401 ? 2.626 -2.361 -5.417 1.00 83.56 401 MET A N 1
ATOM 3076 C CA . MET A 1 401 ? 3.922 -1.736 -5.691 1.00 83.56 401 MET A CA 1
ATOM 3077 C C . MET A 1 401 ? 4.264 -0.681 -4.632 1.00 83.56 401 MET A C 1
ATOM 3079 O O . MET A 1 401 ? 5.382 -0.651 -4.124 1.00 83.56 401 MET A O 1
ATOM 3083 N N . ARG A 1 402 ? 3.290 0.136 -4.206 1.00 81.12 402 ARG A N 1
ATOM 3084 C CA . ARG A 1 402 ? 3.504 1.077 -3.093 1.00 81.12 402 ARG A CA 1
ATOM 3085 C C . ARG A 1 402 ? 3.962 0.381 -1.816 1.00 81.12 402 ARG A C 1
ATOM 3087 O O . ARG A 1 402 ? 4.857 0.881 -1.149 1.00 81.12 402 ARG A O 1
ATOM 3094 N N . GLN A 1 403 ? 3.354 -0.758 -1.476 1.00 78.44 403 GLN A N 1
ATOM 3095 C CA . GLN A 1 403 ? 3.755 -1.538 -0.304 1.00 78.44 403 GLN A CA 1
ATOM 3096 C C . GLN A 1 403 ? 5.213 -1.962 -0.389 1.00 78.44 403 GLN A C 1
ATOM 3098 O O . GLN A 1 403 ? 5.952 -1.780 0.573 1.00 78.44 403 GLN A O 1
ATOM 3103 N N . ALA A 1 404 ? 5.621 -2.491 -1.541 1.00 82.62 404 ALA A N 1
ATOM 3104 C CA . ALA A 1 404 ? 6.996 -2.905 -1.761 1.00 82.62 404 ALA A CA 1
ATOM 3105 C C . ALA A 1 404 ? 7.976 -1.740 -1.572 1.00 82.62 404 ALA A C 1
ATOM 3107 O O . ALA A 1 404 ? 8.984 -1.898 -0.891 1.00 82.62 404 ALA A O 1
ATOM 3108 N N . LEU A 1 405 ? 7.636 -0.558 -2.088 1.00 82.00 405 LEU A N 1
ATOM 3109 C CA . LEU A 1 405 ? 8.450 0.646 -1.937 1.00 82.00 405 LEU A CA 1
ATOM 3110 C C . LEU A 1 405 ? 8.503 1.172 -0.488 1.00 82.00 405 LEU A C 1
ATOM 3112 O O . LEU A 1 405 ? 9.534 1.676 -0.054 1.00 82.00 405 LEU A O 1
ATOM 3116 N N . TYR A 1 406 ? 7.434 1.025 0.301 1.00 78.38 406 TYR A N 1
ATOM 3117 C CA . TYR A 1 406 ? 7.467 1.359 1.734 1.00 78.38 406 TYR A CA 1
ATOM 3118 C C . TYR A 1 406 ? 8.351 0.406 2.541 1.00 78.38 406 TYR A C 1
ATOM 3120 O O . TYR A 1 406 ? 9.056 0.832 3.460 1.00 78.38 406 TYR A O 1
ATOM 3128 N N . ILE A 1 407 ? 8.338 -0.879 2.181 1.00 81.06 407 ILE A N 1
ATOM 3129 C CA . ILE A 1 407 ? 9.246 -1.864 2.769 1.00 81.06 407 ILE A CA 1
ATOM 3130 C C . ILE A 1 407 ? 10.684 -1.535 2.349 1.00 81.06 407 ILE A C 1
ATOM 3132 O O . ILE A 1 407 ? 11.549 -1.479 3.214 1.00 81.06 407 ILE A O 1
ATOM 3136 N N . GLU A 1 408 ? 10.933 -1.229 1.069 1.00 82.19 408 GLU A N 1
ATOM 3137 C CA . GLU A 1 408 ? 12.250 -0.800 0.570 1.00 82.19 408 GLU A CA 1
ATOM 3138 C C . GLU A 1 408 ? 12.800 0.378 1.382 1.00 82.19 408 GLU A C 1
ATOM 3140 O O . GLU A 1 408 ? 13.929 0.319 1.862 1.00 82.19 408 GLU A O 1
ATOM 3145 N N . GLN A 1 409 ? 11.983 1.408 1.607 1.00 77.88 409 GLN A N 1
ATOM 3146 C CA . GLN A 1 409 ? 12.361 2.582 2.393 1.00 77.88 409 GLN A CA 1
ATOM 3147 C C . GLN A 1 409 ? 12.695 2.220 3.852 1.00 77.88 409 GLN A C 1
ATOM 3149 O O . GLN A 1 409 ? 13.679 2.710 4.412 1.00 77.88 409 GLN A O 1
ATOM 3154 N N . SER A 1 410 ? 11.900 1.340 4.469 1.00 76.12 410 SER A N 1
ATOM 3155 C CA . SER A 1 410 ? 12.151 0.865 5.838 1.00 76.12 410 SER A CA 1
ATOM 3156 C C . SER A 1 410 ? 13.484 0.115 5.926 1.00 76.12 410 SER A C 1
ATOM 3158 O O . SER A 1 410 ? 14.314 0.399 6.787 1.00 76.12 410 SER A O 1
ATOM 3160 N N . VAL A 1 411 ? 13.747 -0.771 4.966 1.00 79.38 411 VAL A N 1
ATOM 3161 C CA . VAL A 1 411 ? 15.009 -1.515 4.865 1.00 79.38 411 VAL A CA 1
ATOM 3162 C C . VAL A 1 411 ? 16.195 -0.573 4.664 1.00 79.38 411 VAL A C 1
ATOM 3164 O O . VAL A 1 411 ? 17.194 -0.669 5.379 1.00 79.38 411 VAL A O 1
ATOM 3167 N N . GLN A 1 412 ? 16.088 0.376 3.731 1.00 76.62 412 GLN A N 1
ATOM 3168 C CA . GLN A 1 412 ? 17.161 1.329 3.438 1.00 76.62 412 GLN A CA 1
ATOM 3169 C C . GLN A 1 412 ? 17.504 2.180 4.664 1.00 76.62 412 GLN A C 1
ATOM 3171 O O . GLN A 1 412 ? 18.674 2.270 5.030 1.00 76.62 412 GLN A O 1
ATOM 3176 N N . SER A 1 413 ? 16.499 2.711 5.362 1.00 69.31 413 SER A N 1
ATOM 3177 C CA . SER A 1 413 ? 16.716 3.517 6.571 1.00 69.31 413 SER A CA 1
ATOM 3178 C C . SER A 1 413 ? 17.167 2.715 7.802 1.00 69.31 413 SER A C 1
ATOM 3180 O O . SER A 1 413 ? 17.570 3.308 8.801 1.00 69.31 413 SER A O 1
ATOM 3182 N N . GLY A 1 414 ? 17.066 1.378 7.771 1.00 68.44 414 GLY A N 1
ATOM 3183 C CA . GLY A 1 414 ? 17.324 0.522 8.935 1.00 68.44 414 GLY A CA 1
ATOM 3184 C C . GLY A 1 414 ? 16.362 0.765 10.105 1.00 68.44 414 GLY A C 1
ATOM 3185 O O . GLY A 1 414 ? 16.669 0.408 11.243 1.00 68.44 414 GLY A O 1
ATOM 3186 N N . ARG A 1 415 ? 15.221 1.412 9.846 1.00 67.75 415 ARG A N 1
ATOM 3187 C CA . ARG A 1 415 ? 14.176 1.743 10.818 1.00 67.75 415 ARG A CA 1
ATOM 3188 C C . ARG A 1 415 ? 12.815 1.515 10.171 1.00 67.75 415 ARG A C 1
ATOM 3190 O O . ARG A 1 415 ? 12.679 1.559 8.951 1.00 67.75 415 ARG A O 1
ATOM 3197 N N . SER A 1 416 ? 11.778 1.324 10.980 1.00 68.38 416 SER A N 1
ATOM 3198 C CA . SER A 1 416 ? 10.407 1.368 10.458 1.00 68.38 416 SER A CA 1
ATOM 3199 C C . SER A 1 416 ? 10.140 2.750 9.853 1.00 68.38 416 SER A C 1
ATOM 3201 O O . SER A 1 416 ? 10.097 3.752 10.575 1.00 68.38 416 SER A O 1
ATOM 3203 N N . VAL A 1 417 ? 9.963 2.826 8.531 1.00 55.78 417 VAL A N 1
ATOM 3204 C CA . VAL A 1 417 ? 9.567 4.078 7.884 1.00 55.78 417 VAL A CA 1
ATOM 3205 C C . VAL A 1 417 ? 8.059 4.135 7.873 1.00 55.78 417 VAL A C 1
ATOM 3207 O O . VAL A 1 417 ? 7.381 3.544 7.038 1.00 55.78 417 VAL A O 1
ATOM 3210 N N . GLY A 1 418 ? 7.550 4.888 8.844 1.00 49.97 418 GLY A N 1
ATOM 3211 C CA . GLY A 1 418 ? 6.152 5.246 8.929 1.00 49.97 418 GLY A CA 1
ATOM 3212 C C . GLY A 1 418 ? 5.287 4.079 9.375 1.00 49.97 418 GLY A C 1
ATOM 3213 O O . GLY A 1 418 ? 4.658 3.397 8.567 1.00 49.97 418 GLY A O 1
ATOM 3214 N N . ALA A 1 419 ? 5.115 3.999 10.692 1.00 38.69 419 ALA A N 1
ATOM 3215 C CA . ALA A 1 419 ? 3.954 3.426 11.357 1.00 38.69 419 ALA A CA 1
ATOM 3216 C C . ALA A 1 419 ? 2.632 3.611 10.565 1.00 38.69 419 ALA A C 1
ATOM 3218 O O . ALA A 1 419 ? 1.805 2.708 10.549 1.00 38.69 419 ALA A O 1
ATOM 3219 N N . GLY A 1 420 ? 2.469 4.694 9.792 1.00 41.47 420 GLY A N 1
ATOM 3220 C CA . GLY A 1 420 ? 1.281 5.015 8.993 1.00 41.47 420 GLY A CA 1
ATOM 3221 C C . GLY A 1 420 ? 1.066 4.358 7.624 1.00 41.47 420 GLY A C 1
ATOM 3222 O O . GLY A 1 420 ? 0.074 4.649 6.953 1.00 41.47 420 GLY A O 1
ATOM 3223 N N . LEU A 1 421 ? 1.950 3.491 7.149 1.00 47.50 421 LEU A N 1
ATOM 3224 C CA . LEU A 1 421 ? 1.921 3.071 5.744 1.00 47.50 421 LEU A CA 1
ATOM 3225 C C . LEU A 1 421 ? 1.399 1.645 5.570 1.00 47.50 421 LEU A C 1
ATOM 3227 O O . LEU A 1 421 ? 2.016 0.781 4.954 1.00 47.50 421 LEU A O 1
ATOM 3231 N N . SER A 1 422 ? 0.202 1.379 6.094 1.00 38.16 422 SER A N 1
ATOM 3232 C CA . SER A 1 422 ? -0.480 0.127 5.777 1.00 38.16 422 SER A CA 1
ATOM 3233 C C . SER A 1 422 ? -0.987 0.129 4.335 1.00 38.16 422 SER A C 1
ATOM 3235 O O . SER A 1 422 ? -2.061 0.646 4.037 1.00 38.16 422 SER A O 1
ATOM 3237 N N . ALA A 1 423 ? -0.285 -0.614 3.495 1.00 39.25 423 ALA A N 1
ATOM 3238 C CA . ALA A 1 423 ? -0.810 -1.613 2.568 1.00 39.25 423 ALA A CA 1
ATOM 3239 C C . ALA A 1 423 ? -2.337 -1.733 2.345 1.00 39.25 423 ALA A C 1
ATOM 3241 O O . ALA A 1 423 ? -2.799 -1.646 1.214 1.00 39.25 423 ALA A O 1
ATOM 3242 N N . TYR A 1 424 ? -3.111 -1.982 3.403 1.00 39.59 424 TYR A N 1
ATOM 3243 C CA . TYR A 1 424 ? -4.542 -2.314 3.343 1.00 39.59 424 TYR A CA 1
ATOM 3244 C C . TYR A 1 424 ? -5.482 -1.121 3.582 1.00 39.59 424 TYR A C 1
ATOM 3246 O O . TYR A 1 424 ? -6.689 -1.305 3.707 1.00 39.59 424 TYR A O 1
ATOM 3254 N N . ALA A 1 425 ? -4.941 0.094 3.697 1.00 46.56 425 ALA A N 1
ATOM 3255 C CA . ALA A 1 425 ? -5.700 1.298 4.015 1.00 46.56 425 ALA A CA 1
ATOM 3256 C C . ALA A 1 425 ? -5.186 2.457 3.145 1.00 46.56 425 ALA A C 1
ATOM 3258 O O . ALA A 1 425 ? -4.292 3.199 3.554 1.00 46.56 425 ALA A O 1
ATOM 3259 N N . PRO A 1 426 ? -5.697 2.593 1.912 1.00 42.69 426 PRO A N 1
ATOM 3260 C CA . PRO A 1 426 ? -5.283 3.672 1.031 1.00 42.69 426 PRO A CA 1
ATOM 3261 C C . PRO A 1 426 ? -5.724 5.004 1.621 1.00 42.69 426 PRO A C 1
ATOM 3263 O O . PRO A 1 426 ? -6.918 5.205 1.854 1.00 42.69 426 PRO A O 1
ATOM 3266 N N . SER A 1 427 ? -4.775 5.884 1.934 1.00 44.03 427 SER A N 1
ATOM 3267 C CA . SER A 1 427 ? -5.131 7.174 2.513 1.00 44.03 427 SER A CA 1
ATOM 3268 C C . SER A 1 427 ? -4.098 8.276 2.346 1.00 44.03 427 SER A C 1
ATOM 3270 O O . SER A 1 427 ? -2.898 8.066 2.180 1.00 44.03 427 SER A O 1
ATOM 3272 N N . ARG A 1 428 ? -4.647 9.483 2.472 1.00 46.88 428 ARG A N 1
ATOM 3273 C CA . ARG A 1 428 ? -4.069 10.829 2.499 1.00 46.88 428 ARG A CA 1
ATOM 3274 C C . ARG A 1 428 ? -2.841 11.021 3.404 1.00 46.88 428 ARG A C 1
ATOM 3276 O O . ARG A 1 428 ? -2.029 11.890 3.094 1.00 46.88 428 ARG A O 1
ATOM 3283 N N . HIS A 1 429 ? -2.640 10.208 4.448 1.00 46.47 429 HIS A N 1
ATOM 3284 C CA . HIS A 1 429 ? -1.407 10.255 5.252 1.00 46.47 429 HIS A CA 1
ATOM 3285 C C . HIS A 1 429 ? -0.165 9.866 4.440 1.00 46.47 429 HIS A C 1
ATOM 3287 O O . HIS A 1 429 ? 0.923 10.342 4.732 1.00 46.47 429 HIS A O 1
ATOM 3293 N N . GLN A 1 430 ? -0.319 9.108 3.352 1.00 47.47 430 GLN A N 1
ATOM 3294 C CA . GLN A 1 430 ? 0.781 8.797 2.436 1.00 47.47 430 GLN A CA 1
ATOM 3295 C C . GLN A 1 430 ? 1.315 10.048 1.724 1.00 47.47 430 GLN A C 1
ATOM 3297 O O . GLN A 1 430 ? 2.509 10.129 1.479 1.00 47.47 430 GLN A O 1
ATOM 3302 N N . VAL A 1 431 ? 0.473 11.058 1.462 1.00 45.38 431 VAL A N 1
ATOM 3303 C CA . VAL A 1 431 ? 0.902 12.349 0.884 1.00 45.38 431 VAL A CA 1
ATOM 3304 C C . VAL A 1 431 ? 1.705 13.166 1.901 1.00 45.38 431 VAL A C 1
ATOM 3306 O O . VAL A 1 431 ? 2.719 13.759 1.550 1.00 45.38 431 VAL A O 1
ATOM 3309 N N . GLN A 1 432 ? 1.293 13.158 3.173 1.00 46.00 432 GLN A N 1
ATOM 3310 C CA . GLN A 1 432 ? 2.049 13.786 4.265 1.00 46.00 432 GLN A CA 1
ATOM 3311 C C . GLN A 1 432 ? 3.361 13.043 4.551 1.00 46.00 432 GLN A C 1
ATOM 3313 O O . GLN A 1 432 ? 4.346 13.682 4.894 1.00 46.00 432 GLN A O 1
ATOM 3318 N N . VAL A 1 433 ? 3.402 11.718 4.355 1.00 43.72 433 VAL A N 1
ATOM 3319 C CA . VAL A 1 433 ? 4.623 10.911 4.499 1.00 43.72 433 VAL A CA 1
ATOM 3320 C C . VAL A 1 433 ? 5.561 11.024 3.290 1.00 43.72 433 VAL A C 1
ATOM 3322 O O . VAL A 1 433 ? 6.771 11.028 3.459 1.00 43.72 433 VAL A O 1
ATOM 3325 N N . ILE A 1 434 ? 5.038 11.215 2.077 1.00 41.81 434 ILE A N 1
ATOM 3326 C CA . ILE A 1 434 ? 5.835 11.679 0.928 1.00 41.81 434 ILE A CA 1
ATOM 3327 C C . ILE A 1 434 ? 6.420 13.068 1.239 1.00 41.81 434 ILE A C 1
ATOM 3329 O O . ILE A 1 434 ? 7.596 13.307 0.987 1.00 41.81 434 ILE A O 1
ATOM 3333 N N . GLY A 1 435 ? 5.660 13.946 1.902 1.00 39.12 435 GLY A N 1
ATOM 3334 C CA . GLY A 1 435 ? 6.195 15.170 2.512 1.00 39.12 435 GLY A CA 1
ATOM 3335 C C . GLY A 1 435 ? 7.267 14.906 3.584 1.00 39.12 435 GLY A C 1
ATOM 3336 O O . GLY A 1 435 ? 8.287 15.584 3.593 1.00 39.12 435 GLY A O 1
ATOM 3337 N N . LEU A 1 436 ? 7.109 13.874 4.426 1.00 41.47 436 LEU A N 1
ATOM 3338 C CA . LEU A 1 436 ? 8.161 13.408 5.344 1.00 41.47 436 LEU A CA 1
ATOM 3339 C C . LEU A 1 436 ? 9.374 12.827 4.613 1.00 41.47 436 LEU A C 1
ATOM 3341 O O . LEU A 1 436 ? 10.439 12.817 5.200 1.00 41.47 436 LEU A O 1
ATOM 3345 N N . SER A 1 437 ? 9.263 12.348 3.371 1.00 42.12 437 SER A N 1
ATOM 3346 C CA . SER A 1 437 ? 10.431 11.916 2.591 1.00 42.12 437 SER A CA 1
ATOM 3347 C C . SER A 1 437 ? 11.250 13.108 2.087 1.00 42.12 437 SER A C 1
ATOM 3349 O O . SER A 1 437 ? 12.472 13.021 2.059 1.00 42.12 437 SER A O 1
ATOM 3351 N N . ALA A 1 438 ? 10.599 14.245 1.805 1.00 40.28 438 ALA A N 1
ATOM 3352 C CA . ALA A 1 438 ? 11.285 15.521 1.603 1.00 40.28 438 ALA A CA 1
ATOM 3353 C C . ALA A 1 438 ? 11.934 16.009 2.911 1.00 40.28 438 ALA A C 1
ATOM 3355 O O . ALA A 1 438 ? 13.091 16.405 2.902 1.00 40.28 438 ALA A O 1
ATOM 3356 N N . TRP A 1 439 ? 11.242 15.870 4.047 1.00 37.41 439 TRP A N 1
ATOM 3357 C CA . TRP A 1 439 ? 11.796 16.198 5.366 1.00 37.41 439 TRP A CA 1
ATOM 3358 C C . TRP A 1 439 ? 12.933 15.258 5.806 1.00 37.41 439 TRP A C 1
ATOM 3360 O O . TRP A 1 439 ? 13.911 15.716 6.369 1.00 37.41 439 TRP A O 1
ATOM 3370 N N . LEU A 1 440 ? 12.861 13.951 5.537 1.00 40.91 440 LEU A N 1
ATOM 3371 C CA . LEU A 1 440 ? 13.940 12.994 5.814 1.00 40.91 440 LEU A CA 1
ATOM 3372 C C . LEU A 1 440 ? 15.152 13.270 4.920 1.00 40.91 440 LEU A C 1
ATOM 3374 O O . LEU A 1 440 ? 16.274 13.172 5.403 1.00 40.91 440 LEU A O 1
ATOM 3378 N N . ALA A 1 441 ? 14.932 13.665 3.662 1.00 42.50 441 ALA A N 1
ATOM 3379 C CA . ALA A 1 441 ? 15.998 14.134 2.782 1.00 42.50 441 ALA A CA 1
ATOM 3380 C C . ALA A 1 441 ? 16.631 15.443 3.294 1.00 42.50 441 ALA A C 1
ATOM 3382 O O . ALA A 1 441 ? 17.850 15.579 3.248 1.00 42.50 441 ALA A O 1
ATOM 3383 N N . GLU A 1 442 ? 15.838 16.371 3.843 1.00 38.16 442 GLU A N 1
ATOM 3384 C CA . GLU A 1 442 ? 16.333 17.598 4.490 1.00 38.16 442 GLU A CA 1
ATOM 3385 C C . GLU A 1 442 ? 17.105 17.299 5.785 1.00 38.16 442 GLU A C 1
ATOM 3387 O O . GLU A 1 442 ? 18.212 17.801 5.967 1.00 38.16 442 GLU A O 1
ATOM 3392 N N . VAL A 1 443 ? 16.582 16.426 6.652 1.00 37.81 443 VAL A N 1
ATOM 3393 C CA . VAL A 1 443 ? 17.222 16.029 7.915 1.00 37.81 443 VAL A CA 1
ATOM 3394 C C . VAL A 1 443 ? 18.542 15.296 7.658 1.00 37.81 443 VAL A C 1
ATOM 3396 O O . VAL A 1 443 ? 19.531 15.586 8.325 1.00 37.81 443 VAL A O 1
ATOM 3399 N N . GLN A 1 444 ? 18.602 14.425 6.647 1.00 39.69 444 GLN A N 1
ATOM 3400 C CA . GLN A 1 444 ? 19.843 13.761 6.224 1.00 39.69 444 GLN A CA 1
ATOM 3401 C C . GLN A 1 444 ? 20.830 14.717 5.540 1.00 39.69 444 GLN A C 1
ATOM 3403 O O . GLN A 1 444 ? 22.034 14.528 5.657 1.00 39.69 444 GLN A O 1
ATOM 3408 N N . SER A 1 445 ? 20.352 15.773 4.874 1.00 38.47 445 SER A N 1
ATOM 3409 C CA . SER A 1 445 ? 21.222 16.833 4.338 1.00 38.47 445 SER A CA 1
ATOM 3410 C C . SER A 1 445 ? 21.740 17.812 5.402 1.00 38.47 445 SER A C 1
ATOM 3412 O O . SER A 1 445 ? 22.590 18.646 5.100 1.00 38.47 445 SER A O 1
ATOM 3414 N N . SER A 1 446 ? 21.217 17.724 6.631 1.00 31.62 446 SER A N 1
ATOM 3415 C CA . SER A 1 446 ? 21.547 18.610 7.753 1.00 31.62 446 SER A CA 1
ATOM 3416 C C . SER A 1 446 ? 22.444 17.977 8.825 1.00 31.62 446 SER A C 1
ATOM 3418 O O . SER A 1 446 ? 22.747 18.637 9.820 1.00 31.62 446 SER A O 1
ATOM 3420 N N . GLU A 1 447 ? 22.915 16.739 8.634 1.00 29.73 447 GLU A N 1
ATOM 3421 C CA . GLU A 1 447 ? 24.067 16.247 9.399 1.00 29.73 447 GLU A CA 1
ATOM 3422 C C . GLU A 1 447 ? 25.330 16.986 8.916 1.00 29.73 447 GLU A C 1
ATOM 3424 O O . GLU A 1 447 ? 25.610 16.995 7.714 1.00 29.73 447 GLU A O 1
ATOM 3429 N N . PRO A 1 448 ? 26.090 17.653 9.805 1.00 32.81 448 PRO A N 1
ATOM 3430 C CA . PRO A 1 448 ? 27.332 18.291 9.403 1.00 32.81 448 PRO A CA 1
ATOM 3431 C C . PRO A 1 448 ? 28.315 17.203 8.969 1.00 32.81 448 PRO A C 1
ATOM 3433 O O . PRO A 1 448 ? 28.477 16.201 9.665 1.00 32.81 448 PRO A O 1
ATOM 3436 N N . ALA A 1 449 ? 28.960 17.412 7.819 1.00 36.25 449 ALA A N 1
ATOM 3437 C CA . ALA A 1 449 ? 30.060 16.573 7.361 1.00 36.25 449 ALA A CA 1
ATOM 3438 C C . ALA A 1 449 ? 31.083 16.422 8.499 1.00 36.25 449 ALA A C 1
ATOM 3440 O O . ALA A 1 449 ? 31.627 17.424 8.972 1.00 36.25 449 ALA A O 1
ATOM 3441 N N . ALA A 1 450 ? 31.265 15.184 8.962 1.00 33.94 450 ALA A N 1
ATOM 3442 C CA . ALA A 1 450 ? 32.304 14.813 9.914 1.00 33.94 450 ALA A CA 1
ATOM 3443 C C . ALA A 1 450 ? 33.670 14.747 9.226 1.00 33.94 450 ALA A C 1
ATOM 3445 O O . ALA A 1 450 ? 33.718 14.262 8.069 1.00 33.94 450 ALA A O 1
#

Radius of gyration: 23.8 Å; chains: 1; bounding box: 67×49×64 Å

Organism: Paracidovorax citrulli (strain AAC00-1) (NCBI:txid397945)

Foldseek 3Di:
DDDPLRLLVVLLVQLLVLVLVVCVQLVPLKHFLVVNPVSVVSNLVSLLVLLVVPPSNLVSLVVCLVPDPDVSSNLSSLLSLLLSLLQNLVRPCSLVSNVVSCVVCCVPNVVSNLQSLLADDPDPVSVVSSLVSLVVLCVDPDLSSVLSSLLNCLQQLVLVCLVSLVVVLVPDDPDSSNLSSQLSCLSNQNHDPCLLVQLVVLLPPDPVSPLSSLSSCLSNLPLVSDDLVSLVVQLPDPDVSSVLSSLLSSCLRPVQVSLVCLVVDPVDDPLSSLLSNLLSQFLQSLLVLLVVQLPDLDQDDLSSLQSCCFFQVHQDVLSVDNPRDSVRNSQRSLVSSVQLCVQAVFAFDPCLNPFDSGCVHTGPDNRSVPGFGGGNSYGFDALLLLTDQPAPSLSRHILSSNSSVQSSNSNSPSGRQHSNNDSSRSDPVVVVSSVVSVVSNVVSVPDPDD

Sequence (450 aa):
MPSRDQLIAELLEETVRARRRRLHITGTMDFRLLALQTVDRKIDRNVRALSVFGQATLDAIEKEISSCVHGPVLDALVHIAAACCMEMHVHPQADDLAARWFSRYGEHHRTAFRDAWWFHPQSRQGDAARIARTAALLASNSEAMQALGVELAGRCGIASSVPRITALAAELPDGHLLRACELALCRLNHPPADLPARIHRRGTGDTDALLHALRLVAASGRLELIQTSGYLQCTRMQHPALQRLAWCLATLSDPVQAHRLALEDASLDDGMRWRVLALAGFPEGLVHLGRSVLQQTSGATPAQLDALWTFLGEVPAEIRDKAAPPEIREQALRLAVLQALRNAHVGVTNQAKQAEWTPEAMLAATDPGQSRRLRFGSAIRRREDGGAALAPAALQLATLMRQALYIEQSVQSGRSVGAGLSAYAPSRHQVQVIGLSAWLAEVQSSEPAA

Secondary structure (DSSP, 8-state):
---HHHHHHHHHHHHHHHHHHHHHHHHSSS-BHHHHHHHHHHHHHHHHHHHHTTHHHHHHHHHHHHH---HHHHHHHHHHHHHHHHH-TT-TTHHHHHHHHHHHHTTT-HHHHHHHHHH---SHHHHHHHHHHHHHHHT-S-HHHHHHHHHHHHHHT-GGGHHHHHHHHHHPPSSHHHHHHHHHHHHTT---TTHHHHHHHHHTS-HHHHHHHHHHHHHHT-GGGS-HHHHHHHTTSS-HHHHHHHHHHHHHH-HHHHHHHHHH-TTS-HHHHHHHHHHHT-HHHHHHHHHHHHH-SSPPPHHHHHHHHHHHSS--HHHH-TTS-HHHHHHHHHHHHHHHHHHTT--B-TTTTTS-SSHHHHBS---GGGSPPEETTEEPPPGGGT-----GGGGTSBHHHHHHHHHHHHHHHTS---TT--TTS--THHHHHHHHHHHHHHHHHTSPP-

pLDDT: mean 83.59, std 15.04, range [29.73, 96.75]